Protein AF-0000000083138706 (afdb_homodimer)

Structure (mmCIF, N/CA/C/O backbone):
data_AF-0000000083138706-model_v1
#
loop_
_entity.id
_entity.type
_entity.pdbx_description
1 polymer 'DNA-binding transcriptional regulator CsiR'
#
loop_
_atom_site.group_PDB
_atom_site.id
_atom_site.type_symbol
_atom_site.label_atom_id
_atom_site.label_alt_id
_atom_site.label_comp_id
_atom_site.label_asym_id
_atom_site.label_entity_id
_atom_site.label_seq_id
_atom_site.pdbx_PDB_ins_code
_atom_site.Cartn_x
_atom_site.Cartn_y
_atom_site.Cartn_z
_atom_site.occupancy
_atom_site.B_iso_or_equiv
_atom_site.auth_seq_id
_atom_site.auth_comp_id
_atom_site.auth_asym_id
_atom_site.auth_atom_id
_atom_site.pdbx_PDB_model_num
ATOM 1 N N . MET A 1 1 ? -1.078 18.156 -22 1 42.34 1 MET A N 1
ATOM 2 C CA . MET A 1 1 ? -0.447 18.609 -20.766 1 42.34 1 MET A CA 1
ATOM 3 C C . MET A 1 1 ? -1.458 19.312 -19.875 1 42.34 1 MET A C 1
ATOM 5 O O . MET A 1 1 ? -1.525 19.031 -18.672 1 42.34 1 MET A O 1
ATOM 9 N N . ALA A 1 2 ? -2.238 20.219 -20.516 1 51.81 2 ALA A N 1
ATOM 10 C CA . ALA A 1 2 ? -3.205 21.062 -19.812 1 51.81 2 ALA A CA 1
ATOM 11 C C . ALA A 1 2 ? -4.332 20.219 -19.219 1 51.81 2 ALA A C 1
ATOM 13 O O . ALA A 1 2 ? -4.777 20.469 -18.094 1 51.81 2 ALA A O 1
ATOM 14 N N . SER A 1 3 ? -4.594 19.109 -20.047 1 60.94 3 SER A N 1
ATOM 15 C CA . SER A 1 3 ? -5.703 18.25 -19.656 1 60.94 3 SER A CA 1
ATOM 16 C C . SER A 1 3 ? -5.34 17.391 -18.438 1 60.94 3 SER A C 1
ATOM 18 O O . SER A 1 3 ? -6.156 17.219 -17.531 1 60.94 3 SER A O 1
ATOM 20 N N . VAL A 1 4 ? -3.994 17.047 -18.453 1 62.62 4 VAL A N 1
ATOM 21 C CA . VAL A 1 4 ? -3.541 16.219 -17.344 1 62.62 4 VAL A CA 1
ATOM 22 C C . VAL A 1 4 ? -3.494 17.047 -16.062 1 62.62 4 VAL A C 1
ATOM 24 O O . VAL A 1 4 ? -3.922 16.578 -15.008 1 62.62 4 VAL A O 1
ATOM 27 N N . GLN A 1 5 ? -3.158 18.172 -16.297 1 75.81 5 GLN A N 1
ATOM 28 C CA . GLN A 1 5 ? -3.062 19.078 -15.141 1 75.81 5 GLN A CA 1
ATOM 29 C C . GLN A 1 5 ? -4.441 19.391 -14.578 1 75.81 5 GLN A C 1
ATOM 31 O O . GLN A 1 5 ? -4.617 19.453 -13.359 1 75.81 5 GLN A O 1
ATOM 36 N N . THR A 1 6 ? -5.371 19.5 -15.523 1 86.69 6 THR A N 1
ATOM 37 C CA . THR A 1 6 ? -6.73 19.812 -15.094 1 86.69 6 THR A CA 1
ATOM 38 C C . THR A 1 6 ? -7.352 18.641 -14.359 1 86.69 6 THR A C 1
ATOM 40 O O . THR A 1 6 ? -7.965 18.812 -13.305 1 86.69 6 THR A O 1
ATOM 43 N N . LYS A 1 7 ? -7.109 17.422 -14.844 1 90.69 7 LYS A N 1
ATOM 44 C CA . LYS A 1 7 ? -7.621 16.219 -14.211 1 90.69 7 LYS A CA 1
ATOM 45 C C . LYS A 1 7 ? -7.059 16.062 -12.797 1 90.69 7 LYS A C 1
ATOM 47 O O . LYS A 1 7 ? -7.809 15.789 -11.859 1 90.69 7 LYS A O 1
ATOM 52 N N . ASP A 1 8 ? -5.812 16.312 -12.703 1 90.06 8 ASP A N 1
ATOM 53 C CA . ASP A 1 8 ? -5.152 16.141 -11.406 1 90.06 8 ASP A CA 1
ATOM 54 C C . ASP A 1 8 ? -5.688 17.156 -10.391 1 90.06 8 ASP A C 1
ATOM 56 O O . ASP A 1 8 ? -5.863 16.828 -9.219 1 90.06 8 ASP A O 1
ATOM 60 N N . TYR A 1 9 ? -5.918 18.281 -10.914 1 92 9 TYR A N 1
ATOM 61 C CA . TYR A 1 9 ? -6.492 19.312 -10.062 1 92 9 TYR A CA 1
ATOM 62 C C . TYR A 1 9 ? -7.883 18.906 -9.578 1 92 9 TYR A C 1
ATOM 64 O O . TYR A 1 9 ? -8.195 19.047 -8.398 1 92 9 TYR A O 1
ATOM 72 N N . ILE A 1 10 ? -8.641 18.438 -10.461 1 94.38 10 ILE A N 1
ATOM 73 C CA . ILE A 1 10 ? -10.008 18.047 -10.133 1 94.38 10 ILE A CA 1
ATOM 74 C C . ILE A 1 10 ? -9.992 16.906 -9.117 1 94.38 10 ILE A C 1
ATOM 76 O O . ILE A 1 10 ? -10.75 16.906 -8.148 1 94.38 10 ILE A O 1
ATOM 80 N N . VAL A 1 11 ? -9.102 15.953 -9.336 1 94.38 11 VAL A N 1
ATOM 81 C CA . VAL A 1 11 ? -8.977 14.82 -8.422 1 94.38 11 VAL A CA 1
ATOM 82 C C . VAL A 1 11 ? -8.648 15.328 -7.016 1 94.38 11 VAL A C 1
ATOM 84 O O . VAL A 1 11 ? -9.312 14.953 -6.047 1 94.38 11 VAL A O 1
ATOM 87 N N . GLN A 1 12 ? -7.715 16.203 -6.98 1 92.38 12 GLN A N 1
ATOM 88 C CA . GLN A 1 12 ? -7.277 16.703 -5.684 1 92.38 12 GLN A CA 1
ATOM 89 C C . GLN A 1 12 ? -8.375 17.531 -5.016 1 92.38 12 GLN A C 1
ATOM 91 O O . GLN A 1 12 ? -8.586 17.422 -3.805 1 92.38 12 GLN A O 1
ATOM 96 N N . LEU A 1 13 ? -9.055 18.281 -5.758 1 92.69 13 LEU A N 1
ATOM 97 C CA . LEU A 1 13 ? -10.141 19.109 -5.227 1 92.69 13 LEU A CA 1
ATOM 98 C C . LEU A 1 13 ? -11.25 18.234 -4.641 1 92.69 13 LEU A C 1
ATOM 100 O O . LEU A 1 13 ? -11.711 18.484 -3.523 1 92.69 13 LEU A O 1
ATOM 104 N N . ILE A 1 14 ? -11.664 17.25 -5.355 1 93.5 14 ILE A N 1
ATOM 105 C CA . ILE A 1 14 ? -12.758 16.406 -4.91 1 93.5 14 ILE A CA 1
ATOM 106 C C . ILE A 1 14 ? -12.32 15.586 -3.699 1 93.5 14 ILE A C 1
ATOM 108 O O . ILE A 1 14 ? -13.094 15.406 -2.752 1 93.5 14 ILE A O 1
ATOM 112 N N . LYS A 1 15 ? -11.086 15.148 -3.689 1 92.88 15 LYS A N 1
ATOM 113 C CA . LYS A 1 15 ? -10.547 14.445 -2.529 1 92.88 15 LYS A CA 1
ATOM 114 C C . LYS A 1 15 ? -10.625 15.312 -1.276 1 92.88 15 LYS A C 1
ATOM 116 O O . LYS A 1 15 ? -11.07 14.852 -0.222 1 92.88 15 LYS A O 1
ATOM 121 N N . GLU A 1 16 ? -10.242 16.516 -1.463 1 90.44 16 GLU A N 1
ATOM 122 C CA . GLU A 1 16 ? -10.258 17.453 -0.337 1 90.44 16 GLU A CA 1
ATOM 123 C C . GLU A 1 16 ? -11.688 17.672 0.166 1 90.44 16 GLU A C 1
ATOM 125 O O . GLU A 1 16 ? -11.914 17.766 1.374 1 90.44 16 GLU A O 1
ATOM 130 N N . GLU A 1 17 ? -12.578 17.75 -0.711 1 90.12 17 GLU A N 1
ATOM 131 C CA . GLU A 1 17 ? -13.969 17.969 -0.329 1 90.12 17 GLU A CA 1
ATOM 132 C C . GLU A 1 17 ? -14.547 16.75 0.389 1 90.12 17 GLU A C 1
ATOM 134 O O . GLU A 1 17 ? -15.344 16.891 1.316 1 90.12 17 GLU A O 1
ATOM 139 N N . ILE A 1 18 ? -14.094 15.617 -0.008 1 89.5 18 ILE A N 1
ATOM 140 C CA . ILE A 1 18 ? -14.531 14.383 0.645 1 89.5 18 ILE A CA 1
ATOM 141 C C . ILE A 1 18 ? -13.922 14.297 2.041 1 89.5 18 ILE A C 1
ATOM 143 O O . ILE A 1 18 ? -14.633 14.078 3.023 1 89.5 18 ILE A O 1
ATOM 147 N N . LEU A 1 19 ? -12.695 14.633 2.174 1 88.94 19 LEU A N 1
ATOM 148 C CA . LEU A 1 19 ? -11.938 14.461 3.412 1 88.94 19 LEU A CA 1
ATOM 149 C C . LEU A 1 19 ? -12.305 15.539 4.422 1 88.94 19 LEU A C 1
ATOM 151 O O . LEU A 1 19 ? -12.281 15.297 5.633 1 88.94 19 LEU A O 1
ATOM 155 N N . SER A 1 20 ? -12.664 16.688 3.893 1 85.62 20 SER A N 1
ATOM 156 C CA . SER A 1 20 ? -13.008 17.797 4.77 1 85.62 20 SER A CA 1
ATOM 157 C C . SER A 1 20 ? -14.445 17.703 5.262 1 85.62 20 SER A C 1
ATOM 159 O O . SER A 1 20 ? -14.836 18.391 6.199 1 85.62 20 SER A O 1
ATOM 161 N N . GLY A 1 21 ? -15.211 16.906 4.543 1 82.5 21 GLY A N 1
ATOM 162 C CA . GLY A 1 21 ? -16.609 16.781 4.887 1 82.5 21 GLY A CA 1
ATOM 163 C C . GLY A 1 21 ? -17.5 17.75 4.137 1 82.5 21 GLY A C 1
ATOM 164 O O . GLY A 1 21 ? -18.719 17.75 4.312 1 82.5 21 GLY A O 1
ATOM 165 N N . VAL A 1 22 ? -16.938 18.594 3.346 1 82.31 22 VAL A N 1
ATOM 166 C CA . VAL A 1 22 ? -17.734 19.469 2.486 1 82.31 22 VAL A CA 1
ATOM 167 C C . VAL A 1 22 ? -18.672 18.625 1.631 1 82.31 22 VAL A C 1
ATOM 169 O O . VAL A 1 22 ? -19.844 18.969 1.467 1 82.31 22 VAL A O 1
ATOM 172 N N . MET A 1 23 ? -18.125 17.547 1.125 1 85.38 23 MET A N 1
ATOM 173 C CA . MET A 1 23 ? -18.953 16.547 0.468 1 85.38 23 MET A CA 1
ATOM 174 C C . MET A 1 23 ? -19.422 15.492 1.466 1 85.38 23 MET A C 1
ATOM 176 O O . MET A 1 23 ? -18.609 14.93 2.207 1 85.38 23 MET A O 1
ATOM 180 N N . LYS A 1 24 ? -20.703 15.289 1.506 1 82.75 24 LYS A N 1
ATOM 181 C CA . LYS A 1 24 ? -21.281 14.336 2.455 1 82.75 24 LYS A CA 1
ATOM 182 C C . LYS A 1 24 ? -20.938 12.898 2.062 1 82.75 24 LYS A C 1
ATOM 184 O O . LYS A 1 24 ? -20.859 12.578 0.875 1 82.75 24 LYS A O 1
ATOM 189 N N . PRO A 1 25 ? -20.797 12.141 3.09 1 84.12 25 PRO A N 1
ATOM 190 C CA . PRO A 1 25 ? -20.625 10.719 2.771 1 84.12 25 PRO A CA 1
ATOM 191 C C . PRO A 1 25 ? -21.766 10.172 1.914 1 84.12 25 PRO A C 1
ATOM 193 O O . PRO A 1 25 ? -22.938 10.414 2.207 1 84.12 25 PRO A O 1
ATOM 196 N N . GLY A 1 26 ? -21.312 9.516 0.822 1 88.94 26 GLY A N 1
ATOM 197 C CA . GLY A 1 26 ? -22.312 8.906 -0.038 1 88.94 26 GLY A CA 1
ATOM 198 C C . GLY A 1 26 ? -22.906 9.875 -1.051 1 88.94 26 GLY A C 1
ATOM 199 O O . GLY A 1 26 ? -23.734 9.492 -1.876 1 88.94 26 GLY A O 1
ATOM 200 N N . GLU A 1 27 ? -22.438 11.086 -1.021 1 91.06 27 GLU A N 1
ATOM 201 C CA . GLU A 1 27 ? -22.938 12.078 -1.968 1 91.06 27 GLU A CA 1
ATOM 202 C C . GLU A 1 27 ? -22.625 11.68 -3.406 1 91.06 27 GLU A C 1
ATOM 204 O O . GLU A 1 27 ? -21.531 11.18 -3.691 1 91.06 27 GLU A O 1
ATOM 209 N N . GLU A 1 28 ? -23.594 11.875 -4.234 1 93.56 28 GLU A N 1
ATOM 210 C CA . GLU A 1 28 ? -23.406 11.547 -5.648 1 93.56 28 GLU A CA 1
ATOM 211 C C . GLU A 1 28 ? -22.438 12.523 -6.316 1 93.56 28 GLU A C 1
ATOM 213 O O . GLU A 1 28 ? -22.531 13.734 -6.109 1 93.56 28 GLU A O 1
ATOM 218 N N . LEU A 1 29 ? -21.516 11.93 -7.039 1 95.5 29 LEU A N 1
ATOM 219 C CA . LEU A 1 29 ? -20.609 12.719 -7.859 1 95.5 29 LEU A CA 1
ATOM 220 C C . LEU A 1 29 ? -21.047 12.734 -9.312 1 95.5 29 LEU A C 1
ATOM 222 O O . LEU A 1 29 ? -20.453 12.047 -10.156 1 95.5 29 LEU A O 1
ATOM 226 N N . ALA A 1 30 ? -21.969 13.609 -9.539 1 93.75 30 ALA A N 1
ATOM 227 C CA . ALA A 1 30 ? -22.562 13.68 -10.875 1 93.75 30 ALA A CA 1
ATOM 228 C C . ALA A 1 30 ? -21.641 14.422 -11.844 1 93.75 30 ALA A C 1
ATOM 230 O O . ALA A 1 30 ? -21.312 15.586 -11.633 1 93.75 30 ALA A O 1
ATOM 231 N N . GLN A 1 31 ? -21.328 13.766 -12.852 1 93.75 31 GLN A N 1
ATOM 232 C CA . GLN A 1 31 ? -20.375 14.289 -13.82 1 93.75 31 GLN A CA 1
ATOM 233 C C . GLN A 1 31 ? -20.812 15.648 -14.352 1 93.75 31 GLN A C 1
ATOM 235 O O . GLN A 1 31 ? -20.031 16.594 -14.391 1 93.75 31 GLN A O 1
ATOM 240 N N . GLU A 1 32 ? -22.109 15.773 -14.68 1 94.12 32 GLU A N 1
ATOM 241 C CA . GLU A 1 32 ? -22.625 17 -15.273 1 94.12 32 GLU A CA 1
ATOM 242 C C . GLU A 1 32 ? -22.594 18.156 -14.281 1 94.12 32 GLU A C 1
ATOM 244 O O . GLU A 1 32 ? -22.156 19.266 -14.617 1 94.12 32 GLU A O 1
ATOM 249 N N . ALA A 1 33 ? -23.031 17.938 -13.102 1 94.81 33 ALA A N 1
ATOM 250 C CA . ALA A 1 33 ? -23.062 18.969 -12.07 1 94.81 33 ALA A CA 1
ATOM 251 C C . ALA A 1 33 ? -21.641 19.453 -11.727 1 94.81 33 ALA A C 1
ATOM 253 O O . ALA A 1 33 ? -21.422 20.656 -11.539 1 94.81 33 ALA A O 1
ATOM 254 N N . LEU A 1 34 ? -20.688 18.562 -11.648 1 95.38 34 LEU A N 1
ATOM 255 C CA . LEU A 1 34 ? -19.312 18.906 -11.328 1 95.38 34 LEU A CA 1
ATOM 256 C C . LEU A 1 34 ? -18.672 19.703 -12.453 1 95.38 34 LEU A C 1
ATOM 258 O O . LEU A 1 34 ? -17.922 20.656 -12.203 1 95.38 34 LEU A O 1
ATOM 262 N N . ALA A 1 35 ? -18.953 19.297 -13.656 1 95.81 35 ALA A N 1
ATOM 263 C CA . ALA A 1 35 ? -18.453 20.016 -14.812 1 95.81 35 ALA A CA 1
ATOM 264 C C . ALA A 1 35 ? -18.938 21.469 -14.812 1 95.81 35 ALA A C 1
ATOM 266 O O . ALA A 1 35 ? -18.156 22.391 -15.062 1 95.81 35 ALA A O 1
ATOM 267 N N . GLU A 1 36 ? -20.203 21.641 -14.5 1 96.06 36 GLU A N 1
ATOM 268 C CA . GLU A 1 36 ? -20.797 22.984 -14.438 1 96.06 36 GLU A CA 1
ATOM 269 C C . GLU A 1 36 ? -20.172 23.797 -13.312 1 96.06 36 GLU A C 1
ATOM 271 O O . GLU A 1 36 ? -19.781 24.953 -13.516 1 96.06 36 GLU A O 1
ATOM 276 N N . ARG A 1 37 ? -20.016 23.188 -12.188 1 94.62 37 ARG A N 1
ATOM 277 C CA . ARG A 1 37 ? -19.484 23.859 -11.008 1 94.62 37 ARG A CA 1
ATOM 278 C C . ARG A 1 37 ? -18.047 24.312 -11.234 1 94.62 37 ARG A C 1
ATOM 280 O O . ARG A 1 37 ? -17.656 25.391 -10.805 1 94.62 37 ARG A O 1
ATOM 287 N N . LEU A 1 38 ? -17.297 23.5 -11.977 1 94.75 38 LEU A N 1
ATOM 288 C CA . LEU A 1 38 ? -15.867 23.75 -12.086 1 94.75 38 LEU A CA 1
ATOM 289 C C . LEU A 1 38 ? -15.531 24.438 -13.406 1 94.75 38 LEU A C 1
ATOM 291 O O . LEU A 1 38 ? -14.383 24.812 -13.641 1 94.75 38 LEU A O 1
ATOM 295 N N . GLY A 1 39 ? -16.484 24.531 -14.289 1 94.5 39 GLY A N 1
ATOM 296 C CA . GLY A 1 39 ? -16.281 25.234 -15.547 1 94.5 39 GLY A CA 1
ATOM 297 C C . GLY A 1 39 ? -15.383 24.484 -16.516 1 94.5 39 GLY A C 1
ATOM 298 O O . GLY A 1 39 ? -14.508 25.078 -17.141 1 94.5 39 GLY A O 1
ATOM 299 N N . VAL A 1 40 ? -15.469 23.188 -16.5 1 94.56 40 VAL A N 1
ATOM 300 C CA . VAL A 1 40 ? -14.656 22.359 -17.406 1 94.56 40 VAL A CA 1
ATOM 301 C C . VAL A 1 40 ? -15.562 21.406 -18.172 1 94.56 40 VAL A C 1
ATOM 303 O O . VAL A 1 40 ? -16.75 21.281 -17.891 1 94.56 40 VAL A O 1
ATOM 306 N N . SER A 1 41 ? -14.984 20.828 -19.188 1 92.81 41 SER A N 1
ATOM 307 C CA . SER A 1 41 ? -15.734 19.844 -19.969 1 92.81 41 SER A CA 1
ATOM 308 C C . SER A 1 41 ? -15.922 18.547 -19.188 1 92.81 41 SER A C 1
ATOM 310 O O . SER A 1 41 ? -15.312 18.359 -18.141 1 92.81 41 SER A O 1
ATOM 312 N N . ARG A 1 42 ? -16.719 17.625 -19.734 1 92.31 42 ARG A N 1
ATOM 313 C CA . ARG A 1 42 ? -17.047 16.375 -19.062 1 92.31 42 ARG A CA 1
ATOM 314 C C . ARG A 1 42 ? -15.883 15.398 -19.109 1 92.31 42 ARG A C 1
ATOM 316 O O . ARG A 1 42 ? -15.75 14.547 -18.234 1 92.31 42 ARG A O 1
ATOM 323 N N . MET A 1 43 ? -15.094 15.531 -19.984 1 92.19 43 MET A N 1
ATOM 324 C CA . MET A 1 43 ? -14.023 14.555 -20.188 1 92.19 43 MET A CA 1
ATOM 325 C C . MET A 1 43 ? -13.062 14.547 -19.016 1 92.19 43 MET A C 1
ATOM 327 O O . MET A 1 43 ? -12.844 13.5 -18.391 1 92.19 43 MET A O 1
ATOM 331 N N . PRO A 1 44 ? -12.492 15.68 -18.672 1 94.38 44 PRO A N 1
ATOM 332 C CA . PRO A 1 44 ? -11.586 15.648 -17.516 1 94.38 44 PRO A CA 1
ATOM 333 C C . PRO A 1 44 ? -12.289 15.219 -16.234 1 94.38 44 PRO A C 1
ATOM 335 O O . PRO A 1 44 ? -11.664 14.625 -15.352 1 94.38 44 PRO A O 1
ATOM 338 N N . ILE A 1 45 ? -13.586 15.492 -16.141 1 95 45 ILE A N 1
ATOM 339 C CA . ILE A 1 45 ? -14.352 15.078 -14.961 1 95 45 ILE A CA 1
ATOM 340 C C . ILE A 1 45 ? -14.461 13.555 -14.938 1 95 45 ILE A C 1
ATOM 342 O O . ILE A 1 45 ? -14.25 12.93 -13.891 1 95 45 ILE A O 1
ATOM 346 N N . ARG A 1 46 ? -14.781 12.992 -16.047 1 92.75 46 ARG A N 1
ATOM 347 C CA . ARG A 1 46 ? -14.891 11.547 -16.141 1 92.75 46 ARG A CA 1
ATOM 348 C C . ARG A 1 46 ? -13.586 10.867 -15.742 1 92.75 46 ARG A C 1
ATOM 350 O O . ARG A 1 46 ? -13.602 9.891 -14.984 1 92.75 46 ARG A O 1
ATOM 357 N N . GLU A 1 47 ? -12.539 11.375 -16.172 1 92.69 47 GLU A N 1
ATOM 358 C CA . GLU A 1 47 ? -11.227 10.828 -15.844 1 92.69 47 GLU A CA 1
ATOM 359 C C . GLU A 1 47 ? -10.922 10.984 -14.359 1 92.69 47 GLU A C 1
ATOM 361 O O . GLU A 1 47 ? -10.367 10.07 -13.734 1 92.69 47 GLU A O 1
ATOM 366 N N . ALA A 1 48 ? -11.25 12.078 -13.891 1 95.31 48 ALA A N 1
ATOM 367 C CA . ALA A 1 48 ? -11.016 12.336 -12.469 1 95.31 48 ALA A CA 1
ATOM 368 C C . ALA A 1 48 ? -11.828 11.383 -11.602 1 95.31 48 ALA A C 1
ATOM 370 O O . ALA A 1 48 ? -11.32 10.867 -10.602 1 95.31 48 ALA A O 1
ATOM 371 N N . LEU A 1 49 ? -13.055 11.211 -12.031 1 95.31 49 LEU A N 1
ATOM 372 C CA . LEU A 1 49 ? -13.922 10.32 -11.266 1 95.31 49 LEU A CA 1
ATOM 373 C C . LEU A 1 49 ? -13.406 8.883 -11.312 1 95.31 49 LEU A C 1
ATOM 375 O O . LEU A 1 49 ? -13.469 8.164 -10.32 1 95.31 49 LEU A O 1
ATOM 379 N N . GLN A 1 50 ? -12.883 8.531 -12.391 1 92.44 50 GLN A N 1
ATOM 380 C CA . GLN A 1 50 ? -12.281 7.207 -12.5 1 92.44 50 GLN A CA 1
ATOM 381 C C . GLN A 1 50 ? -11.07 7.07 -11.578 1 92.44 50 GLN A C 1
ATOM 383 O O . GLN A 1 50 ? -10.891 6.031 -10.938 1 92.44 50 GLN A O 1
ATOM 388 N N . ASN A 1 51 ? -10.297 8.078 -11.523 1 92.81 51 ASN A N 1
ATOM 389 C CA . ASN A 1 51 ? -9.148 8.086 -10.625 1 92.81 51 ASN A CA 1
ATOM 390 C C . ASN A 1 51 ? -9.57 7.973 -9.164 1 92.81 51 ASN A C 1
ATOM 392 O O . ASN A 1 51 ? -8.961 7.227 -8.398 1 92.81 51 ASN A O 1
ATOM 396 N N . LEU A 1 52 ? -10.609 8.672 -8.852 1 94.38 52 LEU A N 1
ATOM 397 C CA . LEU A 1 52 ? -11.109 8.656 -7.48 1 94.38 52 LEU A CA 1
ATOM 398 C C . LEU A 1 52 ? -11.602 7.266 -7.094 1 94.38 52 LEU A C 1
ATOM 400 O O . LEU A 1 52 ? -11.422 6.836 -5.953 1 94.38 52 LEU A O 1
ATOM 404 N N . VAL A 1 53 ? -12.172 6.602 -8.062 1 93.12 53 VAL A N 1
ATOM 405 C CA . VAL A 1 53 ? -12.625 5.234 -7.832 1 93.12 53 VAL A CA 1
ATOM 406 C C . VAL A 1 53 ? -11.414 4.312 -7.656 1 93.12 53 VAL A C 1
ATOM 408 O O . VAL A 1 53 ? -11.367 3.518 -6.715 1 93.12 53 VAL A O 1
ATOM 411 N N . GLN A 1 54 ? -10.422 4.512 -8.422 1 88.56 54 GLN A N 1
ATOM 412 C CA . GLN A 1 54 ? -9.234 3.674 -8.398 1 88.56 54 GLN A CA 1
ATOM 413 C C . GLN A 1 54 ? -8.438 3.891 -7.109 1 88.56 54 GLN A C 1
ATOM 415 O O . GLN A 1 54 ? -7.746 2.984 -6.641 1 88.56 54 GLN A O 1
ATOM 420 N N . GLU A 1 55 ? -8.625 5.066 -6.59 1 90.38 55 GLU A N 1
ATOM 421 C CA . GLU A 1 55 ? -7.867 5.387 -5.387 1 90.38 55 GLU A CA 1
ATOM 422 C C . GLU A 1 55 ? -8.68 5.086 -4.125 1 90.38 55 GLU A C 1
ATOM 424 O O . GLU A 1 55 ? -8.156 5.184 -3.012 1 90.38 55 GLU A O 1
ATOM 429 N N . GLY A 1 56 ? -9.945 4.77 -4.312 1 91.44 56 GLY A N 1
ATOM 430 C CA . GLY A 1 56 ? -10.766 4.312 -3.197 1 91.44 56 GLY A CA 1
ATOM 431 C C . GLY A 1 56 ? -11.492 5.438 -2.488 1 91.44 56 GLY A C 1
ATOM 432 O O . GLY A 1 56 ? -11.969 5.266 -1.364 1 91.44 56 GLY A O 1
ATOM 433 N N . PHE A 1 57 ? -11.578 6.594 -3.135 1 93.56 57 PHE A N 1
ATOM 434 C CA . PHE A 1 57 ? -12.281 7.727 -2.547 1 93.56 57 PHE A CA 1
ATOM 435 C C . PHE A 1 57 ? -13.719 7.793 -3.051 1 93.56 57 PHE A C 1
ATOM 437 O O . PHE A 1 57 ? -14.539 8.523 -2.5 1 93.56 57 PHE A O 1
ATOM 444 N N . ALA A 1 58 ? -13.992 7.09 -4.121 1 94.31 58 ALA A N 1
ATOM 445 C CA . ALA A 1 58 ? -15.336 6.973 -4.691 1 94.31 58 ALA A CA 1
ATOM 446 C C . ALA A 1 58 ? -15.648 5.523 -5.066 1 94.31 58 ALA A C 1
ATOM 448 O O . ALA A 1 58 ? -14.742 4.688 -5.141 1 94.31 58 ALA A O 1
ATOM 449 N N . VAL A 1 59 ? -16.922 5.23 -5.227 1 92.25 59 VAL A N 1
ATOM 450 C CA . VAL A 1 59 ? -17.359 3.896 -5.629 1 92.25 59 VAL A CA 1
ATOM 451 C C . VAL A 1 59 ? -18.328 4 -6.801 1 92.25 59 VAL A C 1
ATOM 453 O O . VAL A 1 59 ? -19.141 4.922 -6.855 1 92.25 59 VAL A O 1
ATOM 456 N N . ARG A 1 60 ? -18.141 3.08 -7.648 1 91.31 60 ARG A N 1
ATOM 457 C CA . ARG A 1 60 ? -19.062 2.986 -8.773 1 91.31 60 ARG A CA 1
ATOM 458 C C . ARG A 1 60 ? -20.25 2.078 -8.445 1 91.31 60 ARG A C 1
ATOM 460 O O . ARG A 1 60 ? -20.062 0.932 -8.039 1 91.31 60 ARG A O 1
ATOM 467 N N . LEU A 1 61 ? -21.453 2.562 -8.656 1 87.62 61 LEU A N 1
ATOM 468 C CA . LEU A 1 61 ? -22.672 1.804 -8.422 1 87.62 61 LEU A CA 1
ATOM 469 C C . LEU A 1 61 ? -23.203 1.203 -9.727 1 87.62 61 LEU A C 1
ATOM 471 O O . LEU A 1 61 ? -22.766 1.595 -10.812 1 87.62 61 LEU A O 1
ATOM 475 N N . PRO A 1 62 ? -24.016 0.113 -9.719 1 82.69 62 PRO A N 1
ATOM 476 C CA . PRO A 1 62 ? -24.516 -0.578 -10.906 1 82.69 62 PRO A CA 1
ATOM 477 C C . PRO A 1 62 ? -25.125 0.375 -11.93 1 82.69 62 PRO A C 1
ATOM 479 O O . PRO A 1 62 ? -25 0.162 -13.141 1 82.69 62 PRO A O 1
ATOM 482 N N . ASN A 1 63 ? -25.766 1.479 -11.555 1 78.12 63 ASN A N 1
ATOM 483 C CA . ASN A 1 63 ? -26.375 2.396 -12.508 1 78.12 63 ASN A CA 1
ATOM 484 C C . ASN A 1 63 ? -25.422 3.518 -12.898 1 78.12 63 ASN A C 1
ATOM 486 O O . ASN A 1 63 ? -25.844 4.641 -13.172 1 78.12 63 ASN A O 1
ATOM 490 N N . ARG A 1 64 ? -24.172 3.139 -12.828 1 72.44 64 ARG A N 1
ATOM 491 C CA . ARG A 1 64 ? -23.078 3.971 -13.297 1 72.44 64 ARG A CA 1
ATOM 492 C C . ARG A 1 64 ? -22.938 5.23 -12.445 1 72.44 64 ARG A C 1
ATOM 494 O O . ARG A 1 64 ? -22.219 6.164 -12.812 1 72.44 64 ARG A O 1
ATOM 501 N N . HIS A 1 65 ? -23.656 5.277 -11.469 1 87.31 65 HIS A N 1
ATOM 502 C CA . HIS A 1 65 ? -23.484 6.41 -10.562 1 87.31 65 HIS A CA 1
ATOM 503 C C . HIS A 1 65 ? -22.25 6.238 -9.695 1 87.31 65 HIS A C 1
ATOM 505 O O . HIS A 1 65 ? -21.891 5.121 -9.32 1 87.31 65 HIS A O 1
ATOM 511 N N . ILE A 1 66 ? -21.516 7.375 -9.672 1 94.31 66 ILE A N 1
ATOM 512 C CA . ILE A 1 66 ? -20.359 7.398 -8.781 1 94.31 66 ILE A CA 1
ATOM 513 C C . ILE A 1 66 ? -20.688 8.211 -7.531 1 94.31 66 ILE A C 1
ATOM 515 O O . ILE A 1 66 ? -21.312 9.266 -7.613 1 94.31 66 ILE A O 1
ATOM 519 N N . GLN A 1 67 ? -20.391 7.652 -6.355 1 94.94 67 GLN A N 1
ATOM 520 C CA . GLN A 1 67 ? -20.625 8.336 -5.09 1 94.94 67 GLN A CA 1
ATOM 521 C C . GLN A 1 67 ? -19.359 8.391 -4.242 1 94.94 67 GLN A C 1
ATOM 523 O O . GLN A 1 67 ? -18.469 7.555 -4.395 1 94.94 67 GLN A O 1
ATOM 528 N N . ALA A 1 68 ? -19.297 9.461 -3.441 1 93.94 68 ALA A N 1
ATOM 529 C CA . ALA A 1 68 ? -18.219 9.547 -2.469 1 93.94 68 ALA A CA 1
ATOM 530 C C . ALA A 1 68 ? -18.297 8.406 -1.457 1 93.94 68 ALA A C 1
ATOM 532 O O . ALA A 1 68 ? -19.391 8.023 -1.025 1 93.94 68 ALA A O 1
ATOM 533 N N . VAL A 1 69 ? -17.156 7.914 -1.071 1 89.81 69 VAL A N 1
ATOM 534 C CA . VAL A 1 69 ? -17.109 6.801 -0.129 1 89.81 69 VAL A CA 1
ATOM 535 C C . VAL A 1 69 ? -17.625 7.258 1.235 1 89.81 69 VAL A C 1
ATOM 537 O O . VAL A 1 69 ? -17.391 8.398 1.643 1 89.81 69 VAL A O 1
ATOM 540 N N . VAL A 1 70 ? -18.375 6.395 1.875 1 83.19 70 VAL A N 1
ATOM 541 C CA . VAL A 1 70 ? -18.812 6.582 3.256 1 83.19 70 VAL A CA 1
ATOM 542 C C . VAL A 1 70 ? -17.891 5.812 4.195 1 83.19 70 VAL A C 1
ATOM 544 O O . VAL A 1 70 ? -17.734 4.594 4.062 1 83.19 70 VAL A O 1
ATOM 547 N N . LEU A 1 71 ? -17.266 6.582 5.09 1 84.44 71 LEU A N 1
ATOM 548 C CA . LEU A 1 71 ? -16.438 5.902 6.078 1 84.44 71 LEU A CA 1
ATOM 549 C C . LEU A 1 71 ? -16.953 6.156 7.488 1 84.44 71 LEU A C 1
ATOM 551 O O . LEU A 1 71 ? -17.281 7.293 7.84 1 84.44 71 LEU A O 1
ATOM 555 N N . SER A 1 72 ? -17.109 5.062 8.195 1 85.88 72 SER A N 1
ATOM 556 C CA . SER A 1 72 ? -17.391 5.184 9.617 1 85.88 72 SER A CA 1
ATOM 557 C C . SER A 1 72 ? -16.141 5.562 10.406 1 85.88 72 SER A C 1
ATOM 559 O O . SER A 1 72 ? -15.031 5.551 9.867 1 85.88 72 SER A O 1
ATOM 561 N N . ALA A 1 73 ? -16.375 5.973 11.641 1 89.44 73 ALA A N 1
ATOM 562 C CA . ALA A 1 73 ? -15.266 6.258 12.547 1 89.44 73 ALA A CA 1
ATOM 563 C C . ALA A 1 73 ? -14.32 5.066 12.641 1 89.44 73 ALA A C 1
ATOM 565 O O . ALA A 1 73 ? -13.094 5.23 12.602 1 89.44 73 ALA A O 1
ATOM 566 N N . GLN A 1 74 ? -14.898 3.941 12.664 1 90.5 74 GLN A N 1
ATOM 567 C CA . GLN A 1 74 ? -14.094 2.729 12.766 1 90.5 74 GLN A CA 1
ATOM 568 C C . GLN A 1 74 ? -13.305 2.484 11.477 1 90.5 74 GLN A C 1
ATOM 570 O O . GLN A 1 74 ? -12.141 2.082 11.523 1 90.5 74 GLN A O 1
ATOM 575 N N . GLN A 1 75 ? -13.898 2.729 10.43 1 89.25 75 GLN A N 1
ATOM 576 C CA . GLN A 1 75 ? -13.258 2.477 9.141 1 89.25 75 GLN A CA 1
ATOM 577 C C . GLN A 1 75 ? -12.07 3.41 8.93 1 89.25 75 GLN A C 1
ATOM 579 O O . GLN A 1 75 ? -11.055 3.01 8.352 1 89.25 75 GLN A O 1
ATOM 584 N N . ILE A 1 76 ? -12.195 4.656 9.344 1 92.12 76 ILE A N 1
ATOM 585 C CA . ILE A 1 76 ? -11.07 5.578 9.234 1 92.12 76 ILE A CA 1
ATOM 586 C C . ILE A 1 76 ? -9.938 5.113 10.148 1 92.12 76 ILE A C 1
ATOM 588 O O . ILE A 1 76 ? -8.758 5.211 9.789 1 92.12 76 ILE A O 1
ATOM 592 N N . HIS A 1 77 ? -10.281 4.66 11.336 1 94.69 77 HIS A N 1
ATOM 593 C CA . HIS A 1 77 ? -9.273 4.098 12.227 1 94.69 77 HIS A CA 1
ATOM 594 C C . HIS A 1 77 ? -8.586 2.898 11.586 1 94.69 77 HIS A C 1
ATOM 596 O O . HIS A 1 77 ? -7.363 2.756 11.688 1 94.69 77 HIS A O 1
ATOM 602 N N . ASP A 1 78 ? -9.375 2.082 10.938 1 94.06 78 ASP A N 1
ATOM 603 C CA . ASP A 1 78 ? -8.82 0.908 10.273 1 94.06 78 ASP A CA 1
ATOM 604 C C . ASP A 1 78 ? -7.844 1.314 9.172 1 94.06 78 ASP A C 1
ATOM 606 O O . ASP A 1 78 ? -6.797 0.683 9 1 94.06 78 ASP A O 1
ATOM 610 N N . VAL A 1 79 ? -8.188 2.344 8.453 1 94.56 79 VAL A N 1
ATOM 611 C CA . VAL A 1 79 ? -7.324 2.842 7.383 1 94.56 79 VAL A CA 1
ATOM 612 C C . VAL A 1 79 ? -5.961 3.221 7.957 1 94.56 79 VAL A C 1
ATOM 614 O O . VAL A 1 79 ? -4.93 2.717 7.504 1 94.56 79 VAL A O 1
ATOM 617 N N . PHE A 1 80 ? -5.957 4.016 8.984 1 96.56 80 PHE A N 1
ATOM 618 C CA . PHE A 1 80 ? -4.699 4.52 9.523 1 96.56 80 PHE A CA 1
ATOM 619 C C . PHE A 1 80 ? -3.945 3.414 10.258 1 96.56 80 PHE A C 1
ATOM 621 O O . PHE A 1 80 ? -2.713 3.416 10.297 1 96.56 80 PHE A O 1
ATOM 628 N N . HIS A 1 81 ? -4.719 2.469 10.773 1 96.56 81 HIS A N 1
ATOM 629 C CA . HIS A 1 81 ? -4.094 1.312 11.406 1 96.56 81 HIS A CA 1
ATOM 630 C C . HIS A 1 81 ? -3.285 0.503 10.398 1 96.56 81 HIS A C 1
ATOM 632 O O . HIS A 1 81 ? -2.148 0.113 10.68 1 96.56 81 HIS A O 1
ATOM 638 N N . VAL A 1 82 ? -3.834 0.238 9.273 1 96.62 82 VAL A N 1
ATOM 639 C CA . VAL A 1 82 ? -3.156 -0.547 8.25 1 96.62 82 VAL A CA 1
ATOM 640 C C . VAL A 1 82 ? -1.973 0.241 7.691 1 96.62 82 VAL A C 1
ATOM 642 O O . VAL A 1 82 ? -0.892 -0.315 7.484 1 96.62 82 VAL A O 1
ATOM 645 N N . ILE A 1 83 ? -2.127 1.525 7.469 1 96.75 83 ILE A N 1
ATOM 646 C CA . ILE A 1 83 ? -1.042 2.381 7 1 96.75 83 ILE A CA 1
ATOM 647 C C . ILE A 1 83 ? 0.121 2.33 7.988 1 96.75 83 ILE A C 1
ATOM 649 O O . ILE A 1 83 ? 1.277 2.182 7.586 1 96.75 83 ILE A O 1
ATOM 653 N N . ALA A 1 84 ? -0.202 2.418 9.273 1 97.94 84 ALA A N 1
ATOM 654 C CA . ALA A 1 84 ? 0.813 2.393 10.328 1 97.94 84 ALA A CA 1
ATOM 655 C C . ALA A 1 84 ? 1.594 1.081 10.305 1 97.94 84 ALA A C 1
ATOM 657 O O . ALA A 1 84 ? 2.816 1.078 10.461 1 97.94 84 ALA A O 1
ATOM 658 N N . ALA A 1 85 ? 0.885 0.036 10.109 1 97 85 ALA A N 1
ATOM 659 C CA . ALA A 1 85 ? 1.526 -1.276 10.102 1 97 85 ALA A CA 1
ATOM 660 C C . ALA A 1 85 ? 2.502 -1.407 8.938 1 97 85 ALA A C 1
ATOM 662 O O . ALA A 1 85 ? 3.619 -1.901 9.102 1 97 85 ALA A O 1
ATOM 663 N N . MET A 1 86 ? 2.072 -1.018 7.77 1 96.75 86 MET A N 1
ATOM 664 C CA . MET A 1 86 ? 2.943 -1.05 6.598 1 96.75 86 MET A CA 1
ATOM 665 C C . MET A 1 86 ? 4.156 -0.15 6.797 1 96.75 86 MET A C 1
ATOM 667 O O . MET A 1 86 ? 5.289 -0.559 6.531 1 96.75 86 MET A O 1
ATOM 671 N N . ALA A 1 87 ? 3.906 1.065 7.273 1 97.56 87 ALA A N 1
ATOM 672 C CA . ALA A 1 87 ? 4.98 2.023 7.512 1 97.56 87 ALA A CA 1
ATOM 673 C C . ALA A 1 87 ? 5.984 1.48 8.523 1 97.56 87 ALA A C 1
ATOM 675 O O . ALA A 1 87 ? 7.191 1.691 8.391 1 97.56 87 ALA A O 1
ATOM 676 N N . ALA A 1 88 ? 5.473 0.814 9.5 1 98.25 88 ALA A N 1
ATOM 677 C CA . ALA A 1 88 ? 6.34 0.276 10.547 1 98.25 88 ALA A CA 1
ATOM 678 C C . ALA A 1 88 ? 7.32 -0.743 9.969 1 98.25 88 ALA A C 1
ATOM 680 O O . ALA A 1 88 ? 8.523 -0.67 10.227 1 98.25 88 ALA A O 1
ATOM 681 N N . GLU A 1 89 ? 6.832 -1.651 9.164 1 97.5 89 GLU A N 1
ATOM 682 C CA . GLU A 1 89 ? 7.707 -2.67 8.586 1 97.5 89 GLU A CA 1
ATOM 683 C C . GLU A 1 89 ? 8.773 -2.043 7.691 1 97.5 89 GLU A C 1
ATOM 685 O O . GLU A 1 89 ? 9.938 -2.441 7.727 1 97.5 89 GLU A O 1
ATOM 690 N N . ASN A 1 90 ? 8.359 -1.078 6.898 1 97.69 90 ASN A N 1
ATOM 691 C CA . ASN A 1 90 ? 9.305 -0.38 6.035 1 97.69 90 ASN A CA 1
ATOM 692 C C . ASN A 1 90 ? 10.352 0.379 6.848 1 97.69 90 ASN A C 1
ATOM 694 O O . ASN A 1 90 ? 11.539 0.37 6.504 1 97.69 90 ASN A O 1
ATOM 698 N N . THR A 1 91 ? 9.914 1.022 7.891 1 98.5 91 THR A N 1
ATOM 699 C CA . THR A 1 91 ? 10.805 1.841 8.711 1 98.5 91 THR A CA 1
ATOM 700 C C . THR A 1 91 ? 11.789 0.967 9.477 1 98.5 91 THR A C 1
ATOM 702 O O . THR A 1 91 ? 12.945 1.349 9.672 1 98.5 91 THR A O 1
ATOM 705 N N . ILE A 1 92 ? 11.383 -0.187 9.898 1 98.06 92 ILE A N 1
ATOM 706 C CA . ILE A 1 92 ? 12.258 -1.144 10.562 1 98.06 92 ILE A CA 1
ATOM 707 C C . ILE A 1 92 ? 13.398 -1.541 9.625 1 98.06 92 ILE A C 1
ATOM 709 O O . ILE A 1 92 ? 14.539 -1.688 10.055 1 98.06 92 ILE A O 1
ATOM 713 N N . LEU A 1 93 ? 13.07 -1.686 8.336 1 96.75 93 LEU A N 1
ATOM 714 C CA . LEU A 1 93 ? 14.102 -1.983 7.348 1 96.75 93 LEU A CA 1
ATOM 715 C C . LEU A 1 93 ? 15.102 -0.836 7.242 1 96.75 93 LEU A C 1
ATOM 717 O O . LEU A 1 93 ? 16.297 -1.064 7.043 1 96.75 93 LEU A O 1
ATOM 721 N N . VAL A 1 94 ? 14.633 0.406 7.359 1 97.56 94 VAL A N 1
ATOM 722 C CA . VAL A 1 94 ? 15.508 1.574 7.348 1 97.56 94 VAL A CA 1
ATOM 723 C C . VAL A 1 94 ? 16.453 1.526 8.547 1 97.56 94 VAL A C 1
ATOM 725 O O . VAL A 1 94 ? 17.641 1.822 8.422 1 97.56 94 VAL A O 1
ATOM 728 N N . ALA A 1 95 ? 15.938 1.156 9.719 1 97.88 95 ALA A N 1
ATOM 729 C CA . ALA A 1 95 ? 16.734 1.053 10.938 1 97.88 95 ALA A CA 1
ATOM 730 C C . ALA A 1 95 ? 17.844 0.009 10.781 1 97.88 95 ALA A C 1
ATOM 732 O O . ALA A 1 95 ? 18.984 0.23 11.203 1 97.88 95 ALA A O 1
ATOM 733 N N . LYS A 1 96 ? 17.516 -1.104 10.172 1 95.38 96 LYS A N 1
ATOM 734 C CA . LYS A 1 96 ? 18.5 -2.162 9.953 1 95.38 96 LYS A CA 1
ATOM 735 C C . LYS A 1 96 ? 19.609 -1.689 9.016 1 95.38 96 LYS A C 1
ATOM 737 O O . LYS A 1 96 ? 20.781 -1.99 9.242 1 95.38 96 LYS A O 1
ATOM 742 N N . LYS A 1 97 ? 19.234 -1.002 8.047 1 92.94 97 LYS A N 1
ATOM 743 C CA . LYS A 1 97 ? 20.219 -0.458 7.109 1 92.94 97 LYS A CA 1
ATOM 744 C C . LYS A 1 97 ? 21.141 0.535 7.805 1 92.94 97 LYS A C 1
ATOM 746 O O . LYS A 1 97 ? 22.344 0.59 7.508 1 92.94 97 LYS A O 1
ATOM 751 N N . GLU A 1 98 ? 20.531 1.383 8.602 1 95.38 98 GLU A N 1
ATOM 752 C CA . GLU A 1 98 ? 21.344 2.342 9.336 1 95.38 98 GLU A CA 1
ATOM 753 C C . GLU A 1 98 ? 22.391 1.634 10.203 1 95.38 98 GLU A C 1
ATOM 755 O O . GLU A 1 98 ? 23.531 2.088 10.312 1 95.38 98 GLU A O 1
ATOM 760 N N . GLN A 1 99 ? 22 0.544 10.781 1 94 99 GLN A N 1
ATOM 761 C CA . GLN A 1 99 ? 22.938 -0.213 11.602 1 94 99 GLN A CA 1
ATOM 762 C C . GLN A 1 99 ? 24.109 -0.734 10.758 1 94 99 GLN A C 1
ATOM 764 O O . GLN A 1 99 ? 25.25 -0.723 11.211 1 94 99 GLN A O 1
ATOM 769 N N . MET A 1 100 ? 23.828 -1.141 9.594 1 89.56 100 MET A N 1
ATOM 770 C CA . MET A 1 100 ? 24.875 -1.619 8.688 1 89.56 100 MET A CA 1
ATOM 771 C C . MET A 1 100 ? 25.797 -0.48 8.273 1 89.56 100 MET A C 1
ATOM 773 O O . MET A 1 100 ? 27.016 -0.657 8.203 1 89.56 100 MET A O 1
ATOM 777 N N . LEU A 1 101 ? 25.219 0.609 7.988 1 90.75 101 LEU A N 1
ATOM 778 C CA . LEU A 1 101 ? 25.984 1.79 7.605 1 90.75 101 LEU A CA 1
ATOM 779 C C . LEU A 1 101 ? 26.906 2.234 8.742 1 90.75 101 LEU A C 1
ATOM 781 O O . LEU A 1 101 ? 28.047 2.613 8.5 1 90.75 101 LEU A O 1
ATOM 785 N N . ARG A 1 102 ? 26.422 2.223 9.945 1 90.62 102 ARG A N 1
ATOM 786 C CA . ARG A 1 102 ? 27.219 2.617 11.109 1 90.62 102 ARG A CA 1
ATOM 787 C C . ARG A 1 102 ? 28.391 1.677 11.312 1 90.62 102 ARG A C 1
ATOM 789 O O . ARG A 1 102 ? 29.484 2.115 11.672 1 90.62 102 ARG A O 1
ATOM 796 N N . ARG A 1 103 ? 28.172 0.449 11.055 1 88.5 103 ARG A N 1
ATOM 797 C CA . ARG A 1 103 ? 29.234 -0.53 11.164 1 88.5 103 ARG A CA 1
ATOM 798 C C . ARG A 1 103 ? 30.312 -0.289 10.102 1 88.5 103 ARG A C 1
ATOM 800 O O . ARG A 1 103 ? 31.5 -0.372 10.383 1 88.5 103 ARG A O 1
ATOM 807 N N . LYS A 1 104 ? 29.875 -0.034 8.961 1 85.44 104 LYS A N 1
ATOM 808 C CA . LYS A 1 104 ? 30.797 0.246 7.859 1 85.44 104 LYS A CA 1
ATOM 809 C C . LYS A 1 104 ? 31.609 1.507 8.133 1 85.44 104 LYS A C 1
ATOM 811 O O . LYS A 1 104 ? 32.812 1.554 7.844 1 85.44 104 LYS A O 1
ATOM 816 N N . ASN A 1 105 ? 30.922 2.496 8.641 1 83.19 105 ASN A N 1
ATOM 817 C CA . ASN A 1 105 ? 31.578 3.762 8.953 1 83.19 105 ASN A CA 1
ATOM 818 C C . ASN A 1 105 ? 32.656 3.59 10.023 1 83.19 105 ASN A C 1
ATOM 820 O O . ASN A 1 105 ? 33.719 4.215 9.953 1 83.19 105 ASN A O 1
ATOM 824 N N . VAL A 1 106 ? 32.438 2.775 11.031 1 81.31 106 VAL A N 1
ATOM 825 C CA . VAL A 1 106 ? 33.406 2.516 12.102 1 81.31 106 VAL A CA 1
ATOM 826 C C . VAL A 1 106 ? 34.625 1.78 11.539 1 81.31 106 VAL A C 1
ATOM 828 O O . VAL A 1 106 ? 35.75 2.104 11.875 1 81.31 106 VAL A O 1
ATOM 831 N N . GLU A 1 107 ? 34.344 0.854 10.641 1 79.81 107 GLU A N 1
ATOM 832 C CA . GLU A 1 107 ? 35.406 0.088 10.031 1 79.81 107 GLU A CA 1
ATOM 833 C C . GLU A 1 107 ? 36.312 0.98 9.172 1 79.81 107 GLU A C 1
ATOM 835 O O . GLU A 1 107 ? 37.531 0.831 9.172 1 79.81 107 GLU A O 1
ATOM 840 N N . GLN A 1 108 ? 35.688 1.839 8.461 1 76.25 108 GLN A N 1
ATOM 841 C CA . GLN A 1 108 ? 36.406 2.742 7.586 1 76.25 108 GLN A CA 1
ATOM 842 C C . GLN A 1 108 ? 37.25 3.732 8.398 1 76.25 108 GLN A C 1
ATOM 844 O O . GLN A 1 108 ? 38.375 4.059 8.016 1 76.25 108 GLN A O 1
ATOM 849 N N . THR A 1 109 ? 36.688 4.23 9.484 1 71.44 109 THR A N 1
ATOM 850 C CA . THR A 1 109 ? 37.406 5.172 10.336 1 71.44 109 THR A CA 1
ATOM 851 C C . THR A 1 109 ? 38.562 4.496 11.023 1 71.44 109 THR A C 1
ATOM 853 O O . THR A 1 109 ? 39.656 5.09 11.156 1 71.44 109 THR A O 1
ATOM 856 N N . SER A 1 110 ? 38.375 3.27 11.375 1 69.94 110 SER A N 1
ATOM 857 C CA . SER A 1 110 ? 39.438 2.518 12.016 1 69.94 110 SER A CA 1
ATOM 858 C C . SER A 1 110 ? 40.594 2.266 11.047 1 69.94 110 SER A C 1
ATOM 860 O O . SER A 1 110 ? 41.75 2.328 11.438 1 69.94 110 SER A O 1
ATOM 862 N N . GLN A 1 111 ? 40.25 2.033 9.859 1 67.31 111 GLN A N 1
ATOM 863 C CA . GLN A 1 111 ? 41.281 1.778 8.852 1 67.31 111 GLN A CA 1
ATOM 864 C C . GLN A 1 111 ? 42.062 3.045 8.539 1 67.31 111 GLN A C 1
ATOM 866 O O . GLN A 1 111 ? 43.281 2.99 8.352 1 67.31 111 GLN A O 1
ATOM 871 N N . THR A 1 112 ? 41.281 4.125 8.562 1 61.72 112 THR A N 1
ATOM 872 C CA . THR A 1 112 ? 41.938 5.395 8.266 1 61.72 112 THR A CA 1
ATOM 873 C C . THR A 1 112 ? 42.875 5.801 9.406 1 61.72 112 THR A C 1
ATOM 875 O O . THR A 1 112 ? 43.938 6.355 9.172 1 61.72 112 THR A O 1
ATOM 878 N N . GLU A 1 113 ? 42.469 5.617 10.656 1 60.31 113 GLU A N 1
ATOM 879 C CA . GLU A 1 113 ? 43.281 5.957 11.812 1 60.31 113 GLU A CA 1
ATOM 880 C C . GLU A 1 113 ? 44.562 5.125 11.852 1 60.31 113 GLU A C 1
ATOM 882 O O . GLU A 1 113 ? 45.625 5.633 12.188 1 60.31 113 GLU A O 1
ATOM 887 N N . PHE A 1 114 ? 44.438 3.941 11.469 1 56.69 114 PHE A N 1
ATOM 888 C CA . PHE A 1 114 ? 45.625 3.078 11.453 1 56.69 114 PHE A CA 1
ATOM 889 C C . PHE A 1 114 ? 46.594 3.527 10.383 1 56.69 114 PHE A C 1
ATOM 891 O O . PHE A 1 114 ? 47.812 3.521 10.602 1 56.69 114 PHE A O 1
ATOM 898 N N . GLU A 1 115 ? 45.969 3.92 9.289 1 53.72 115 GLU A N 1
ATOM 899 C CA . GLU A 1 115 ? 46.875 4.359 8.227 1 53.72 115 GLU A CA 1
ATOM 900 C C . GLU A 1 115 ? 47.562 5.668 8.594 1 53.72 115 GLU A C 1
ATOM 902 O O . GLU A 1 115 ? 48.688 5.918 8.172 1 53.72 115 GLU A O 1
ATOM 907 N N . GLU A 1 116 ? 46.875 6.504 9.367 1 54.59 116 GLU A N 1
ATOM 908 C CA . GLU A 1 116 ? 47.438 7.785 9.758 1 54.59 116 GLU A CA 1
ATOM 909 C C . GLU A 1 116 ? 48.625 7.594 10.711 1 54.59 116 GLU A C 1
ATOM 911 O O . GLU A 1 116 ? 49.594 8.367 10.68 1 54.59 116 GLU A O 1
ATOM 916 N N . ASP A 1 117 ? 48.625 6.695 11.734 1 54.84 117 ASP A N 1
ATOM 917 C CA . ASP A 1 117 ? 49.75 6.555 12.617 1 54.84 117 ASP A CA 1
ATOM 918 C C . ASP A 1 117 ? 51.031 6.227 11.828 1 54.84 117 ASP A C 1
ATOM 920 O O . ASP A 1 117 ? 52.156 6.453 12.312 1 54.84 117 ASP A O 1
ATOM 924 N N . GLY A 1 118 ? 51 5.566 10.594 1 50.47 118 GLY A N 1
ATOM 925 C CA . GLY A 1 118 ? 52.219 5.469 9.797 1 50.47 118 GLY A CA 1
ATOM 926 C C . GLY A 1 118 ? 52.469 6.703 8.945 1 50.47 118 GLY A C 1
ATOM 927 O O . GLY A 1 118 ? 53.562 7.25 8.961 1 50.47 118 GLY A O 1
ATOM 928 N N . GLN A 1 119 ? 52.375 6.836 7.492 1 46.84 119 GLN A N 1
ATOM 929 C CA . GLN A 1 119 ? 52.719 7.945 6.613 1 46.84 119 GLN A CA 1
ATOM 930 C C . GLN A 1 119 ? 51.719 9.078 6.703 1 46.84 119 GLN A C 1
ATOM 932 O O . GLN A 1 119 ? 50.562 8.859 7.102 1 46.84 119 GLN A O 1
ATOM 937 N N . SER A 1 120 ? 52.25 10.477 6.531 1 45.88 120 SER A N 1
ATOM 938 C CA . SER A 1 120 ? 51.562 11.773 6.43 1 45.88 120 SER A CA 1
ATOM 939 C C . SER A 1 120 ? 50.281 11.656 5.625 1 45.88 120 SER A C 1
ATOM 941 O O . SER A 1 120 ? 50.25 11.977 4.438 1 45.88 120 SER A O 1
ATOM 943 N N . LYS A 1 121 ? 49.781 10.555 5.406 1 41.69 121 LYS A N 1
ATOM 944 C CA . LYS A 1 121 ? 48.781 10.562 4.344 1 41.69 121 LYS A CA 1
ATOM 945 C C . LYS A 1 121 ? 47.688 11.562 4.637 1 41.69 121 LYS A C 1
ATOM 947 O O . LYS A 1 121 ? 47.344 11.797 5.801 1 41.69 121 LYS A O 1
ATOM 952 N N . LEU A 1 122 ? 47.219 12.305 3.676 1 42.06 122 LEU A N 1
ATOM 953 C CA . LEU A 1 122 ? 46.062 13.109 3.307 1 42.06 122 LEU A CA 1
ATOM 954 C C . LEU A 1 122 ? 44.781 12.562 3.947 1 42.06 122 LEU A C 1
ATOM 956 O O . LEU A 1 122 ? 44.438 11.391 3.75 1 42.06 122 LEU A O 1
ATOM 960 N N . PHE A 1 123 ? 44.406 12.961 5.113 1 43.56 123 PHE A N 1
ATOM 961 C CA . PHE A 1 123 ? 43.094 12.812 5.734 1 43.56 123 PHE A CA 1
ATOM 962 C C . PHE A 1 123 ? 42 12.836 4.684 1 43.56 123 PHE A C 1
ATOM 964 O O . PHE A 1 123 ? 41.656 13.898 4.156 1 43.56 123 PHE A O 1
ATOM 971 N N . LEU A 1 124 ? 42 12.086 3.73 1 44.78 124 LEU A N 1
ATOM 972 C CA . LEU A 1 124 ? 40.781 12.016 2.955 1 44.78 124 LEU A CA 1
ATOM 973 C C . LEU A 1 124 ? 39.562 11.984 3.873 1 44.78 124 LEU A C 1
ATOM 975 O O . LEU A 1 124 ? 39.344 11.008 4.594 1 44.78 124 LEU A O 1
ATOM 979 N N . GLU A 1 125 ? 39.156 13.023 4.547 1 48.75 125 GLU A N 1
ATOM 980 C CA . GLU A 1 125 ? 37.844 13.242 5.156 1 48.75 125 GLU A CA 1
ATOM 981 C C . GLU A 1 125 ? 36.75 12.508 4.395 1 48.75 125 GLU A C 1
ATOM 983 O O . GLU A 1 125 ? 36.25 13 3.377 1 48.75 125 GLU A O 1
ATOM 988 N N . GLN A 1 126 ? 36.938 11.32 4.156 1 54.41 126 GLN A N 1
ATOM 989 C CA . GLN A 1 126 ? 35.844 10.602 3.512 1 54.41 126 GLN A CA 1
ATOM 990 C C . GLN A 1 126 ? 34.469 11 4.117 1 54.41 126 GLN A C 1
ATOM 992 O O . GLN A 1 126 ? 34.312 10.984 5.336 1 54.41 126 GLN A O 1
ATOM 997 N N . GLU A 1 127 ? 33.781 11.977 3.584 1 62.22 127 GLU A N 1
ATOM 998 C CA . GLU A 1 127 ? 32.469 12.461 3.922 1 62.22 127 GLU A CA 1
ATOM 999 C C . GLU A 1 127 ? 31.562 11.32 4.383 1 62.22 127 GLU A C 1
ATOM 1001 O O . GLU A 1 127 ? 31.281 10.398 3.617 1 62.22 127 GLU A O 1
ATOM 1006 N N . ILE A 1 128 ? 31.656 11.016 5.727 1 72.75 128 ILE A N 1
ATOM 1007 C CA . ILE A 1 128 ? 30.797 10.016 6.348 1 72.75 128 ILE A CA 1
ATOM 1008 C C . ILE A 1 128 ? 29.344 10.297 5.973 1 72.75 128 ILE A C 1
ATOM 1010 O O . ILE A 1 128 ? 28.844 11.406 6.172 1 72.75 128 ILE A O 1
ATOM 1014 N N . GLU A 1 129 ? 28.781 9.492 5.223 1 83.25 129 GLU A N 1
ATOM 1015 C CA . GLU A 1 129 ? 27.375 9.586 4.824 1 83.25 129 GLU A CA 1
ATOM 1016 C C . GLU A 1 129 ? 26.453 9.648 6.043 1 83.25 129 GLU A C 1
ATOM 1018 O O . GLU A 1 129 ? 26.609 8.859 6.977 1 83.25 129 GLU A O 1
ATOM 1023 N N . LYS A 1 130 ? 25.688 10.75 6.141 1 91.62 130 LYS A N 1
ATOM 1024 C CA . LYS A 1 130 ? 24.734 10.852 7.234 1 91.62 130 LYS A CA 1
ATOM 1025 C C . LYS A 1 130 ? 23.812 9.641 7.262 1 91.62 130 LYS A C 1
ATOM 1027 O O . LYS A 1 130 ? 23.359 9.172 6.215 1 91.62 130 LYS A O 1
ATOM 1032 N N . THR A 1 131 ? 23.641 9.133 8.484 1 95.44 131 THR A N 1
ATOM 1033 C CA . THR A 1 131 ? 22.719 8.016 8.656 1 95.44 131 THR A CA 1
ATOM 1034 C C . THR A 1 131 ? 21.266 8.469 8.445 1 95.44 131 THR A C 1
ATOM 1036 O O . THR A 1 131 ? 20.984 9.672 8.469 1 95.44 131 THR A O 1
ATOM 1039 N N . PRO A 1 132 ? 20.438 7.551 8.203 1 97.25 132 PRO A N 1
ATOM 1040 C CA . PRO A 1 132 ? 19.016 7.883 8.07 1 97.25 132 PRO A CA 1
ATOM 1041 C C . PRO A 1 132 ? 18.484 8.688 9.25 1 97.25 132 PRO A C 1
ATOM 1043 O O . PRO A 1 132 ? 17.812 9.711 9.062 1 97.25 132 PRO A O 1
ATOM 1046 N N . SER A 1 133 ? 18.766 8.25 10.484 1 98.31 133 SER A N 1
ATOM 1047 C CA . SER A 1 133 ? 18.25 8.953 11.656 1 98.31 133 SER A CA 1
ATOM 1048 C C . SER A 1 133 ? 18.812 10.367 11.742 1 98.31 133 SER A C 1
ATOM 1050 O O . SER A 1 133 ? 18.109 11.297 12.141 1 98.31 133 SER A O 1
ATOM 1052 N N . GLU A 1 134 ? 20.062 10.523 11.367 1 97.31 134 GLU A N 1
ATOM 1053 C CA . GLU A 1 134 ? 20.672 11.844 11.375 1 97.31 134 GLU A CA 1
ATOM 1054 C C . GLU A 1 134 ? 19.984 12.781 10.383 1 97.31 134 GLU A C 1
ATOM 1056 O O . GLU A 1 134 ? 19.75 13.953 10.688 1 97.31 134 GLU A O 1
ATOM 1061 N N . GLN A 1 135 ? 19.734 12.297 9.242 1 97.75 135 GLN A N 1
ATOM 1062 C CA . GLN A 1 135 ? 19.016 13.07 8.234 1 97.75 135 GLN A CA 1
ATOM 1063 C C . GLN A 1 135 ? 17.625 13.484 8.742 1 97.75 135 GLN A C 1
ATOM 1065 O O . GLN A 1 135 ? 17.219 14.633 8.578 1 97.75 135 GLN A O 1
ATOM 1070 N N . LEU A 1 136 ? 16.938 12.57 9.375 1 98.75 136 LEU A N 1
ATOM 1071 C CA . LEU A 1 136 ? 15.578 12.828 9.852 1 98.75 136 LEU A CA 1
ATOM 1072 C C . LEU A 1 136 ? 15.586 13.789 11.031 1 98.75 136 LEU A C 1
ATOM 1074 O O . LEU A 1 136 ? 14.727 14.664 11.133 1 98.75 136 LEU A O 1
ATOM 1078 N N . PHE A 1 137 ? 16.594 13.656 11.906 1 98.69 137 PHE A N 1
ATOM 1079 C CA . PHE A 1 137 ? 16.703 14.586 13.023 1 98.69 137 PHE A CA 1
ATOM 1080 C C . PHE A 1 137 ? 16.953 16 12.531 1 98.69 137 PHE A C 1
ATOM 1082 O O . PHE A 1 137 ? 16.484 16.969 13.133 1 98.69 137 PHE A O 1
ATOM 1089 N N . GLN A 1 138 ? 17.703 16.078 11.484 1 98.44 138 GLN A N 1
ATOM 1090 C CA . GLN A 1 138 ? 17.938 17.406 10.914 1 98.44 138 GLN A CA 1
ATOM 1091 C C . GLN A 1 138 ? 16.641 18.031 10.445 1 98.44 138 GLN A C 1
ATOM 1093 O O . GLN A 1 138 ? 16.422 19.234 10.648 1 98.44 138 GLN A O 1
ATOM 1098 N N . ILE A 1 139 ? 15.805 17.312 9.836 1 98.69 139 ILE A N 1
ATOM 1099 C CA . ILE A 1 139 ? 14.508 17.812 9.391 1 98.69 139 ILE A CA 1
ATOM 1100 C C . ILE A 1 139 ? 13.664 18.203 10.594 1 98.69 139 ILE A C 1
ATOM 1102 O O . ILE A 1 139 ? 13.023 19.266 10.594 1 98.69 139 ILE A O 1
ATOM 1106 N N . LEU A 1 140 ? 13.703 17.391 11.656 1 98.69 140 LEU A N 1
ATOM 1107 C CA . LEU A 1 140 ? 12.922 17.672 12.859 1 98.69 140 LEU A CA 1
ATOM 1108 C C . LEU A 1 140 ? 13.383 18.969 13.523 1 98.69 140 LEU A C 1
ATOM 1110 O O . LEU A 1 140 ? 12.57 19.688 14.109 1 98.69 140 LEU A O 1
ATOM 1114 N N . SER A 1 141 ? 14.672 19.25 13.414 1 98.56 141 SER A N 1
ATOM 1115 C CA . SER A 1 141 ? 15.164 20.531 13.938 1 98.56 141 SER A CA 1
ATOM 1116 C C . SER A 1 141 ? 14.523 21.703 13.211 1 98.56 141 SER A C 1
ATOM 1118 O O . SER A 1 141 ? 14.18 22.703 13.836 1 98.56 141 SER A O 1
ATOM 1120 N N . GLY A 1 142 ? 14.391 21.547 11.914 1 98.25 142 GLY A N 1
ATOM 1121 C CA . GLY A 1 142 ? 13.664 22.547 11.156 1 98.25 142 GLY A CA 1
ATOM 1122 C C . GLY A 1 142 ? 12.219 22.703 11.586 1 98.25 142 GLY A C 1
ATOM 1123 O O . GLY A 1 142 ? 11.727 23.812 11.742 1 98.25 142 GLY A O 1
ATOM 1124 N N . MET A 1 143 ? 11.562 21.594 11.867 1 98.12 143 MET A N 1
ATOM 1125 C CA . MET A 1 143 ? 10.18 21.609 12.32 1 98.12 143 MET A CA 1
ATOM 1126 C C . MET A 1 143 ? 10.055 22.266 13.688 1 98.12 143 MET A C 1
ATOM 1128 O O . MET A 1 143 ? 9.141 23.062 13.914 1 98.12 143 MET A O 1
ATOM 1132 N N . GLU A 1 144 ? 10.969 21.938 14.508 1 98 144 GLU A N 1
ATOM 1133 C CA . GLU A 1 144 ? 10.977 22.469 15.867 1 98 144 GLU A CA 1
ATOM 1134 C C . GLU A 1 144 ? 11.133 23.984 15.867 1 98 144 GLU A C 1
ATOM 1136 O O . GLU A 1 144 ? 10.508 24.688 16.672 1 98 144 GLU A O 1
ATOM 1141 N N . ASN A 1 145 ? 11.891 24.516 14.969 1 97.81 145 ASN A N 1
ATOM 1142 C CA . ASN A 1 145 ? 12.242 25.922 14.938 1 97.81 145 ASN A CA 1
ATOM 1143 C C . ASN A 1 145 ? 11.188 26.75 14.195 1 97.81 145 ASN A C 1
ATOM 1145 O O . ASN A 1 145 ? 11.195 27.969 14.25 1 97.81 145 ASN A O 1
ATOM 1149 N N . ALA A 1 146 ? 10.328 26 13.461 1 97.19 146 ALA A N 1
ATOM 1150 C CA . ALA A 1 146 ? 9.266 26.719 12.766 1 97.19 146 ALA A CA 1
ATOM 1151 C C . ALA A 1 146 ? 8.289 27.344 13.75 1 97.19 146 ALA A C 1
ATOM 1153 O O . ALA A 1 146 ? 7.895 26.719 14.734 1 97.19 146 ALA A O 1
ATOM 1154 N N . LEU A 1 147 ? 7.875 28.547 13.547 1 92.62 147 LEU A N 1
ATOM 1155 C CA . LEU A 1 147 ? 7.066 29.312 14.492 1 92.62 147 LEU A CA 1
ATOM 1156 C C . LEU A 1 147 ? 5.582 29.156 14.18 1 92.62 147 LEU A C 1
ATOM 1158 O O . LEU A 1 147 ? 4.746 29.203 15.086 1 92.62 147 LEU A O 1
ATOM 1162 N N . ARG A 1 148 ? 5.258 29.016 12.938 1 94.62 148 ARG A N 1
ATOM 1163 C CA . ARG A 1 148 ? 3.863 28.953 12.516 1 94.62 148 ARG A CA 1
ATOM 1164 C C . ARG A 1 148 ? 3.434 27.516 12.25 1 94.62 148 ARG A C 1
ATOM 1166 O O . ARG A 1 148 ? 4.219 26.719 11.742 1 94.62 148 ARG A O 1
ATOM 1173 N N . PRO A 1 149 ? 2.25 27.219 12.602 1 93.62 149 PRO A N 1
ATOM 1174 C CA . PRO A 1 149 ? 1.743 25.859 12.375 1 93.62 149 PRO A CA 1
ATOM 1175 C C . PRO A 1 149 ? 1.822 25.438 10.914 1 93.62 149 PRO A C 1
ATOM 1177 O O . PRO A 1 149 ? 2.098 24.266 10.625 1 93.62 149 PRO A O 1
ATOM 1180 N N . GLU A 1 150 ? 1.634 26.359 10.062 1 95.06 150 GLU A N 1
ATOM 1181 C CA . GLU A 1 150 ? 1.678 26.031 8.641 1 95.06 150 GLU A CA 1
ATOM 1182 C C . GLU A 1 150 ? 3.08 25.594 8.219 1 95.06 150 GLU A C 1
ATOM 1184 O O . GLU A 1 150 ? 3.238 24.688 7.402 1 95.06 150 GLU A O 1
ATOM 1189 N N . LYS A 1 151 ? 4.039 26.25 8.75 1 97.06 151 LYS A N 1
ATOM 1190 C CA . LYS A 1 151 ? 5.422 25.891 8.445 1 97.06 151 LYS A CA 1
ATOM 1191 C C . LYS A 1 151 ? 5.809 24.562 9.078 1 97.06 151 LYS A C 1
ATOM 1193 O O . LYS A 1 151 ? 6.574 23.797 8.5 1 97.06 151 LYS A O 1
ATOM 1198 N N . LYS A 1 152 ? 5.309 24.312 10.32 1 97.81 152 LYS A N 1
ATOM 1199 C CA . LYS A 1 152 ? 5.539 23.016 10.945 1 97.81 152 LYS A CA 1
ATOM 1200 C C . LYS A 1 152 ? 4.934 21.891 10.117 1 97.81 152 LYS A C 1
ATOM 1202 O O . LYS A 1 152 ? 5.523 20.812 10 1 97.81 152 LYS A O 1
ATOM 1207 N N . ALA A 1 153 ? 3.791 22.141 9.5 1 97.56 153 ALA A N 1
ATOM 1208 C CA . ALA A 1 153 ? 3.156 21.156 8.625 1 97.56 153 ALA A CA 1
ATOM 1209 C C . ALA A 1 153 ? 4.02 20.875 7.402 1 97.56 153 ALA A C 1
ATOM 1211 O O . ALA A 1 153 ? 4.121 19.719 6.957 1 97.56 153 ALA A O 1
ATOM 1212 N N . GLU A 1 154 ? 4.609 21.922 6.852 1 97.56 154 GLU A N 1
ATOM 1213 C CA . GLU A 1 154 ? 5.504 21.75 5.711 1 97.56 154 GLU A CA 1
ATOM 1214 C C . GLU A 1 154 ? 6.684 20.859 6.062 1 97.56 154 GLU A C 1
ATOM 1216 O O . GLU A 1 154 ? 7.059 19.984 5.277 1 97.56 154 GLU A O 1
ATOM 1221 N N . TRP A 1 155 ? 7.23 21.062 7.238 1 98.31 155 TRP A N 1
ATOM 1222 C CA . TRP A 1 155 ? 8.359 20.25 7.684 1 98.31 155 TRP A CA 1
ATOM 1223 C C . TRP A 1 155 ? 7.926 18.812 7.938 1 98.31 155 TRP A C 1
ATOM 1225 O O . TRP A 1 155 ? 8.688 17.875 7.676 1 98.31 155 TRP A O 1
ATOM 1235 N N . GLU A 1 156 ? 6.738 18.672 8.508 1 98.25 156 GLU A N 1
ATOM 1236 C CA . GLU A 1 156 ? 6.191 17.328 8.703 1 98.25 156 GLU A CA 1
ATOM 1237 C C . GLU A 1 156 ? 6.062 16.594 7.371 1 98.25 156 GLU A C 1
ATOM 1239 O O . GLU A 1 156 ? 6.371 15.398 7.289 1 98.25 156 GLU A O 1
ATOM 1244 N N . MET A 1 157 ? 5.641 17.312 6.344 1 97.38 157 MET A N 1
ATOM 1245 C CA . MET A 1 157 ? 5.555 16.75 5 1 97.38 157 MET A CA 1
ATOM 1246 C C . MET A 1 157 ? 6.934 16.328 4.492 1 97.38 157 MET A C 1
ATOM 1248 O O . MET A 1 157 ? 7.102 15.242 3.949 1 97.38 157 MET A O 1
ATOM 1252 N N . VAL A 1 158 ? 7.914 17.141 4.691 1 98.12 158 VAL A N 1
ATOM 1253 C CA . VAL A 1 158 ? 9.281 16.875 4.27 1 98.12 158 VAL A CA 1
ATOM 1254 C C . VAL A 1 158 ? 9.805 15.633 4.988 1 98.12 158 VAL A C 1
ATOM 1256 O O . VAL A 1 158 ? 10.484 14.797 4.387 1 98.12 158 VAL A O 1
ATOM 1259 N N . TYR A 1 159 ? 9.477 15.547 6.32 1 98.62 159 TYR A N 1
ATOM 1260 C CA . TYR A 1 159 ? 9.891 14.391 7.102 1 98.62 159 TYR A CA 1
ATOM 1261 C C . TYR A 1 159 ? 9.344 13.102 6.504 1 98.62 159 TYR A C 1
ATOM 1263 O O . TYR A 1 159 ? 10.086 12.141 6.293 1 98.62 159 TYR A O 1
ATOM 1271 N N . GLN A 1 160 ? 8.047 13.062 6.207 1 97.88 160 GLN A N 1
ATOM 1272 C CA . GLN A 1 160 ? 7.395 11.883 5.645 1 97.88 160 GLN A CA 1
ATOM 1273 C C . GLN A 1 160 ? 7.992 11.523 4.289 1 97.88 160 GLN A C 1
ATOM 1275 O O . GLN A 1 160 ? 8.281 10.352 4.023 1 97.88 160 GLN A O 1
ATOM 1280 N N . GLU A 1 161 ? 8.195 12.484 3.469 1 96.44 161 GLU A N 1
ATOM 1281 C CA . GLU A 1 161 ? 8.758 12.258 2.139 1 96.44 161 GLU A CA 1
ATOM 1282 C C . GLU A 1 161 ? 10.172 11.695 2.227 1 96.44 161 GLU A C 1
ATOM 1284 O O . GLU A 1 161 ? 10.531 10.789 1.468 1 96.44 161 GLU A O 1
ATOM 1289 N N . ARG A 1 162 ? 10.953 12.219 3.135 1 97.62 162 ARG A N 1
ATOM 1290 C CA . ARG A 1 162 ? 12.312 11.734 3.309 1 97.62 162 ARG A CA 1
ATOM 1291 C C . ARG A 1 162 ? 12.328 10.305 3.838 1 97.62 162 ARG A C 1
ATOM 1293 O O . ARG A 1 162 ? 13.078 9.461 3.342 1 97.62 162 ARG A O 1
ATOM 1300 N N . LEU A 1 163 ? 11.523 10.062 4.867 1 98.06 163 LEU A N 1
ATOM 1301 C CA . LEU A 1 163 ? 11.445 8.711 5.406 1 98.06 163 LEU A CA 1
ATOM 1302 C C . LEU A 1 163 ? 11.094 7.707 4.309 1 98.06 163 LEU A C 1
ATOM 1304 O O . LEU A 1 163 ? 11.734 6.66 4.195 1 98.06 163 LEU A O 1
ATOM 1308 N N . ILE A 1 164 ? 10.141 8.016 3.465 1 96.56 164 ILE A N 1
ATOM 1309 C CA . ILE A 1 164 ? 9.703 7.145 2.379 1 96.56 164 ILE A CA 1
ATOM 1310 C C . ILE A 1 164 ? 10.844 6.957 1.379 1 96.56 164 ILE A C 1
ATOM 1312 O O . ILE A 1 164 ? 11.07 5.848 0.882 1 96.56 164 ILE A O 1
ATOM 1316 N N . SER A 1 165 ? 11.625 8.023 1.141 1 94.56 165 SER A N 1
ATOM 1317 C CA . SER A 1 165 ? 12.727 7.957 0.184 1 94.56 165 SER A CA 1
ATOM 1318 C C . SER A 1 165 ? 13.859 7.082 0.709 1 94.56 165 SER A C 1
ATOM 1320 O O . SER A 1 165 ? 14.727 6.648 -0.058 1 94.56 165 SER A O 1
ATOM 1322 N N . LEU A 1 166 ? 13.836 6.879 2.018 1 95.38 166 LEU A N 1
ATOM 1323 C CA . LEU A 1 166 ? 14.891 6.094 2.639 1 95.38 166 LEU A CA 1
ATOM 1324 C C . LEU A 1 166 ? 14.586 4.602 2.555 1 95.38 166 LEU A C 1
ATOM 1326 O O . LEU A 1 166 ? 15.438 3.768 2.861 1 95.38 166 LEU A O 1
ATOM 1330 N N . PHE A 1 167 ? 13.336 4.332 2.064 1 91.06 167 PHE A N 1
ATOM 1331 C CA . PHE A 1 167 ? 13.023 2.926 1.834 1 91.06 167 PHE A CA 1
ATOM 1332 C C . PHE A 1 167 ? 13.852 2.375 0.675 1 91.06 167 PHE A C 1
ATOM 1334 O O . PHE A 1 167 ? 14 3.035 -0.355 1 91.06 167 PHE A O 1
ATOM 1341 N N . GLU A 1 168 ? 14.688 1.487 0.773 1 78.94 168 GLU A N 1
ATOM 1342 C CA . GLU A 1 168 ? 15.656 1.027 -0.22 1 78.94 168 GLU A CA 1
ATOM 1343 C C . GLU A 1 168 ? 14.953 0.371 -1.407 1 78.94 168 GLU A C 1
ATOM 1345 O O . GLU A 1 168 ? 15.484 0.362 -2.52 1 78.94 168 GLU A O 1
ATOM 1350 N N . ASN A 1 169 ? 13.852 -0.175 -1.194 1 88.12 169 ASN A N 1
ATOM 1351 C CA . ASN A 1 169 ? 13.109 -0.783 -2.295 1 88.12 169 ASN A CA 1
ATOM 1352 C C . ASN A 1 169 ? 12.156 0.212 -2.945 1 88.12 169 ASN A C 1
ATOM 1354 O O . ASN A 1 169 ? 11.203 0.664 -2.314 1 88.12 169 ASN A O 1
ATOM 1358 N N . PRO A 1 170 ? 12.539 0.562 -4.219 1 89.19 170 PRO A N 1
ATOM 1359 C CA . PRO A 1 170 ? 11.695 1.549 -4.895 1 89.19 170 PRO A CA 1
ATOM 1360 C C . PRO A 1 170 ? 10.227 1.13 -4.953 1 89.19 170 PRO A C 1
ATOM 1362 O O . PRO A 1 170 ? 9.336 1.982 -4.902 1 89.19 170 PRO A O 1
ATOM 1365 N N . TYR A 1 171 ? 9.977 -0.125 -5.066 1 91.94 171 TYR A N 1
ATOM 1366 C CA . TYR A 1 171 ? 8.609 -0.618 -5.074 1 91.94 171 TYR A CA 1
ATOM 1367 C C . TYR A 1 171 ? 7.898 -0.285 -3.77 1 91.94 171 TYR A C 1
ATOM 1369 O O . TYR A 1 171 ? 6.773 0.223 -3.775 1 91.94 171 TYR A O 1
ATOM 1377 N N . LEU A 1 172 ? 8.562 -0.521 -2.654 1 93.75 172 LEU A N 1
ATOM 1378 C CA . LEU A 1 172 ? 7.988 -0.251 -1.343 1 93.75 172 LEU A CA 1
ATOM 1379 C C . LEU A 1 172 ? 7.836 1.25 -1.113 1 93.75 172 LEU A C 1
ATOM 1381 O O . LEU A 1 172 ? 6.867 1.693 -0.495 1 93.75 172 LEU A O 1
ATOM 1385 N N . SER A 1 173 ? 8.812 2.02 -1.632 1 94.38 173 SER A N 1
ATOM 1386 C CA . SER A 1 173 ? 8.711 3.473 -1.545 1 94.38 173 SER A CA 1
ATOM 1387 C C . SER A 1 173 ? 7.488 3.99 -2.293 1 94.38 173 SER A C 1
ATOM 1389 O O . SER A 1 173 ? 6.762 4.844 -1.787 1 94.38 173 SER A O 1
ATOM 1391 N N . GLN A 1 174 ? 7.266 3.422 -3.402 1 91.88 174 GLN A N 1
ATOM 1392 C CA . GLN A 1 174 ? 6.133 3.859 -4.207 1 91.88 174 GLN A CA 1
ATOM 1393 C C . GLN A 1 174 ? 4.812 3.41 -3.588 1 91.88 174 GLN A C 1
ATOM 1395 O O . GLN A 1 174 ? 3.836 4.164 -3.576 1 91.88 174 GLN A O 1
ATOM 1400 N N . LEU A 1 175 ? 4.812 2.203 -3.094 1 92.38 175 LEU A N 1
ATOM 1401 C CA . LEU A 1 175 ? 3.605 1.683 -2.457 1 92.38 175 LEU A CA 1
ATOM 1402 C C . LEU A 1 175 ? 3.232 2.514 -1.234 1 92.38 175 LEU A C 1
ATOM 1404 O O . LEU A 1 175 ? 2.092 2.965 -1.109 1 92.38 175 LEU A O 1
ATOM 1408 N N . GLN A 1 176 ? 4.18 2.803 -0.365 1 94.12 176 GLN A N 1
ATOM 1409 C CA . GLN A 1 176 ? 3.939 3.65 0.798 1 94.12 176 GLN A CA 1
ATOM 1410 C C . GLN A 1 176 ? 3.611 5.078 0.378 1 94.12 176 GLN A C 1
ATOM 1412 O O . GLN A 1 176 ? 2.781 5.742 1.005 1 94.12 176 GLN A O 1
ATOM 1417 N N . GLY A 1 177 ? 4.305 5.516 -0.636 1 93.81 177 GLY A N 1
ATOM 1418 C CA . GLY A 1 177 ? 4.094 6.863 -1.138 1 93.81 177 GLY A CA 1
ATOM 1419 C C . GLY A 1 177 ? 2.664 7.117 -1.583 1 93.81 177 GLY A C 1
ATOM 1420 O O . GLY A 1 177 ? 2.18 8.25 -1.516 1 93.81 177 GLY A O 1
ATOM 1421 N N . LYS A 1 178 ? 2.004 6.102 -1.933 1 90.75 178 LYS A N 1
ATOM 1422 C CA . LYS A 1 178 ? 0.619 6.242 -2.377 1 90.75 178 LYS A CA 1
ATOM 1423 C C . LYS A 1 178 ? -0.286 6.672 -1.225 1 90.75 178 LYS A C 1
ATOM 1425 O O . LYS A 1 178 ? -1.318 7.309 -1.444 1 90.75 178 LYS A O 1
ATOM 1430 N N . THR A 1 179 ? 0.096 6.367 -0.013 1 92.06 179 THR A N 1
ATOM 1431 C CA . THR A 1 179 ? -0.72 6.734 1.139 1 92.06 179 THR A CA 1
ATOM 1432 C C . THR A 1 179 ? -0.655 8.234 1.392 1 92.06 179 THR A C 1
ATOM 1434 O O . THR A 1 179 ? -1.51 8.789 2.084 1 92.06 179 THR A O 1
ATOM 1437 N N . MET A 1 180 ? 0.374 8.867 0.791 1 89.88 180 MET A N 1
ATOM 1438 C CA . MET A 1 180 ? 0.54 10.312 0.94 1 89.88 180 MET A CA 1
ATOM 1439 C C . MET A 1 180 ? -0.469 11.07 0.08 1 89.88 180 MET A C 1
ATOM 1441 O O . MET A 1 180 ? -0.726 12.25 0.311 1 89.88 180 MET A O 1
ATOM 1445 N N . ASP A 1 181 ? -0.991 10.352 -0.877 1 80.5 181 ASP A N 1
ATOM 1446 C CA . ASP A 1 181 ? -1.941 10.977 -1.79 1 80.5 181 ASP A CA 1
ATOM 1447 C C . ASP A 1 181 ? -3.367 10.875 -1.253 1 80.5 181 ASP A C 1
ATOM 1449 O O . ASP A 1 181 ? -4.152 10.047 -1.718 1 80.5 181 ASP A O 1
ATOM 1453 N N . GLY A 1 182 ? -3.738 11.57 -0.273 1 85.44 182 GLY A N 1
ATOM 1454 C CA . GLY A 1 182 ? -5.086 11.516 0.268 1 85.44 182 GLY A CA 1
ATOM 1455 C C . GLY A 1 182 ? -5.145 11.805 1.757 1 85.44 182 GLY A C 1
ATOM 1456 O O . GLY A 1 182 ? -4.922 12.938 2.188 1 85.44 182 GLY A O 1
ATOM 1457 N N . TYR A 1 183 ? -5.344 10.742 2.533 1 87.81 183 TYR A N 1
ATOM 1458 C CA . TYR A 1 183 ? -5.656 10.852 3.953 1 87.81 183 TYR A CA 1
ATOM 1459 C C . TYR A 1 183 ? -4.484 11.453 4.723 1 87.81 183 TYR A C 1
ATOM 1461 O O . TYR A 1 183 ? -4.668 12.383 5.512 1 87.81 183 TYR A O 1
ATOM 1469 N N . VAL A 1 184 ? -3.303 11.039 4.332 1 94.25 184 VAL A N 1
ATOM 1470 C CA . VAL A 1 184 ? -2.15 11.383 5.156 1 94.25 184 VAL A CA 1
ATOM 1471 C C . VAL A 1 184 ? -1.738 12.828 4.887 1 94.25 184 VAL A C 1
ATOM 1473 O O . VAL A 1 184 ? -1.592 13.625 5.82 1 94.25 184 VAL A O 1
ATOM 1476 N N . ALA A 1 185 ? -1.587 13.188 3.641 1 93.62 185 ALA A N 1
ATOM 1477 C CA . ALA A 1 185 ? -1.201 14.555 3.303 1 93.62 185 ALA A CA 1
ATOM 1478 C C . ALA A 1 185 ? -2.24 15.555 3.801 1 93.62 185 ALA A C 1
ATOM 1480 O O . ALA A 1 185 ? -1.889 16.609 4.332 1 93.62 185 ALA A O 1
ATOM 1481 N N . TYR A 1 186 ? -3.486 15.219 3.664 1 92.81 186 TYR A N 1
ATOM 1482 C CA . TYR A 1 186 ? -4.555 16.094 4.137 1 92.81 186 TYR A CA 1
ATOM 1483 C C . TYR A 1 186 ? -4.484 16.281 5.648 1 92.81 186 TYR A C 1
ATOM 1485 O O . TYR A 1 186 ? -4.59 17.391 6.152 1 92.81 186 TYR A O 1
ATOM 1493 N N . ALA A 1 187 ? -4.367 15.211 6.32 1 93.94 187 ALA A N 1
ATOM 1494 C CA . ALA A 1 187 ? -4.305 15.258 7.777 1 93.94 187 ALA A CA 1
ATOM 1495 C C . ALA A 1 187 ? -3.121 16.094 8.25 1 93.94 187 ALA A C 1
ATOM 1497 O O . ALA A 1 187 ? -3.258 16.922 9.156 1 93.94 187 ALA A O 1
ATOM 1498 N N . ILE A 1 188 ? -1.984 15.953 7.59 1 94.88 188 ILE A N 1
ATOM 1499 C CA . ILE A 1 188 ? -0.78 16.703 7.945 1 94.88 188 ILE A CA 1
ATOM 1500 C C . ILE A 1 188 ? -1.026 18.203 7.77 1 94.88 188 ILE A C 1
ATOM 1502 O O . ILE A 1 188 ? -0.673 19 8.641 1 94.88 188 ILE A O 1
ATOM 1506 N N . GLU A 1 189 ? -1.663 18.516 6.742 1 93 189 GLU A N 1
ATOM 1507 C CA . GLU A 1 189 ? -1.857 19.922 6.402 1 93 189 GLU A CA 1
ATOM 1508 C C . GLU A 1 189 ? -2.943 20.547 7.27 1 93 189 GLU A C 1
ATOM 1510 O O . GLU A 1 189 ? -2.848 21.719 7.637 1 93 189 GLU A O 1
ATOM 1515 N N . LYS A 1 190 ? -3.938 19.75 7.668 1 91.81 190 LYS A N 1
ATOM 1516 C CA . LYS A 1 190 ? -5.148 20.406 8.164 1 91.81 190 LYS A CA 1
ATOM 1517 C C . LYS A 1 190 ? -5.43 20.016 9.609 1 91.81 190 LYS A C 1
ATOM 1519 O O . LYS A 1 190 ? -6.258 20.625 10.281 1 91.81 190 LYS A O 1
ATOM 1524 N N . MET A 1 191 ? -4.672 19.031 10.031 1 90.75 191 MET A N 1
ATOM 1525 C CA . MET A 1 191 ? -5.094 18.484 11.312 1 90.75 191 MET A CA 1
ATOM 1526 C C . MET A 1 191 ? -3.9 18.281 12.242 1 90.75 191 MET A C 1
ATOM 1528 O O . MET A 1 191 ? -2.75 18.344 11.797 1 90.75 191 MET A O 1
ATOM 1532 N N . GLY A 1 192 ? -4.234 18.094 13.477 1 84.44 192 GLY A N 1
ATOM 1533 C CA . GLY A 1 192 ? -3.271 17.641 14.461 1 84.44 192 GLY A CA 1
ATOM 1534 C C . GLY A 1 192 ? -2.574 18.766 15.188 1 84.44 192 GLY A C 1
ATOM 1535 O O . GLY A 1 192 ? -2.449 19.875 14.656 1 84.44 192 GLY A O 1
ATOM 1536 N N . ASP A 1 193 ? -2.182 18.484 16.391 1 92.88 193 ASP A N 1
ATOM 1537 C CA . ASP A 1 193 ? -1.291 19.312 17.172 1 92.88 193 ASP A CA 1
ATOM 1538 C C . ASP A 1 193 ? 0.164 19.125 16.75 1 92.88 193 ASP A C 1
ATOM 1540 O O . ASP A 1 193 ? 0.771 18.094 17.047 1 92.88 193 ASP A 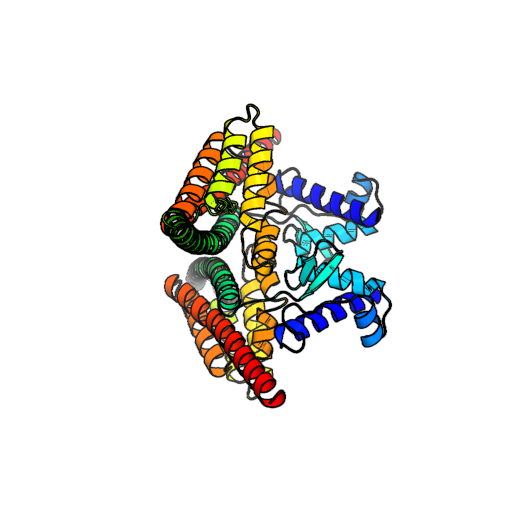O 1
ATOM 1544 N N . LYS A 1 194 ? 0.698 20.172 16.125 1 96.06 194 LYS A N 1
ATOM 1545 C CA . LYS A 1 194 ? 2.006 20.031 15.484 1 96.06 194 LYS A CA 1
ATOM 1546 C C . LYS A 1 194 ? 3.1 19.797 16.516 1 96.06 194 LYS A C 1
ATOM 1548 O O . LYS A 1 194 ? 4.105 19.156 16.234 1 96.06 194 LYS A O 1
ATOM 1553 N N . GLN A 1 195 ? 2.875 20.266 17.719 1 95.12 195 GLN A N 1
ATOM 1554 C CA . GLN A 1 195 ? 3.836 19.969 18.766 1 95.12 195 GLN A CA 1
ATOM 1555 C C . GLN A 1 195 ? 3.793 18.484 19.141 1 95.12 195 GLN A C 1
ATOM 1557 O O . GLN A 1 195 ? 4.836 17.859 19.359 1 95.12 195 GLN A O 1
ATOM 1562 N N . GLN A 1 196 ? 2.598 18 19.266 1 96.75 196 GLN A N 1
ATOM 1563 C CA . GLN A 1 196 ? 2.439 16.562 19.516 1 96.75 196 GLN A CA 1
ATOM 1564 C C . GLN A 1 196 ? 3.037 15.734 18.375 1 96.75 196 GLN A C 1
ATOM 1566 O O . GLN A 1 196 ? 3.682 14.711 18.625 1 96.75 196 GLN A O 1
ATOM 1571 N N . LYS A 1 197 ? 2.832 16.172 17.156 1 98 197 LYS A N 1
ATOM 1572 C CA . LYS A 1 197 ? 3.365 15.461 15.992 1 98 197 LYS A CA 1
ATOM 1573 C C . LYS A 1 197 ? 4.891 15.469 15.992 1 98 197 LYS A C 1
ATOM 1575 O O . LYS A 1 197 ? 5.52 14.461 15.68 1 98 197 LYS A O 1
ATOM 1580 N N . LEU A 1 198 ? 5.445 16.594 16.359 1 98.19 198 LEU A N 1
ATOM 1581 C CA . LEU A 1 198 ? 6.895 16.719 16.469 1 98.19 198 LEU A CA 1
ATOM 1582 C C . LEU A 1 198 ? 7.453 15.68 17.438 1 98.19 198 LEU A C 1
ATOM 1584 O O . LEU A 1 198 ? 8.438 15.008 17.141 1 98.19 198 LEU A O 1
ATOM 1588 N N . GLU A 1 199 ? 6.84 15.57 18.578 1 98.19 199 GLU A N 1
ATOM 1589 C CA . GLU A 1 199 ? 7.293 14.625 19.594 1 98.19 199 GLU A CA 1
ATOM 1590 C C . GLU A 1 199 ? 7.141 13.188 19.109 1 98.19 199 GLU A C 1
ATOM 1592 O O . GLU A 1 199 ? 7.992 12.344 19.375 1 98.19 199 GLU A O 1
ATOM 1597 N N . GLN A 1 200 ? 6.078 12.906 18.469 1 98.38 200 GLN A N 1
ATOM 1598 C CA . GLN A 1 200 ? 5.848 11.578 17.922 1 98.38 200 GLN A CA 1
ATOM 1599 C C . GLN A 1 200 ? 6.895 11.219 16.875 1 98.38 200 GLN A C 1
ATOM 1601 O O . GLN A 1 200 ? 7.438 10.117 16.875 1 98.38 200 GLN A O 1
ATOM 1606 N N . LEU A 1 201 ? 7.223 12.141 15.969 1 98.75 201 LEU A N 1
ATOM 1607 C CA . LEU A 1 201 ? 8.227 11.914 14.938 1 98.75 201 LEU A CA 1
ATOM 1608 C C . LEU A 1 201 ? 9.609 11.734 15.555 1 98.75 201 LEU A C 1
ATOM 1610 O O . LEU A 1 201 ? 10.414 10.938 15.07 1 98.75 201 LEU A O 1
ATOM 1614 N N . ARG A 1 202 ? 9.852 12.461 16.625 1 98.69 202 ARG A N 1
ATOM 1615 C CA . ARG A 1 202 ? 11.109 12.305 17.359 1 98.69 202 ARG A CA 1
ATOM 1616 C C . ARG A 1 202 ? 11.25 10.891 17.891 1 98.69 202 ARG A C 1
ATOM 1618 O O . ARG A 1 202 ? 12.328 10.289 17.812 1 98.69 202 ARG A O 1
ATOM 1625 N N . ARG A 1 203 ? 10.211 10.383 18.453 1 98.62 203 ARG A N 1
ATOM 1626 C CA . ARG A 1 203 ? 10.219 9.039 19.016 1 98.62 203 ARG A CA 1
ATOM 1627 C C . ARG A 1 203 ? 10.477 8 17.922 1 98.62 203 ARG A C 1
ATOM 1629 O O . ARG A 1 203 ? 11.234 7.047 18.141 1 98.62 203 ARG A O 1
ATOM 1636 N N . ILE A 1 204 ? 9.875 8.141 16.812 1 98.88 204 ILE A N 1
ATOM 1637 C CA . ILE A 1 204 ? 10.07 7.234 15.688 1 98.88 204 ILE A CA 1
ATOM 1638 C C . ILE A 1 204 ? 11.531 7.281 15.242 1 98.88 204 ILE A C 1
ATOM 1640 O O . ILE A 1 204 ? 12.156 6.238 15.039 1 98.88 204 ILE A O 1
ATOM 1644 N N . THR A 1 205 ? 12.047 8.492 15.102 1 98.88 205 THR A N 1
ATOM 1645 C CA . THR A 1 205 ? 13.422 8.68 14.648 1 98.88 205 THR A CA 1
ATOM 1646 C C . THR A 1 205 ? 14.406 8.086 15.656 1 98.88 205 THR A C 1
ATOM 1648 O O . THR A 1 205 ? 15.406 7.48 15.266 1 98.88 205 THR A O 1
ATOM 1651 N N . GLU A 1 206 ? 14.109 8.297 16.938 1 98.75 206 GLU A N 1
ATOM 1652 C CA . GLU A 1 206 ? 14.906 7.664 17.984 1 98.75 206 GLU A CA 1
ATOM 1653 C C . GLU A 1 206 ? 14.883 6.145 17.859 1 98.75 206 GLU A C 1
ATOM 1655 O O . GLU A 1 206 ? 15.906 5.48 18.031 1 98.75 206 GLU A O 1
ATOM 1660 N N . GLY A 1 207 ? 13.711 5.629 17.562 1 98.75 207 GLY A N 1
ATOM 1661 C CA . GLY A 1 207 ? 13.594 4.199 17.344 1 98.75 207 GLY A CA 1
ATOM 1662 C C . GLY A 1 207 ? 14.461 3.705 16.188 1 98.75 207 GLY A C 1
ATOM 1663 O O . GLY A 1 207 ? 15.055 2.631 16.281 1 98.75 207 GLY A O 1
ATOM 1664 N N . ILE A 1 208 ? 14.539 4.461 15.133 1 98.69 208 ILE A N 1
ATOM 1665 C CA . ILE A 1 208 ? 15.391 4.129 13.992 1 98.69 208 ILE A CA 1
ATOM 1666 C C . ILE A 1 208 ? 16.844 4.113 14.43 1 98.69 208 ILE A C 1
ATOM 1668 O O . ILE A 1 208 ? 17.562 3.145 14.18 1 98.69 208 ILE A O 1
ATOM 1672 N N . ALA A 1 209 ? 17.281 5.133 15.125 1 98.19 209 ALA A N 1
ATOM 1673 C CA . ALA A 1 209 ? 18.672 5.273 15.562 1 98.19 209 ALA A CA 1
ATOM 1674 C C . ALA A 1 209 ? 19.078 4.129 16.484 1 98.19 209 ALA A C 1
ATOM 1676 O O . ALA A 1 209 ? 20.219 3.662 16.453 1 98.19 209 ALA A O 1
ATOM 1677 N N . GLU A 1 210 ? 18.156 3.686 17.266 1 98 210 GLU A N 1
ATOM 1678 C CA . GLU A 1 210 ? 18.406 2.664 18.281 1 98 210 GLU A CA 1
ATOM 1679 C C . GLU A 1 210 ? 18.188 1.263 17.719 1 98 210 GLU A C 1
ATOM 1681 O O . GLU A 1 210 ? 18.406 0.267 18.406 1 98 210 GLU A O 1
ATOM 1686 N N . ASN A 1 211 ? 17.75 1.194 16.516 1 97.88 211 ASN A N 1
ATOM 1687 C CA . ASN A 1 211 ? 17.328 -0.075 15.938 1 97.88 211 ASN A CA 1
ATOM 1688 C C . ASN A 1 211 ? 16.344 -0.804 16.844 1 97.88 211 ASN A C 1
ATOM 1690 O O . ASN A 1 211 ? 16.516 -1.991 17.125 1 97.88 211 ASN A O 1
ATOM 1694 N N . ASN A 1 212 ? 15.469 -0.067 17.375 1 98.44 212 ASN A N 1
ATOM 1695 C CA . ASN A 1 212 ? 14.445 -0.568 18.281 1 98.44 212 ASN A CA 1
ATOM 1696 C C . ASN A 1 212 ? 13.109 -0.755 17.562 1 98.44 212 ASN A C 1
ATOM 1698 O O . ASN A 1 212 ? 12.328 0.191 17.438 1 98.44 212 ASN A O 1
ATOM 1702 N N . GLU A 1 213 ? 12.82 -2.008 17.172 1 98.25 213 GLU A N 1
ATOM 1703 C CA . GLU A 1 213 ? 11.656 -2.322 16.359 1 98.25 213 GLU A CA 1
ATOM 1704 C C . GLU A 1 213 ? 10.359 -1.965 17.078 1 98.25 213 GLU A C 1
ATOM 1706 O O . GLU A 1 213 ? 9.438 -1.419 16.469 1 98.25 213 GLU A O 1
ATOM 1711 N N . GLN A 1 214 ? 10.289 -2.262 18.344 1 98.38 214 GLN A N 1
ATOM 1712 C CA . GLN A 1 214 ? 9.078 -1.997 19.109 1 98.38 214 GLN A CA 1
ATOM 1713 C C . GLN A 1 214 ? 8.805 -0.499 19.203 1 98.38 214 GLN A C 1
ATOM 1715 O O . GLN A 1 214 ? 7.66 -0.06 19.078 1 98.38 214 GLN A O 1
ATOM 1720 N N . LYS A 1 215 ? 9.836 0.254 19.5 1 98.56 215 LYS A N 1
ATOM 1721 C CA . LYS A 1 215 ? 9.703 1.706 19.562 1 98.56 215 LYS A CA 1
ATOM 1722 C C . LYS A 1 215 ? 9.219 2.277 18.234 1 98.56 215 LYS A C 1
ATOM 1724 O O . LYS A 1 215 ? 8.383 3.186 18.203 1 98.56 215 LYS A O 1
ATOM 1729 N N . ILE A 1 216 ? 9.672 1.74 17.125 1 98.75 216 ILE A N 1
ATOM 1730 C CA . ILE A 1 216 ? 9.281 2.176 15.789 1 98.75 216 ILE A CA 1
ATOM 1731 C C . ILE A 1 216 ? 7.809 1.84 15.547 1 98.75 216 ILE A C 1
ATOM 1733 O O . ILE A 1 216 ? 7.023 2.705 15.156 1 98.75 216 ILE A O 1
ATOM 1737 N N . ARG A 1 217 ? 7.414 0.604 15.836 1 98.31 217 ARG A N 1
ATOM 1738 C CA . ARG A 1 217 ? 6.043 0.153 15.625 1 98.31 217 ARG A CA 1
ATOM 1739 C C . ARG A 1 217 ? 5.062 0.966 16.469 1 98.31 217 ARG A C 1
ATOM 1741 O O . ARG A 1 217 ? 4.047 1.442 15.953 1 98.31 217 ARG A O 1
ATOM 1748 N N . MET A 1 218 ? 5.406 1.131 17.734 1 98.31 218 MET A N 1
ATOM 1749 C CA . MET A 1 218 ? 4.52 1.873 18.641 1 98.31 218 MET A CA 1
ATOM 1750 C C . MET A 1 218 ? 4.465 3.346 18.25 1 98.31 218 MET A C 1
ATOM 1752 O O . MET A 1 218 ? 3.395 3.957 18.266 1 98.31 218 MET A O 1
ATOM 1756 N N . GLY A 1 219 ? 5.598 3.896 17.938 1 98.62 219 GLY A N 1
ATOM 1757 C CA . GLY A 1 219 ? 5.648 5.289 17.516 1 98.62 219 GLY A CA 1
ATOM 1758 C C . GLY A 1 219 ? 4.828 5.574 16.281 1 98.62 219 GLY A C 1
ATOM 1759 O O . GLY A 1 219 ? 4.062 6.543 16.234 1 98.62 219 GLY A O 1
ATOM 1760 N N . LEU A 1 220 ? 4.93 4.754 15.281 1 98.62 220 LEU A N 1
ATOM 1761 C CA . LEU A 1 220 ? 4.191 4.945 14.039 1 98.62 220 LEU A CA 1
ATOM 1762 C C . LEU A 1 220 ? 2.703 4.691 14.242 1 98.62 220 LEU A C 1
ATOM 1764 O O . LEU A 1 220 ? 1.865 5.371 13.648 1 98.62 220 LEU A O 1
ATOM 1768 N N . ARG A 1 221 ? 2.408 3.713 15.047 1 98 221 ARG A N 1
ATOM 1769 C CA . ARG A 1 221 ? 1.005 3.475 15.367 1 98 221 ARG A CA 1
ATOM 1770 C C . ARG A 1 221 ? 0.374 4.703 16.016 1 98 221 ARG A C 1
ATOM 1772 O O . ARG A 1 221 ? -0.689 5.156 15.586 1 98 221 ARG A O 1
ATOM 1779 N N . GLU A 1 222 ? 1.052 5.191 17.016 1 98.19 222 GLU A N 1
ATOM 1780 C CA . GLU A 1 222 ? 0.54 6.367 17.703 1 98.19 222 GLU A CA 1
ATOM 1781 C C . GLU A 1 222 ? 0.42 7.559 16.75 1 98.19 222 GLU A C 1
ATOM 1783 O O . GLU A 1 222 ? -0.578 8.281 16.781 1 98.19 222 GLU A O 1
ATOM 1788 N N . TYR A 1 223 ? 1.416 7.773 15.961 1 98.25 223 TYR A N 1
ATOM 1789 C CA . TYR A 1 223 ? 1.471 8.891 15.023 1 98.25 223 TYR A CA 1
ATOM 1790 C C . TYR A 1 223 ? 0.299 8.844 14.047 1 98.25 223 TYR A C 1
ATOM 1792 O O . TYR A 1 223 ? -0.465 9.812 13.945 1 98.25 223 TYR A O 1
ATOM 1800 N N . TYR A 1 224 ? 0.033 7.734 13.445 1 97.69 224 TYR A N 1
ATOM 1801 C CA . TYR A 1 224 ? -0.993 7.621 12.414 1 97.69 224 TYR A CA 1
ATOM 1802 C C . TYR A 1 224 ? -2.383 7.547 13.031 1 97.69 224 TYR A C 1
ATOM 1804 O O . TYR A 1 224 ? -3.34 8.117 12.5 1 97.69 224 TYR A O 1
ATOM 1812 N N . LEU A 1 225 ? -2.533 6.859 14.188 1 97.19 225 LEU A N 1
ATOM 1813 C CA . LEU A 1 225 ? -3.85 6.746 14.805 1 97.19 225 LEU A CA 1
ATOM 1814 C C . LEU A 1 225 ? -4.305 8.086 15.367 1 97.19 225 LEU A C 1
ATOM 1816 O O . LEU A 1 225 ? -5.504 8.359 15.453 1 97.19 225 LEU A O 1
ATOM 1820 N N . SER A 1 226 ? -3.357 8.922 15.719 1 97.5 226 SER A N 1
ATOM 1821 C CA . SER A 1 226 ? -3.744 10.258 16.156 1 97.5 226 SER A CA 1
ATOM 1822 C C . SER A 1 226 ? -4.418 11.039 15.047 1 97.5 226 SER A C 1
ATOM 1824 O O . SER A 1 226 ? -5.273 11.891 15.305 1 97.5 226 SER A O 1
ATOM 1826 N N . TYR A 1 227 ? -4.047 10.773 13.797 1 95.69 227 TYR A N 1
ATOM 1827 C CA . TYR A 1 227 ? -4.742 11.391 12.672 1 95.69 227 TYR A CA 1
ATOM 1828 C C . TYR A 1 227 ? -6.133 10.797 12.5 1 95.69 227 TYR A C 1
ATOM 1830 O O . TYR A 1 227 ? -7.086 11.508 12.18 1 95.69 227 TYR A O 1
ATOM 1838 N N . ALA A 1 228 ? -6.262 9.477 12.742 1 94.62 228 ALA A N 1
ATOM 1839 C CA . ALA A 1 228 ? -7.586 8.859 12.711 1 94.62 228 ALA A CA 1
ATOM 1840 C C . ALA A 1 228 ? -8.523 9.523 13.719 1 94.62 228 ALA A C 1
ATOM 1842 O O . ALA A 1 228 ? -9.664 9.859 13.383 1 94.62 228 ALA A O 1
ATOM 1843 N N . ASP A 1 229 ? -7.973 9.742 14.875 1 95.38 229 ASP A N 1
ATOM 1844 C CA . ASP A 1 229 ? -8.75 10.391 15.93 1 95.38 229 ASP A CA 1
ATOM 1845 C C . ASP A 1 229 ? -9.172 11.797 15.508 1 95.38 229 ASP A C 1
ATOM 1847 O O . ASP A 1 229 ? -10.305 12.219 15.758 1 95.38 229 ASP A O 1
ATOM 1851 N N . ALA A 1 230 ? -8.266 12.508 14.93 1 93.81 230 ALA A N 1
ATOM 1852 C CA . ALA A 1 230 ? -8.555 13.875 14.508 1 93.81 230 ALA A CA 1
ATOM 1853 C C . ALA A 1 230 ? -9.648 13.898 13.445 1 93.81 230 ALA A C 1
ATOM 1855 O O . ALA A 1 230 ? -10.508 14.789 13.453 1 93.81 230 ALA A O 1
ATOM 1856 N N . PHE A 1 231 ? -9.641 12.953 12.531 1 91.25 231 PHE A N 1
ATOM 1857 C CA . PHE A 1 231 ? -10.688 12.836 11.523 1 91.25 231 PHE A CA 1
ATOM 1858 C C . PHE A 1 231 ? -12.047 12.609 12.172 1 91.25 231 PHE A C 1
ATOM 1860 O O . PHE A 1 231 ? -13.023 13.281 11.836 1 91.25 231 PHE A O 1
ATOM 1867 N N . VAL A 1 232 ? -12.102 11.711 13.086 1 90.44 232 VAL A N 1
ATOM 1868 C CA . VAL A 1 232 ? -13.352 11.336 13.742 1 90.44 232 VAL A CA 1
ATOM 1869 C C . VAL A 1 232 ? -13.914 12.531 14.516 1 90.44 232 VAL A C 1
ATOM 1871 O O . VAL A 1 232 ? -15.109 12.82 14.445 1 90.44 232 VAL A O 1
ATOM 1874 N N . GLU A 1 233 ? -13.047 13.195 15.188 1 91.06 233 GLU A N 1
ATOM 1875 C CA . GLU A 1 233 ? -13.453 14.367 15.961 1 91.06 233 GLU A CA 1
ATOM 1876 C C . GLU A 1 233 ? -14.039 15.445 15.055 1 91.06 233 GLU A C 1
ATOM 1878 O O . GLU A 1 233 ? -15.047 16.078 15.391 1 91.06 233 GLU A O 1
ATOM 1883 N N . ARG A 1 234 ? -13.453 15.633 13.984 1 87.06 234 ARG A N 1
ATOM 1884 C CA . ARG A 1 234 ? -13.898 16.656 13.047 1 87.06 234 ARG A CA 1
ATOM 1885 C C . ARG A 1 234 ? -15.266 16.297 12.461 1 87.06 234 ARG A C 1
ATOM 1887 O O . ARG A 1 234 ? -16.109 17.172 12.289 1 87.06 234 ARG A O 1
ATOM 1894 N N . TRP A 1 235 ? -15.469 15.062 12.172 1 81.44 235 TRP A N 1
ATOM 1895 C CA . TRP A 1 235 ? -16.734 14.602 11.602 1 81.44 235 TRP A CA 1
ATOM 1896 C C . TRP A 1 235 ? -17.859 14.711 12.625 1 81.44 235 TRP A C 1
ATOM 1898 O O . TRP A 1 235 ? -18.984 15.062 12.281 1 81.44 235 TRP A O 1
ATOM 1908 N N . GLU A 1 236 ? -17.547 14.391 13.812 1 82.81 236 GLU A N 1
ATOM 1909 C CA . GLU A 1 236 ? -18.531 14.492 14.883 1 82.81 236 GLU A CA 1
ATOM 1910 C C . GLU A 1 236 ? -18.938 15.945 15.125 1 82.81 236 GLU A C 1
ATOM 1912 O O . GLU A 1 236 ? -20.125 16.234 15.336 1 82.81 236 GLU A O 1
ATOM 1917 N N . LYS A 1 237 ? -18.016 16.781 15.062 1 84.12 237 LYS A N 1
ATOM 1918 C CA . LYS A 1 237 ? -18.297 18.188 15.25 1 84.12 237 LYS A CA 1
ATOM 1919 C C . LYS A 1 237 ? -19.172 18.734 14.117 1 84.12 237 LYS A C 1
ATOM 1921 O O . LYS A 1 237 ? -20.078 19.531 14.352 1 84.12 237 LYS A O 1
ATOM 1926 N N . LYS A 1 238 ? -18.938 18.344 12.969 1 79.56 238 LYS A N 1
ATOM 1927 C CA . LYS A 1 238 ? -19.703 18.797 11.812 1 79.56 238 LYS A CA 1
ATOM 1928 C C . LYS A 1 238 ? -21.125 18.234 11.844 1 79.56 238 LYS A C 1
ATOM 1930 O O . LYS A 1 238 ? -22.062 18.922 11.445 1 79.56 238 LYS A O 1
ATOM 1935 N N . ALA A 1 239 ? -21.25 17 12.219 1 75.88 239 ALA A N 1
ATOM 1936 C CA . ALA A 1 239 ? -22.562 16.375 12.344 1 75.88 239 ALA A CA 1
ATOM 1937 C C . ALA A 1 239 ? -23.422 17.109 13.375 1 75.88 239 ALA A C 1
ATOM 1939 O O . ALA A 1 239 ? -24.625 17.312 13.164 1 75.88 239 ALA A O 1
ATOM 1940 N N . GLU A 1 240 ? -22.766 17.5 14.383 1 78.38 240 GLU A N 1
ATOM 1941 C CA . GLU A 1 240 ? -23.453 18.25 15.43 1 78.38 240 GLU A CA 1
ATOM 1942 C C . GLU A 1 240 ? -23.891 19.625 14.938 1 78.38 240 GLU A C 1
ATOM 1944 O O . GLU A 1 240 ? -24.984 20.094 15.258 1 78.38 240 GLU A O 1
ATOM 1949 N N . GLU A 1 241 ? -23.016 20.203 14.211 1 79.62 241 GLU A N 1
ATOM 1950 C CA . GLU A 1 241 ? -23.312 21.531 13.672 1 79.62 241 GLU A CA 1
ATOM 1951 C C . GLU A 1 241 ? -24.453 21.484 12.664 1 79.62 241 GLU A C 1
ATOM 1953 O O . GLU A 1 241 ? -25.281 22.391 12.617 1 79.62 241 GLU A O 1
ATOM 1958 N N . THR A 1 242 ? -24.531 20.469 11.875 1 73.94 242 THR A N 1
ATOM 1959 C CA . THR A 1 242 ? -25.594 20.297 10.891 1 73.94 242 THR A CA 1
ATOM 1960 C C . THR A 1 242 ? -26.922 20.031 11.578 1 73.94 242 THR A C 1
ATOM 1962 O O . THR A 1 242 ? -27.969 20.516 11.141 1 73.94 242 THR A O 1
ATOM 1965 N N . GLU A 1 243 ? -26.906 19.188 12.602 1 72.56 243 GLU A N 1
ATOM 1966 C CA . GLU A 1 243 ? -28.109 18.906 13.367 1 72.56 243 GLU A CA 1
ATOM 1967 C C . GLU A 1 243 ? -28.641 20.172 14.055 1 72.56 243 GLU A C 1
ATOM 1969 O O . GLU A 1 243 ? -29.844 20.375 14.117 1 72.56 243 GLU A O 1
ATOM 1974 N N . LYS A 1 244 ? -27.812 21.078 14.508 1 76.88 244 LYS A N 1
ATOM 1975 C CA . LYS A 1 244 ? -28.203 22.312 15.172 1 76.88 244 LYS A CA 1
ATOM 1976 C C . LYS A 1 244 ? -28.797 23.312 14.18 1 76.88 244 LYS A C 1
ATOM 1978 O O . LYS A 1 244 ? -29.734 24.047 14.516 1 76.88 244 LYS A O 1
ATOM 1983 N N . THR A 1 245 ? -28.219 23.266 13.023 1 72.19 245 THR A N 1
ATOM 1984 C CA . THR A 1 245 ? -28.719 24.203 12.023 1 72.19 245 THR A CA 1
ATOM 1985 C C . THR A 1 245 ? -30.062 23.734 11.469 1 72.19 245 THR A C 1
ATOM 1987 O O . THR A 1 245 ? -30.859 24.562 11 1 72.19 245 THR A O 1
ATOM 1990 N N . GLU A 1 246 ? -30.297 22.453 11.391 1 64.38 246 GLU A N 1
ATOM 1991 C CA . GLU A 1 246 ? -31.578 21.938 10.891 1 64.38 246 GLU A CA 1
ATOM 1992 C C . GLU A 1 246 ? -32.656 22.031 11.953 1 64.38 246 GLU A C 1
ATOM 1994 O O . GLU A 1 246 ? -33.844 21.922 11.641 1 64.38 246 GLU A O 1
ATOM 1999 N N . LYS A 1 247 ? -32.375 22.391 13.18 1 55.34 247 LYS A N 1
ATOM 2000 C CA . LYS A 1 247 ? -33.406 22.656 14.195 1 55.34 247 LYS A CA 1
ATOM 2001 C C . LYS A 1 247 ? -33.656 24.156 14.344 1 55.34 247 LYS A C 1
ATOM 2003 O O . LYS A 1 247 ? -32.719 24.969 14.18 1 55.34 247 LYS A O 1
ATOM 2008 N N . MET B 1 1 ? -8.242 4.961 -27 1 42.09 1 MET B N 1
ATOM 2009 C CA . MET B 1 1 ? -8.523 3.643 -26.438 1 42.09 1 MET B CA 1
ATOM 2010 C C . MET B 1 1 ? -7.395 2.666 -26.75 1 42.09 1 MET B C 1
ATOM 2012 O O . MET B 1 1 ? -6.922 1.951 -25.859 1 42.09 1 MET B O 1
ATOM 2016 N N . ALA B 1 2 ? -7.016 2.711 -28.062 1 51.78 2 ALA B N 1
ATOM 2017 C CA . ALA B 1 2 ? -6.02 1.785 -28.578 1 51.78 2 ALA B CA 1
ATOM 2018 C C . ALA B 1 2 ? -4.648 2.041 -27.953 1 51.78 2 ALA B C 1
ATOM 2020 O O . ALA B 1 2 ? -3.918 1.099 -27.641 1 51.78 2 ALA B O 1
ATOM 2021 N N . SER B 1 3 ? -4.477 3.383 -27.688 1 61.38 3 SER B N 1
ATOM 2022 C CA . SER B 1 3 ? -3.186 3.805 -27.156 1 61.38 3 SER B CA 1
ATOM 2023 C C . SER B 1 3 ? -3.023 3.375 -25.703 1 61.38 3 SER B C 1
ATOM 2025 O O . SER B 1 3 ? -1.949 2.926 -25.297 1 61.38 3 SER B O 1
ATOM 2027 N N . VAL B 1 4 ? -4.242 3.406 -25.031 1 63.41 4 VAL B N 1
ATOM 2028 C CA . VAL B 1 4 ? -4.199 3.029 -23.609 1 63.41 4 VAL B CA 1
ATOM 2029 C C . VAL B 1 4 ? -3.969 1.524 -23.484 1 63.41 4 VAL B C 1
ATOM 2031 O O . VAL B 1 4 ? -3.17 1.08 -22.656 1 63.41 4 VAL B O 1
ATOM 2034 N N . GLN B 1 5 ? -4.523 0.919 -24.359 1 75.88 5 GLN B N 1
ATOM 2035 C CA . GLN B 1 5 ? -4.391 -0.533 -24.359 1 75.88 5 GLN B CA 1
ATOM 2036 C C . GLN B 1 5 ? -2.965 -0.956 -24.703 1 75.88 5 GLN B C 1
ATOM 2038 O O . GLN B 1 5 ? -2.428 -1.894 -24.109 1 75.88 5 GLN B O 1
ATOM 2043 N N . THR B 1 6 ? -2.41 -0.171 -25.625 1 86.5 6 THR B N 1
ATOM 2044 C CA . THR B 1 6 ? -1.049 -0.491 -26.047 1 86.5 6 THR B CA 1
ATOM 2045 C C . THR B 1 6 ? -0.059 -0.209 -24.922 1 86.5 6 THR B C 1
ATOM 2047 O O . THR B 1 6 ? 0.821 -1.026 -24.641 1 86.5 6 THR B O 1
ATOM 2050 N N . LYS B 1 7 ? -0.251 0.903 -24.203 1 90.69 7 LYS B N 1
ATOM 2051 C CA . LYS B 1 7 ? 0.605 1.269 -23.078 1 90.69 7 LYS B CA 1
ATOM 2052 C C . LYS B 1 7 ? 0.544 0.216 -21.969 1 90.69 7 LYS B C 1
ATOM 2054 O O . LYS B 1 7 ? 1.58 -0.217 -21.469 1 90.69 7 LYS B O 1
ATOM 2059 N N . ASP B 1 8 ? -0.638 -0.212 -21.719 1 90.12 8 ASP B N 1
ATOM 2060 C CA . ASP B 1 8 ? -0.831 -1.19 -20.656 1 90.12 8 ASP B CA 1
ATOM 2061 C C . ASP B 1 8 ? -0.166 -2.52 -21 1 90.12 8 ASP B C 1
ATOM 2063 O O . ASP B 1 8 ? 0.413 -3.178 -20.141 1 90.12 8 ASP B O 1
ATOM 2067 N N . TYR B 1 9 ? -0.285 -2.793 -22.203 1 91.81 9 TYR B N 1
ATOM 2068 C CA . TYR B 1 9 ? 0.365 -4.008 -22.672 1 91.81 9 TYR B CA 1
ATOM 2069 C C . TYR B 1 9 ? 1.879 -3.914 -22.531 1 91.81 9 TYR B C 1
ATOM 2071 O O . TYR B 1 9 ? 2.523 -4.855 -22.047 1 91.81 9 TYR B O 1
ATOM 2079 N N . ILE B 1 10 ? 2.396 -2.84 -22.922 1 94.25 10 ILE B N 1
ATOM 2080 C CA . ILE B 1 10 ? 3.838 -2.627 -22.859 1 94.25 10 ILE B CA 1
ATOM 2081 C C . ILE B 1 10 ? 4.309 -2.68 -21.406 1 94.25 10 ILE B C 1
ATOM 2083 O O . ILE B 1 10 ? 5.324 -3.307 -21.094 1 94.25 10 ILE B O 1
ATOM 2087 N N . VAL B 1 11 ? 3.551 -2.059 -20.531 1 94.38 11 VAL B N 1
ATOM 2088 C CA . VAL B 1 11 ? 3.885 -2.053 -19.109 1 94.38 11 VAL B CA 1
ATOM 2089 C C . VAL B 1 11 ? 3.939 -3.486 -18.578 1 94.38 11 VAL B C 1
ATOM 2091 O O . VAL B 1 11 ? 4.922 -3.885 -17.953 1 94.38 11 VAL B O 1
ATOM 2094 N N . GLN B 1 12 ? 2.951 -4.199 -18.938 1 92.31 12 GLN B N 1
ATOM 2095 C CA . GLN B 1 12 ? 2.867 -5.57 -18.438 1 92.31 12 GLN B CA 1
ATOM 2096 C C . GLN B 1 12 ? 3.984 -6.434 -19.016 1 92.31 12 GLN B C 1
ATOM 2098 O O . GLN B 1 12 ? 4.57 -7.254 -18.312 1 92.31 12 GLN B O 1
ATOM 2103 N N . LEU B 1 13 ? 4.266 -6.238 -20.219 1 92.62 13 LEU B N 1
ATOM 2104 C CA . LEU B 1 13 ? 5.316 -7.008 -20.891 1 92.62 13 LEU B CA 1
ATOM 2105 C C . LEU B 1 13 ? 6.672 -6.742 -20.234 1 92.62 13 LEU B C 1
ATOM 2107 O O . LEU B 1 13 ? 7.414 -7.68 -19.938 1 92.62 13 LEU B O 1
ATOM 2111 N N . ILE B 1 14 ? 7 -5.516 -20.047 1 93.44 14 ILE B N 1
ATOM 2112 C CA . ILE B 1 14 ? 8.297 -5.148 -19.484 1 93.44 14 ILE B CA 1
ATOM 2113 C C . ILE B 1 14 ? 8.383 -5.613 -18.031 1 93.44 14 ILE B C 1
ATOM 2115 O O . ILE B 1 14 ? 9.422 -6.105 -17.594 1 93.44 14 ILE B O 1
ATOM 2119 N N . LYS B 1 15 ? 7.289 -5.531 -17.312 1 92.75 15 LYS B N 1
ATOM 2120 C CA . LYS B 1 15 ? 7.246 -6.047 -15.945 1 92.75 15 LYS B CA 1
ATOM 2121 C C . LYS B 1 15 ? 7.574 -7.535 -15.914 1 92.75 15 LYS B C 1
ATOM 2123 O O . LYS B 1 15 ? 8.383 -7.98 -15.094 1 92.75 15 LYS B O 1
ATOM 2128 N N . GLU B 1 16 ? 6.984 -8.219 -16.797 1 90.31 16 GLU B N 1
ATOM 2129 C CA . GLU B 1 16 ? 7.211 -9.656 -16.875 1 90.31 16 GLU B CA 1
ATOM 2130 C C . GLU B 1 16 ? 8.672 -9.969 -17.188 1 90.31 16 GLU B C 1
ATOM 2132 O O . GLU B 1 16 ? 9.242 -10.914 -16.641 1 90.31 16 GLU B O 1
ATOM 2137 N N . GLU B 1 17 ? 9.219 -9.227 -18.016 1 89.94 17 GLU B N 1
ATOM 2138 C CA . GLU B 1 17 ? 10.609 -9.445 -18.391 1 89.94 17 GLU B CA 1
ATOM 2139 C C . GLU B 1 17 ? 11.555 -9.141 -17.234 1 89.94 17 GLU B C 1
ATOM 2141 O O . GLU B 1 17 ? 12.57 -9.82 -17.062 1 89.94 17 GLU B O 1
ATOM 2146 N N . ILE B 1 18 ? 11.188 -8.18 -16.469 1 89.19 18 ILE B N 1
ATOM 2147 C CA . ILE B 1 18 ? 11.977 -7.828 -15.305 1 89.19 18 ILE B CA 1
ATOM 2148 C C . ILE B 1 18 ? 11.852 -8.922 -14.242 1 89.19 18 ILE B C 1
ATOM 2150 O O . ILE B 1 18 ? 12.859 -9.422 -13.734 1 89.19 18 ILE B O 1
ATOM 2154 N N . LEU B 1 19 ? 10.688 -9.414 -14.047 1 88.75 19 LEU B N 1
ATOM 2155 C CA . LEU B 1 19 ? 10.391 -10.352 -12.969 1 88.75 19 LEU B CA 1
ATOM 2156 C C . LEU B 1 19 ? 10.883 -11.75 -13.328 1 88.75 19 LEU B C 1
ATOM 2158 O O . LEU B 1 19 ? 11.281 -12.516 -12.445 1 88.75 19 LEU B O 1
ATOM 2162 N N . SER B 1 20 ? 10.883 -12.016 -14.609 1 85.56 20 SER B N 1
ATOM 2163 C CA . SER B 1 20 ? 11.312 -13.336 -15.062 1 85.56 20 SER B CA 1
ATOM 2164 C C . SER B 1 20 ? 12.828 -13.422 -15.148 1 85.56 20 SER B C 1
ATOM 2166 O O . SER B 1 20 ? 13.391 -14.516 -15.258 1 85.56 20 SER B O 1
ATOM 2168 N N . GLY B 1 21 ? 13.438 -12.273 -15.195 1 82.44 21 GLY B N 1
ATOM 2169 C CA . GLY B 1 21 ? 14.891 -12.234 -15.336 1 82.44 21 GLY B CA 1
ATOM 2170 C C . GLY B 1 21 ? 15.344 -12.148 -16.781 1 82.44 21 GLY B C 1
ATOM 2171 O O . GLY B 1 21 ? 16.547 -12.102 -17.062 1 82.44 21 GLY B O 1
ATOM 2172 N N . VAL B 1 22 ? 14.445 -12.172 -17.688 1 82.19 22 VAL B N 1
ATOM 2173 C CA . VAL B 1 22 ? 14.797 -11.945 -19.094 1 82.19 22 VAL B CA 1
ATOM 2174 C C . VAL B 1 22 ? 15.539 -10.617 -19.234 1 82.19 22 VAL B C 1
ATOM 2176 O O . VAL B 1 22 ? 16.547 -10.539 -19.938 1 82.19 22 VAL B O 1
ATOM 2179 N N . MET B 1 23 ? 15.016 -9.641 -18.547 1 85.38 23 MET B N 1
ATOM 2180 C CA . MET B 1 23 ? 15.742 -8.383 -18.422 1 85.38 23 MET B CA 1
ATOM 2181 C C . MET B 1 23 ? 16.656 -8.398 -17.203 1 85.38 23 MET B C 1
ATOM 2183 O O . MET B 1 23 ? 16.203 -8.727 -16.094 1 85.38 23 MET B O 1
ATOM 2187 N N . LYS B 1 24 ? 17.906 -8.109 -17.422 1 82.62 24 LYS B N 1
ATOM 2188 C CA . LYS B 1 24 ? 18.875 -8.141 -16.328 1 82.62 24 LYS B CA 1
ATOM 2189 C C . LYS B 1 24 ? 18.656 -6.984 -15.359 1 82.62 24 LYS B C 1
ATOM 2191 O O . LYS B 1 24 ? 18.25 -5.891 -15.773 1 82.62 24 LYS B O 1
ATOM 2196 N N . PRO B 1 25 ? 18.953 -7.312 -14.148 1 83.94 25 PRO B N 1
ATOM 2197 C CA . PRO B 1 25 ? 18.906 -6.195 -13.203 1 83.94 25 PRO B CA 1
ATOM 2198 C C . PRO B 1 25 ? 19.797 -5.027 -13.633 1 83.94 25 PRO B C 1
ATOM 2200 O O . PRO B 1 25 ? 20.953 -5.227 -14.008 1 83.94 25 PRO B O 1
ATOM 2203 N N . GLY B 1 26 ? 19.141 -3.854 -13.625 1 88.75 26 GLY B N 1
ATOM 2204 C CA . GLY B 1 26 ? 19.906 -2.666 -13.969 1 88.75 26 GLY B CA 1
ATOM 2205 C C . GLY B 1 26 ? 20 -2.424 -15.461 1 88.75 26 GLY B C 1
ATOM 2206 O O . GLY B 1 26 ? 20.578 -1.435 -15.906 1 88.75 26 GLY B O 1
ATOM 2207 N N . GLU B 1 27 ? 19.391 -3.277 -16.219 1 90.94 27 GLU B N 1
ATOM 2208 C CA . GLU B 1 27 ? 19.406 -3.115 -17.672 1 90.94 27 GLU B CA 1
ATOM 2209 C C . GLU B 1 27 ? 18.734 -1.813 -18.078 1 90.94 27 GLU B C 1
ATOM 2211 O O . GLU B 1 27 ? 17.688 -1.443 -17.531 1 90.94 27 GLU B O 1
ATOM 2216 N N . GLU B 1 28 ? 19.359 -1.168 -19.016 1 93.5 28 GLU B N 1
ATOM 2217 C CA . GLU B 1 28 ? 18.797 0.083 -19.516 1 93.5 28 GLU B CA 1
ATOM 2218 C C . GLU B 1 28 ? 17.531 -0.167 -20.344 1 93.5 28 GLU B C 1
ATOM 2220 O O . GLU B 1 28 ? 17.5 -1.083 -21.156 1 93.5 28 GLU B O 1
ATOM 2225 N N . LEU B 1 29 ? 16.531 0.61 -20.031 1 95.5 29 LEU B N 1
ATOM 2226 C CA . LEU B 1 29 ? 15.305 0.594 -20.812 1 95.5 29 LEU B CA 1
ATOM 2227 C C . LEU B 1 29 ? 15.273 1.76 -21.797 1 95.5 29 LEU B C 1
ATOM 2229 O O . LEU B 1 29 ? 14.562 2.744 -21.578 1 95.5 29 LEU B O 1
ATOM 2233 N N . ALA B 1 30 ? 15.93 1.514 -22.875 1 93.69 30 ALA B N 1
ATOM 2234 C CA . ALA B 1 30 ? 16.062 2.566 -23.875 1 93.69 30 ALA B CA 1
ATOM 2235 C C . ALA B 1 30 ? 14.781 2.697 -24.703 1 93.69 30 ALA B C 1
ATOM 2237 O O . ALA B 1 30 ? 14.359 1.741 -25.359 1 93.69 30 ALA B O 1
ATOM 2238 N N . GLN B 1 31 ? 14.281 3.836 -24.703 1 93.75 31 GLN B N 1
ATOM 2239 C CA . GLN B 1 31 ? 13.008 4.094 -25.359 1 93.75 31 GLN B CA 1
ATOM 2240 C C . GLN B 1 31 ? 13.047 3.701 -26.828 1 93.75 31 GLN B C 1
ATOM 2242 O O . GLN B 1 31 ? 12.156 3.01 -27.312 1 93.75 31 GLN B O 1
ATOM 2247 N N . GLU B 1 32 ? 14.141 4.043 -27.516 1 94.06 32 GLU B N 1
ATOM 2248 C CA . GLU B 1 32 ? 14.258 3.789 -28.953 1 94.06 32 GLU B CA 1
ATOM 2249 C C . GLU B 1 32 ? 14.352 2.293 -29.234 1 94.06 32 GLU B C 1
ATOM 2251 O O . GLU B 1 32 ? 13.672 1.783 -30.141 1 94.06 32 GLU B O 1
ATOM 2256 N N . ALA B 1 33 ? 15.164 1.611 -28.531 1 94.75 33 ALA B N 1
ATOM 2257 C CA . ALA B 1 33 ? 15.359 0.177 -28.734 1 94.75 33 ALA B CA 1
ATOM 2258 C C . ALA B 1 33 ? 14.07 -0.593 -28.453 1 94.75 33 ALA B C 1
ATOM 2260 O O . ALA B 1 33 ? 13.734 -1.531 -29.188 1 94.75 33 ALA B O 1
ATOM 2261 N N . LEU B 1 34 ? 13.328 -0.226 -27.438 1 95.38 34 LEU B N 1
ATOM 2262 C CA . LEU B 1 34 ? 12.078 -0.889 -27.094 1 95.38 34 LEU B CA 1
ATOM 2263 C C . LEU B 1 34 ? 11.008 -0.641 -28.141 1 95.38 34 LEU B C 1
ATOM 2265 O O . LEU B 1 34 ? 10.242 -1.545 -28.484 1 95.38 34 LEU B O 1
ATOM 2269 N N . ALA B 1 35 ? 10.969 0.577 -28.594 1 95.81 35 ALA B N 1
ATOM 2270 C CA . ALA B 1 35 ? 10.016 0.919 -29.656 1 95.81 35 ALA B CA 1
ATOM 2271 C C . ALA B 1 35 ? 10.25 0.072 -30.906 1 95.81 35 ALA B C 1
ATOM 2273 O O . ALA B 1 35 ? 9.305 -0.442 -31.5 1 95.81 35 ALA B O 1
ATOM 2274 N N . GLU B 1 36 ? 11.516 -0.094 -31.266 1 96.06 36 GLU B N 1
ATOM 2275 C CA . GLU B 1 36 ? 11.883 -0.905 -32.406 1 96.06 36 GLU B CA 1
ATOM 2276 C C . GLU B 1 36 ? 11.523 -2.371 -32.188 1 96.06 36 GLU B C 1
ATOM 2278 O O . GLU B 1 36 ? 10.93 -3.006 -33.062 1 96.06 36 GLU B O 1
ATOM 2283 N N . ARG B 1 37 ? 11.828 -2.844 -31.047 1 94.62 37 ARG B N 1
ATOM 2284 C CA . ARG B 1 37 ? 11.594 -4.246 -30.719 1 94.62 37 ARG B CA 1
ATOM 2285 C C . ARG B 1 37 ? 10.102 -4.574 -30.734 1 94.62 37 ARG B C 1
ATOM 2287 O O . ARG B 1 37 ? 9.703 -5.648 -31.188 1 94.62 37 ARG B O 1
ATOM 2294 N N . LEU B 1 38 ? 9.289 -3.607 -30.312 1 94.75 38 LEU B N 1
ATOM 2295 C CA . LEU B 1 38 ? 7.871 -3.898 -30.125 1 94.75 38 LEU B CA 1
ATOM 2296 C C . LEU B 1 38 ? 7.043 -3.373 -31.297 1 94.75 38 LEU B C 1
ATOM 2298 O O . LEU B 1 38 ? 5.832 -3.605 -31.359 1 94.75 38 LEU B O 1
ATOM 2302 N N . GLY B 1 39 ? 7.652 -2.633 -32.156 1 94.62 39 GLY B N 1
ATOM 2303 C CA . GLY B 1 39 ? 6.977 -2.141 -33.344 1 94.62 39 GLY B CA 1
ATOM 2304 C C . GLY B 1 39 ? 5.941 -1.072 -33.062 1 94.62 39 GLY B C 1
ATOM 2305 O O . GLY B 1 39 ? 4.836 -1.103 -33.594 1 94.62 39 GLY B O 1
ATOM 2306 N N . VAL B 1 40 ? 6.215 -0.241 -32.094 1 94.56 40 VAL B N 1
ATOM 2307 C CA . VAL B 1 40 ? 5.305 0.838 -31.734 1 94.56 40 VAL B CA 1
ATOM 2308 C C . VAL B 1 40 ? 6.051 2.17 -31.734 1 94.56 40 VAL B C 1
ATOM 2310 O O . VAL B 1 40 ? 7.281 2.197 -31.844 1 94.56 40 VAL B O 1
ATOM 2313 N N . SER B 1 41 ? 5.297 3.209 -31.703 1 92.69 41 SER B N 1
ATOM 2314 C CA . SER B 1 41 ? 5.898 4.535 -31.625 1 92.69 41 SER B CA 1
ATOM 2315 C C . SER B 1 41 ? 6.508 4.797 -30.25 1 92.69 41 SER B C 1
ATOM 2317 O O . SER B 1 41 ? 6.293 4.027 -29.312 1 92.69 41 SER B O 1
ATOM 2319 N N . ARG B 1 42 ? 7.242 5.906 -30.125 1 92.44 42 ARG B N 1
ATOM 2320 C CA . ARG B 1 42 ? 7.949 6.238 -28.891 1 92.44 42 ARG B CA 1
ATOM 2321 C C . ARG B 1 42 ? 6.98 6.727 -27.812 1 92.44 42 ARG B C 1
ATOM 2323 O O . ARG B 1 42 ? 7.25 6.582 -26.625 1 92.44 42 ARG B O 1
ATOM 2330 N N . MET B 1 43 ? 5.941 7.184 -28.188 1 92.31 43 MET B N 1
ATOM 2331 C CA . MET B 1 43 ? 5.023 7.797 -27.234 1 92.31 43 MET B CA 1
ATOM 2332 C C . MET B 1 43 ? 4.492 6.762 -26.25 1 92.31 43 MET B C 1
ATOM 2334 O O . MET B 1 43 ? 4.633 6.922 -25.031 1 92.31 43 MET B O 1
ATOM 2338 N N . PRO B 1 44 ? 3.877 5.707 -26.719 1 94.38 44 PRO B N 1
ATOM 2339 C CA . PRO B 1 44 ? 3.396 4.715 -25.75 1 94.38 44 PRO B CA 1
ATOM 2340 C C . PRO B 1 44 ? 4.52 4.121 -24.906 1 94.38 44 PRO B C 1
ATOM 2342 O O . PRO B 1 44 ? 4.297 3.732 -23.75 1 94.38 44 PRO B O 1
ATOM 2345 N N . ILE B 1 45 ? 5.727 4.066 -25.469 1 95.06 45 ILE B N 1
ATOM 2346 C CA . ILE B 1 45 ? 6.867 3.555 -24.719 1 95.06 45 ILE B CA 1
ATOM 2347 C C . ILE B 1 45 ? 7.207 4.512 -23.578 1 95.06 45 ILE B C 1
ATOM 2349 O O . ILE B 1 45 ? 7.426 4.086 -22.453 1 95.06 45 ILE B O 1
ATOM 2353 N N . ARG B 1 46 ? 7.258 5.766 -23.891 1 92.75 46 ARG B N 1
ATOM 2354 C CA . ARG B 1 46 ? 7.547 6.781 -22.891 1 92.75 46 ARG B CA 1
ATOM 2355 C C . ARG B 1 46 ? 6.551 6.711 -21.734 1 92.75 46 ARG B C 1
ATOM 2357 O O . ARG B 1 46 ? 6.941 6.758 -20.562 1 92.75 46 ARG B O 1
ATOM 2364 N N . GLU B 1 47 ? 5.355 6.551 -22.047 1 92.69 47 GLU B N 1
ATOM 2365 C CA . GLU B 1 47 ? 4.309 6.461 -21.031 1 92.69 47 GLU B CA 1
ATOM 2366 C C . GLU B 1 47 ? 4.453 5.188 -20.203 1 92.69 47 GLU B C 1
ATOM 2368 O O . GLU B 1 47 ? 4.266 5.211 -18.984 1 92.69 47 GLU B O 1
ATOM 2373 N N . ALA B 1 48 ? 4.734 4.184 -20.875 1 95.19 48 ALA B N 1
ATOM 2374 C CA . ALA B 1 48 ? 4.918 2.908 -20.188 1 95.19 48 ALA B CA 1
ATOM 2375 C C . ALA B 1 48 ? 6.09 2.971 -19.203 1 95.19 48 ALA B C 1
ATOM 2377 O O . ALA B 1 48 ? 6.004 2.467 -18.094 1 95.19 48 ALA B O 1
ATOM 2378 N N . LEU B 1 49 ? 7.137 3.586 -19.703 1 95.25 49 LEU B N 1
ATOM 2379 C CA . LEU B 1 49 ? 8.32 3.699 -18.859 1 95.25 49 LEU B CA 1
ATOM 2380 C C . LEU B 1 49 ? 8.047 4.57 -17.641 1 95.25 49 LEU B C 1
ATOM 2382 O O . LEU B 1 49 ? 8.516 4.277 -16.547 1 95.25 49 LEU B O 1
ATOM 2386 N N . GLN B 1 50 ? 7.273 5.539 -17.828 1 92.5 50 GLN B N 1
ATOM 2387 C CA . GLN B 1 50 ? 6.875 6.375 -16.688 1 92.5 50 GLN B CA 1
ATOM 2388 C C . GLN B 1 50 ? 6.047 5.582 -15.688 1 92.5 50 GLN B C 1
ATOM 2390 O O . GLN B 1 50 ? 6.227 5.727 -14.477 1 92.5 50 GLN B O 1
ATOM 2395 N N . ASN B 1 51 ? 5.184 4.781 -16.188 1 92.69 51 ASN B N 1
ATOM 2396 C CA . ASN B 1 51 ? 4.379 3.928 -15.32 1 92.69 51 ASN B CA 1
ATOM 2397 C C . ASN B 1 51 ? 5.246 2.957 -14.523 1 92.69 51 ASN B C 1
ATOM 2399 O O . ASN B 1 51 ? 5.027 2.756 -13.328 1 92.69 51 ASN B O 1
ATOM 2403 N N . LEU B 1 52 ? 6.215 2.434 -15.195 1 94.38 52 LEU B N 1
ATOM 2404 C CA . LEU B 1 52 ? 7.105 1.477 -14.555 1 94.38 52 LEU B CA 1
ATOM 2405 C C . LEU B 1 52 ? 7.895 2.139 -13.43 1 94.38 52 LEU B C 1
ATOM 2407 O O . LEU B 1 52 ? 8.148 1.518 -12.391 1 94.38 52 LEU B O 1
ATOM 2411 N N . VAL B 1 53 ? 8.242 3.387 -13.656 1 93.06 53 VAL B N 1
ATOM 2412 C CA . VAL B 1 53 ? 8.945 4.145 -12.625 1 93.06 53 VAL B CA 1
ATOM 2413 C C . VAL B 1 53 ? 8.008 4.414 -11.453 1 93.06 53 VAL B C 1
ATOM 2415 O O . VAL B 1 53 ? 8.367 4.195 -10.297 1 93.06 53 VAL B O 1
ATOM 2418 N N . GLN B 1 54 ? 6.805 4.723 -11.734 1 88.56 54 GLN B N 1
ATOM 2419 C CA . GLN B 1 54 ? 5.82 5.055 -10.711 1 88.56 54 GLN B CA 1
ATOM 2420 C C . GLN B 1 54 ? 5.438 3.822 -9.898 1 88.56 54 GLN B C 1
ATOM 2422 O O . GLN B 1 54 ? 5.066 3.938 -8.727 1 88.56 54 GLN B O 1
ATOM 2427 N N . GLU B 1 55 ? 5.602 2.709 -10.547 1 90.38 55 GLU B N 1
ATOM 2428 C CA . GLU B 1 55 ? 5.219 1.477 -9.867 1 90.38 55 GLU B CA 1
ATOM 2429 C C . GLU B 1 55 ? 6.414 0.835 -9.164 1 90.38 55 GLU B C 1
ATOM 2431 O O . GLU B 1 55 ? 6.258 -0.147 -8.438 1 90.38 55 GLU B O 1
ATOM 2436 N N . GLY B 1 56 ? 7.598 1.366 -9.422 1 91.31 56 GLY B N 1
ATOM 2437 C CA . GLY B 1 56 ? 8.773 0.931 -8.695 1 91.31 56 GLY B CA 1
ATOM 2438 C C . GLY B 1 56 ? 9.508 -0.209 -9.375 1 91.31 56 GLY B C 1
ATOM 2439 O O . GLY B 1 56 ? 10.336 -0.884 -8.75 1 91.31 56 GLY B O 1
ATOM 2440 N N . PHE B 1 57 ? 9.211 -0.444 -10.633 1 93.38 57 PHE B N 1
ATOM 2441 C CA . PHE B 1 57 ? 9.883 -1.504 -11.383 1 93.38 57 PHE B CA 1
ATOM 2442 C C . PHE B 1 57 ? 11.062 -0.948 -12.164 1 93.38 57 PHE B C 1
ATOM 2444 O O . PHE B 1 57 ? 11.898 -1.708 -12.664 1 93.38 57 PHE B O 1
ATOM 2451 N N . ALA B 1 58 ? 11.094 0.343 -12.344 1 94.25 58 ALA B N 1
ATOM 2452 C CA . ALA B 1 58 ? 12.195 1.051 -12.992 1 94.25 58 ALA B CA 1
ATOM 2453 C C . ALA B 1 58 ? 12.586 2.299 -12.211 1 94.25 58 ALA B C 1
ATOM 2455 O O . ALA B 1 58 ? 11.844 2.746 -11.328 1 94.25 58 ALA B O 1
ATOM 2456 N N . VAL B 1 59 ? 13.773 2.799 -12.477 1 92.12 59 VAL B N 1
ATOM 2457 C CA . VAL B 1 59 ? 14.258 4.016 -11.828 1 92.12 59 VAL B CA 1
ATOM 2458 C C . VAL B 1 59 ? 14.789 4.984 -12.883 1 92.12 59 VAL B C 1
ATOM 2460 O O . VAL B 1 59 ? 15.398 4.562 -13.867 1 92.12 59 VAL B O 1
ATOM 2463 N N . ARG B 1 60 ? 14.5 6.18 -12.609 1 91.31 60 ARG B N 1
ATOM 2464 C CA . ARG B 1 60 ? 15.023 7.234 -13.469 1 91.31 60 ARG B CA 1
ATOM 2465 C C . ARG B 1 60 ? 16.375 7.734 -12.969 1 91.31 60 ARG B C 1
ATOM 2467 O O . ARG B 1 60 ? 16.5 8.125 -11.805 1 91.31 60 ARG B O 1
ATOM 2474 N N . LEU B 1 61 ? 17.359 7.758 -13.82 1 87.56 61 LEU B N 1
ATOM 2475 C CA . LEU B 1 61 ? 18.688 8.242 -13.492 1 87.56 61 LEU B CA 1
ATOM 2476 C C . LEU B 1 61 ? 18.875 9.688 -13.938 1 87.56 61 LEU B C 1
ATOM 2478 O O . LEU B 1 61 ? 18.078 10.203 -14.719 1 87.56 61 LEU B O 1
ATOM 2482 N N . PRO B 1 62 ? 19.812 10.484 -13.359 1 82.69 62 PRO B N 1
ATOM 2483 C CA . PRO B 1 62 ? 20.016 11.906 -13.664 1 82.69 62 PRO B CA 1
ATOM 2484 C C . PRO B 1 62 ? 20.125 12.18 -15.164 1 82.69 62 PRO B C 1
ATOM 2486 O O . PRO B 1 62 ? 19.656 13.203 -15.641 1 82.69 62 PRO B O 1
ATOM 2489 N N . ASN B 1 63 ? 20.688 11.312 -15.961 1 77.81 63 ASN B N 1
ATOM 2490 C CA . ASN B 1 63 ? 20.828 11.562 -17.391 1 77.81 63 ASN B CA 1
ATOM 2491 C C . ASN B 1 63 ? 19.641 11.016 -18.172 1 77.81 63 ASN B C 1
ATOM 2493 O O . ASN B 1 63 ? 19.797 10.586 -19.328 1 77.81 63 ASN B O 1
ATOM 2497 N N . ARG B 1 64 ? 18.547 10.984 -17.484 1 72.38 64 ARG B N 1
ATOM 2498 C CA . ARG B 1 64 ? 17.234 10.656 -18.047 1 72.38 64 ARG B CA 1
ATOM 2499 C C . ARG B 1 64 ? 17.188 9.195 -18.469 1 72.38 64 ARG B C 1
ATOM 2501 O O . ARG B 1 64 ? 16.25 8.781 -19.156 1 72.38 64 ARG B O 1
ATOM 2508 N N . HIS B 1 65 ? 18.156 8.531 -18.172 1 87.19 65 HIS B N 1
ATOM 2509 C CA . HIS B 1 65 ? 18.094 7.105 -18.469 1 87.19 65 HIS B CA 1
ATOM 2510 C C . HIS B 1 65 ? 17.234 6.363 -17.453 1 87.19 65 HIS B C 1
ATOM 2512 O O . HIS B 1 65 ? 17.188 6.734 -16.281 1 87.19 65 HIS B O 1
ATOM 2518 N N . ILE B 1 66 ? 16.391 5.5 -18.078 1 94.25 66 ILE B N 1
ATOM 2519 C CA . ILE B 1 66 ? 15.57 4.641 -17.234 1 94.25 66 ILE B CA 1
ATOM 2520 C C . ILE B 1 66 ? 16.141 3.225 -17.234 1 94.25 66 ILE B C 1
ATOM 2522 O O . ILE B 1 66 ? 16.531 2.709 -18.281 1 94.25 66 ILE B O 1
ATOM 2526 N N . GLN B 1 67 ? 16.312 2.648 -16.047 1 94.88 67 GLN B N 1
ATOM 2527 C CA . GLN B 1 67 ? 16.844 1.292 -15.906 1 94.88 67 GLN B CA 1
ATOM 2528 C C . GLN B 1 67 ? 15.906 0.423 -15.07 1 94.88 67 GLN B C 1
ATOM 2530 O O . GLN B 1 67 ? 15.141 0.935 -14.25 1 94.88 67 GLN B O 1
ATOM 2535 N N . ALA B 1 68 ? 15.938 -0.875 -15.406 1 93.81 68 ALA B N 1
ATOM 2536 C CA . ALA B 1 68 ? 15.211 -1.828 -14.578 1 93.81 68 ALA B CA 1
ATOM 2537 C C . ALA B 1 68 ? 15.773 -1.862 -13.156 1 93.81 68 ALA B C 1
ATOM 2539 O O . ALA B 1 68 ? 16.984 -1.785 -12.961 1 93.81 68 ALA B O 1
ATOM 2540 N N . VAL B 1 69 ? 14.898 -2.018 -12.211 1 89.56 69 VAL B N 1
ATOM 2541 C CA . VAL B 1 69 ? 15.312 -2.031 -10.812 1 89.56 69 VAL B CA 1
ATOM 2542 C C . VAL B 1 69 ? 16.141 -3.281 -10.539 1 89.56 69 VAL B C 1
ATOM 2544 O O . VAL B 1 69 ? 15.883 -4.348 -11.094 1 89.56 69 VAL B O 1
ATOM 2547 N N . VAL B 1 70 ? 17.172 -3.109 -9.758 1 82.88 70 VAL B N 1
ATOM 2548 C CA . VAL B 1 70 ? 17.984 -4.211 -9.242 1 82.88 70 VAL B CA 1
ATOM 2549 C C . VAL B 1 70 ? 17.516 -4.574 -7.828 1 82.88 70 VAL B C 1
ATOM 2551 O O . VAL B 1 70 ? 17.516 -3.723 -6.938 1 82.88 70 VAL B O 1
ATOM 2554 N N . LEU B 1 71 ? 17.094 -5.828 -7.711 1 84.06 71 LEU B N 1
ATOM 2555 C CA . LEU B 1 71 ? 16.719 -6.27 -6.371 1 84.06 71 LEU B CA 1
ATOM 2556 C C . LEU B 1 71 ? 17.609 -7.426 -5.918 1 84.06 71 LEU B C 1
ATOM 2558 O O . LEU B 1 71 ? 17.844 -8.367 -6.68 1 84.06 71 LEU B O 1
ATOM 2562 N N . SER B 1 72 ? 18.125 -7.246 -4.734 1 85.62 72 SER B N 1
ATOM 2563 C CA . SER B 1 72 ? 18.828 -8.359 -4.098 1 85.62 72 SER B CA 1
ATOM 2564 C C . SER B 1 72 ? 17.828 -9.383 -3.547 1 85.62 72 SER B C 1
ATOM 2566 O O . SER B 1 72 ? 16.625 -9.133 -3.498 1 85.62 72 SER B O 1
ATOM 2568 N N . ALA B 1 73 ? 18.375 -10.555 -3.234 1 89.25 73 ALA B N 1
ATOM 2569 C CA . ALA B 1 73 ? 17.562 -11.578 -2.586 1 89.25 73 ALA B CA 1
ATOM 2570 C C . ALA B 1 73 ? 16.891 -11.039 -1.333 1 89.25 73 ALA B C 1
ATOM 2572 O O . ALA B 1 73 ? 15.703 -11.289 -1.101 1 89.25 73 ALA B O 1
ATOM 2573 N N . GLN B 1 74 ? 17.625 -10.258 -0.646 1 90.44 74 GLN B N 1
ATOM 2574 C CA . GLN B 1 74 ? 17.078 -9.688 0.582 1 90.44 74 GLN B CA 1
ATOM 2575 C C . GLN B 1 74 ? 15.984 -8.672 0.279 1 90.44 74 GLN B C 1
ATOM 2577 O O . GLN B 1 74 ? 14.969 -8.617 0.977 1 90.44 74 GLN B O 1
ATOM 2582 N N . GLN B 1 75 ? 16.172 -7.934 -0.696 1 89.12 75 GLN B N 1
ATOM 2583 C CA . GLN B 1 75 ? 15.211 -6.895 -1.04 1 89.12 75 GLN B CA 1
ATOM 2584 C C . GLN B 1 75 ? 13.891 -7.504 -1.498 1 89.12 75 GLN B C 1
ATOM 2586 O O . GLN B 1 75 ? 12.82 -6.961 -1.212 1 89.12 75 GLN B O 1
ATOM 2591 N N . ILE B 1 76 ? 13.945 -8.586 -2.236 1 92.06 76 ILE B N 1
ATOM 2592 C CA . ILE B 1 76 ? 12.719 -9.258 -2.643 1 92.06 76 ILE B CA 1
ATOM 2593 C C . ILE B 1 76 ? 12.008 -9.828 -1.415 1 92.06 76 ILE B C 1
ATOM 2595 O O . ILE B 1 76 ? 10.781 -9.781 -1.325 1 92.06 76 ILE B O 1
ATOM 2599 N N . HIS B 1 77 ? 12.773 -10.391 -0.507 1 94.62 77 HIS B N 1
ATOM 2600 C CA . HIS B 1 77 ? 12.195 -10.859 0.747 1 94.62 77 HIS B CA 1
ATOM 2601 C C . HIS B 1 77 ? 11.531 -9.719 1.508 1 94.62 77 HIS B C 1
ATOM 2603 O O . HIS B 1 77 ? 10.438 -9.891 2.051 1 94.62 77 HIS B O 1
ATOM 2609 N N . ASP B 1 78 ? 12.195 -8.586 1.509 1 93.94 78 ASP B N 1
ATOM 2610 C CA . ASP B 1 78 ? 11.641 -7.418 2.188 1 93.94 78 ASP B CA 1
ATOM 2611 C C . ASP B 1 78 ? 10.32 -6.992 1.558 1 93.94 78 ASP B C 1
ATOM 2613 O O . ASP B 1 78 ? 9.383 -6.621 2.266 1 93.94 78 ASP B O 1
ATOM 2617 N N . VAL B 1 79 ? 10.258 -7.043 0.256 1 94.5 79 VAL B N 1
ATOM 2618 C CA . VAL B 1 79 ? 9.047 -6.684 -0.461 1 94.5 79 VAL B CA 1
ATOM 2619 C C . VAL B 1 79 ? 7.887 -7.562 0.005 1 94.5 79 VAL B C 1
ATOM 2621 O O . VAL B 1 79 ? 6.855 -7.059 0.452 1 94.5 79 VAL B O 1
ATOM 2624 N N . PHE B 1 80 ? 8.086 -8.844 -0.011 1 96.5 80 PHE B N 1
ATOM 2625 C CA . PHE B 1 80 ? 7 -9.758 0.311 1 96.5 80 PHE B CA 1
ATOM 2626 C C . PHE B 1 80 ? 6.691 -9.727 1.802 1 96.5 80 PHE B C 1
ATOM 2628 O O . PHE B 1 80 ? 5.547 -9.938 2.207 1 96.5 80 PHE B O 1
ATOM 2635 N N . HIS B 1 81 ? 7.715 -9.414 2.576 1 96.62 81 HIS B N 1
ATOM 2636 C CA . HIS B 1 81 ? 7.504 -9.258 4.012 1 96.62 81 HIS B CA 1
ATOM 2637 C C . HIS B 1 81 ? 6.551 -8.102 4.301 1 96.62 81 HIS B C 1
ATOM 2639 O O . HIS B 1 81 ? 5.629 -8.234 5.109 1 96.62 81 HIS B O 1
ATOM 2645 N N . VAL B 1 82 ? 6.754 -6.988 3.688 1 96.56 82 VAL B N 1
ATOM 2646 C CA . VAL B 1 82 ? 5.918 -5.812 3.906 1 96.56 82 VAL B CA 1
ATOM 2647 C C . VAL B 1 82 ? 4.516 -6.07 3.361 1 96.56 82 VAL B C 1
ATOM 2649 O O . VAL B 1 82 ? 3.52 -5.723 4.004 1 96.56 82 VAL B O 1
ATOM 2652 N N . ILE B 1 83 ? 4.398 -6.691 2.211 1 96.75 83 ILE B N 1
ATOM 2653 C CA . ILE B 1 83 ? 3.107 -7.039 1.633 1 96.75 83 ILE B CA 1
ATOM 2654 C C . ILE B 1 83 ? 2.334 -7.934 2.598 1 96.75 83 ILE B C 1
ATOM 2656 O O . ILE B 1 83 ? 1.145 -7.715 2.844 1 96.75 83 ILE B O 1
ATOM 2660 N N . ALA B 1 84 ? 3.023 -8.922 3.17 1 97.94 84 ALA B N 1
ATOM 2661 C CA . ALA B 1 84 ? 2.402 -9.859 4.105 1 97.94 84 ALA B CA 1
ATOM 2662 C C . ALA B 1 84 ? 1.857 -9.125 5.332 1 97.94 84 ALA B C 1
ATOM 2664 O O . ALA B 1 84 ? 0.758 -9.422 5.801 1 97.94 84 ALA B O 1
ATOM 2665 N N . ALA B 1 85 ? 2.615 -8.203 5.789 1 97.06 85 ALA B N 1
ATOM 2666 C CA . ALA B 1 85 ? 2.209 -7.465 6.98 1 97.06 85 ALA B CA 1
ATOM 2667 C C . ALA B 1 85 ? 0.951 -6.645 6.715 1 97.06 85 ALA B C 1
ATOM 2669 O O . ALA B 1 85 ? 0.029 -6.625 7.531 1 97.06 85 ALA B O 1
ATOM 2670 N N . MET B 1 86 ? 0.929 -5.938 5.613 1 96.75 86 MET B N 1
ATOM 2671 C CA . MET B 1 86 ? -0.249 -5.16 5.238 1 96.75 86 MET B CA 1
ATOM 2672 C C . MET B 1 86 ? -1.46 -6.066 5.047 1 96.75 86 MET B C 1
ATOM 2674 O O . MET B 1 86 ? -2.545 -5.777 5.559 1 96.75 86 MET B O 1
ATOM 2678 N N . ALA B 1 87 ? -1.257 -7.164 4.332 1 97.56 87 ALA B N 1
ATOM 2679 C CA . ALA B 1 87 ? -2.336 -8.117 4.074 1 97.56 87 ALA B CA 1
ATOM 2680 C C . ALA B 1 87 ? -2.879 -8.688 5.379 1 97.56 87 ALA B C 1
ATOM 2682 O O . ALA B 1 87 ? -4.086 -8.906 5.516 1 97.56 87 ALA B O 1
ATOM 2683 N N . ALA B 1 88 ? -1.989 -8.93 6.285 1 98.25 88 ALA B N 1
ATOM 2684 C CA . ALA B 1 88 ? -2.4 -9.508 7.562 1 98.25 88 ALA B CA 1
ATOM 2685 C C . ALA B 1 88 ? -3.348 -8.57 8.312 1 98.25 88 ALA B C 1
ATOM 2687 O O . ALA B 1 88 ? -4.406 -9 8.781 1 98.25 88 ALA B O 1
ATOM 2688 N N . GLU B 1 89 ? -2.996 -7.312 8.383 1 97.5 89 GLU B N 1
ATOM 2689 C CA . GLU B 1 89 ? -3.844 -6.363 9.102 1 97.5 89 GLU B CA 1
ATOM 2690 C C . GLU B 1 89 ? -5.215 -6.242 8.438 1 97.5 89 GLU B C 1
ATOM 2692 O O . GLU B 1 89 ? -6.238 -6.191 9.125 1 97.5 89 GLU B O 1
ATOM 2697 N N . ASN B 1 90 ? -5.23 -6.199 7.133 1 97.69 90 ASN B N 1
ATOM 2698 C CA . ASN B 1 90 ? -6.492 -6.133 6.402 1 97.69 90 ASN B CA 1
ATOM 2699 C C . ASN B 1 90 ? -7.332 -7.387 6.617 1 97.69 90 ASN B C 1
ATOM 2701 O O . ASN B 1 90 ? -8.547 -7.301 6.797 1 97.69 90 ASN B O 1
ATOM 2705 N N . THR B 1 91 ? -6.691 -8.516 6.586 1 98.5 91 THR B N 1
ATOM 2706 C CA . THR B 1 91 ? -7.391 -9.789 6.707 1 98.5 91 THR B CA 1
ATOM 2707 C C . THR B 1 91 ? -7.945 -9.969 8.117 1 98.5 91 THR B C 1
ATOM 2709 O O . THR B 1 91 ? -9.031 -10.531 8.297 1 98.5 91 THR B O 1
ATOM 2712 N N . ILE B 1 92 ? -7.258 -9.492 9.109 1 98.06 92 ILE B N 1
ATOM 2713 C CA . ILE B 1 92 ? -7.734 -9.523 10.492 1 98.06 92 ILE B CA 1
ATOM 2714 C C . ILE B 1 92 ? -9.031 -8.734 10.609 1 98.06 92 ILE B C 1
ATOM 2716 O O . ILE B 1 92 ? -9.953 -9.141 11.32 1 98.06 92 ILE B O 1
ATOM 2720 N N . LEU B 1 93 ? -9.109 -7.609 9.867 1 96.81 93 LEU B N 1
ATOM 2721 C CA . LEU B 1 93 ? -10.344 -6.828 9.852 1 96.81 93 LEU B CA 1
ATOM 2722 C C . LEU B 1 93 ? -11.484 -7.625 9.227 1 96.81 93 LEU B C 1
ATOM 2724 O O . LEU B 1 93 ? -12.633 -7.512 9.656 1 96.81 93 LEU B O 1
ATOM 2728 N N . VAL B 1 94 ? -11.195 -8.43 8.203 1 97.62 94 VAL B N 1
ATOM 2729 C CA . VAL B 1 94 ? -12.195 -9.289 7.582 1 97.62 94 VAL B CA 1
ATOM 2730 C C . VAL B 1 94 ? -12.695 -10.312 8.602 1 97.62 94 VAL B C 1
ATOM 2732 O O . VAL B 1 94 ? -13.898 -10.586 8.672 1 97.62 94 VAL B O 1
ATOM 2735 N N . ALA B 1 95 ? -11.789 -10.891 9.391 1 97.88 95 ALA B N 1
ATOM 2736 C CA . ALA B 1 95 ? -12.148 -11.867 10.414 1 97.88 95 ALA B CA 1
ATOM 2737 C C . ALA B 1 95 ? -13.078 -11.258 11.461 1 97.88 95 ALA B C 1
ATOM 2739 O O . ALA B 1 95 ? -14.047 -11.891 11.891 1 97.88 95 ALA B O 1
ATOM 2740 N N . LYS B 1 96 ? -12.805 -10.047 11.867 1 95.44 96 LYS B N 1
ATOM 2741 C CA . LYS B 1 96 ? -13.633 -9.352 12.844 1 95.44 96 LYS B CA 1
ATOM 2742 C C . LYS B 1 96 ? -15.039 -9.117 12.297 1 95.44 96 LYS B C 1
ATOM 2744 O O . LYS B 1 96 ? -16.031 -9.273 13.016 1 95.44 96 LYS B O 1
ATOM 2749 N N . LYS B 1 97 ? -15.094 -8.758 11.094 1 93 97 LYS B N 1
ATOM 2750 C CA . LYS B 1 97 ? -16.391 -8.539 10.453 1 93 97 LYS B CA 1
ATOM 2751 C C . LYS B 1 97 ? -17.188 -9.836 10.391 1 93 97 LYS B C 1
ATOM 2753 O O . LYS B 1 97 ? -18.406 -9.828 10.547 1 93 97 LYS B O 1
ATOM 2758 N N . GLU B 1 98 ? -16.484 -10.883 10.008 1 95.44 98 GLU B N 1
ATOM 2759 C CA . GLU B 1 98 ? -17.172 -12.172 9.953 1 95.44 98 GLU B CA 1
ATOM 2760 C C . GLU B 1 98 ? -17.766 -12.539 11.312 1 95.44 98 GLU B C 1
ATOM 2762 O O . GLU B 1 98 ? -18.875 -13.086 11.383 1 95.44 98 GLU B O 1
ATOM 2767 N N . GLN B 1 99 ? -17.062 -12.234 12.352 1 94.06 99 GLN B N 1
ATOM 2768 C CA . GLN B 1 99 ? -17.578 -12.523 13.688 1 94.06 99 GLN B CA 1
ATOM 2769 C C . GLN B 1 99 ? -18.859 -11.734 13.961 1 94.06 99 GLN B C 1
ATOM 2771 O O . GLN B 1 99 ? -19.797 -12.258 14.562 1 94.06 99 GLN B O 1
ATOM 2776 N N . MET B 1 100 ? -18.891 -10.547 13.516 1 89.56 100 MET B N 1
ATOM 2777 C CA . MET B 1 100 ? -20.078 -9.719 13.68 1 89.56 100 MET B CA 1
ATOM 2778 C C . MET B 1 100 ? -21.25 -10.258 12.859 1 89.56 100 MET B C 1
ATOM 2780 O O . MET B 1 100 ? -22.391 -10.281 13.328 1 89.56 100 MET B O 1
ATOM 2784 N N . LEU B 1 101 ? -20.969 -10.641 11.695 1 90.75 101 LEU B N 1
ATOM 2785 C CA . LEU B 1 101 ? -21.984 -11.211 10.82 1 90.75 101 LEU B CA 1
ATOM 2786 C C . LEU B 1 101 ? -22.547 -12.492 11.414 1 90.75 101 LEU B C 1
ATOM 2788 O O . LEU B 1 101 ? -23.766 -12.727 11.344 1 90.75 101 LEU B O 1
ATOM 2792 N N . ARG B 1 102 ? -21.719 -13.336 11.977 1 90.75 102 ARG B N 1
ATOM 2793 C CA . ARG B 1 102 ? -22.156 -14.586 12.578 1 90.75 102 ARG B CA 1
ATOM 2794 C C . ARG B 1 102 ? -23.062 -14.328 13.781 1 90.75 102 ARG B C 1
ATOM 2796 O O . ARG B 1 102 ? -24.047 -15.039 13.984 1 90.75 102 ARG B O 1
ATOM 2803 N N . ARG B 1 103 ? -22.75 -13.305 14.484 1 88.56 103 ARG B N 1
ATOM 2804 C CA . ARG B 1 103 ? -23.594 -12.938 15.625 1 88.56 103 ARG B CA 1
ATOM 2805 C C . ARG B 1 103 ? -24.953 -12.445 15.164 1 88.56 103 ARG B C 1
ATOM 2807 O O . ARG B 1 103 ? -25.984 -12.789 15.758 1 88.56 103 ARG B O 1
ATOM 2814 N N . LYS B 1 104 ? -24.938 -11.68 14.18 1 85.5 104 LYS B N 1
ATOM 2815 C CA . LYS B 1 104 ? -26.188 -11.156 13.625 1 85.5 104 LYS B CA 1
ATOM 2816 C C . LYS B 1 104 ? -27.062 -12.289 13.07 1 85.5 104 LYS B C 1
ATOM 2818 O O . LYS B 1 104 ? -28.281 -12.281 13.242 1 85.5 104 LYS B O 1
ATOM 2823 N N . ASN B 1 105 ? -26.406 -13.188 12.398 1 83.25 105 ASN B N 1
ATOM 2824 C CA . ASN B 1 105 ? -27.109 -14.328 11.812 1 83.25 105 ASN B CA 1
ATOM 2825 C C . ASN B 1 105 ? -27.75 -15.195 12.891 1 83.25 105 ASN B C 1
ATOM 2827 O O . ASN B 1 105 ? -28.859 -15.695 12.703 1 83.25 105 ASN B O 1
ATOM 2831 N N . VAL B 1 106 ? -27.125 -15.406 14.023 1 81.31 106 VAL B N 1
ATOM 2832 C CA . VAL B 1 106 ? -27.656 -16.203 15.133 1 81.31 106 VAL B CA 1
ATOM 2833 C C . VAL B 1 106 ? -28.859 -15.492 15.742 1 81.31 106 VAL B C 1
ATOM 2835 O O . VAL B 1 106 ? -29.875 -16.125 16.047 1 81.31 106 VAL B O 1
ATOM 2838 N N . GLU B 1 107 ? -28.734 -14.188 15.852 1 79.75 107 GLU B N 1
ATOM 2839 C CA . GLU B 1 107 ? -29.828 -13.406 16.422 1 79.75 107 GLU B CA 1
ATOM 2840 C C . GLU B 1 107 ? -31.062 -13.445 15.523 1 79.75 107 GLU B C 1
ATOM 2842 O O . GLU B 1 107 ? -32.188 -13.539 16.016 1 79.75 107 GLU B O 1
ATOM 2847 N N . GLN B 1 108 ? -30.828 -13.352 14.273 1 76.19 108 GLN B N 1
ATOM 2848 C CA . GLN B 1 108 ? -31.922 -13.375 13.312 1 76.19 108 GLN B CA 1
ATOM 2849 C C . GLN B 1 108 ? -32.594 -14.742 13.281 1 76.19 108 GLN B C 1
ATOM 2851 O O . GLN B 1 108 ? -33.844 -14.828 13.164 1 76.19 108 GLN B O 1
ATOM 2856 N N . THR B 1 109 ? -31.812 -15.773 13.344 1 71.19 109 THR B N 1
ATOM 2857 C CA . THR B 1 109 ? -32.375 -17.125 13.328 1 71.19 109 THR B CA 1
ATOM 2858 C C . THR B 1 109 ? -33.156 -17.391 14.602 1 71.19 109 THR B C 1
ATOM 2860 O O . THR B 1 109 ? -34.219 -18.031 14.555 1 71.19 109 THR B O 1
ATOM 2863 N N . SER B 1 110 ? -32.656 -16.859 15.68 1 69.88 110 SER B N 1
ATOM 2864 C CA . SER B 1 110 ? -33.375 -17.031 16.953 1 69.88 110 SER B CA 1
ATOM 2865 C C . SER B 1 110 ? -34.719 -16.312 16.938 1 69.88 110 SER B C 1
ATOM 2867 O O . SER B 1 110 ? -35.688 -16.812 17.484 1 69.88 110 SER B O 1
ATOM 2869 N N . GLN B 1 111 ? -34.719 -15.211 16.328 1 67.19 111 GLN B N 1
ATOM 2870 C CA . GLN B 1 111 ? -35.969 -14.438 16.266 1 67.19 111 GLN B CA 1
ATOM 2871 C C . GLN B 1 111 ? -37 -15.125 15.367 1 67.19 111 GLN B C 1
ATOM 2873 O O . GLN B 1 111 ? -38.188 -15.125 15.672 1 67.19 111 GLN B O 1
ATOM 2878 N N . THR B 1 112 ? -36.438 -15.688 14.32 1 61.59 112 THR B N 1
ATOM 2879 C CA . THR B 1 112 ? -37.312 -16.375 13.391 1 61.59 112 THR B CA 1
ATOM 2880 C C . THR B 1 112 ? -37.906 -17.625 14.023 1 61.59 112 THR B C 1
ATOM 2882 O O . THR B 1 112 ? -39.062 -17.969 13.805 1 61.59 112 THR B O 1
ATOM 2885 N N . GLU B 1 113 ? -37.062 -18.391 14.75 1 59.97 113 GLU B N 1
ATOM 2886 C CA . GLU B 1 113 ? -37.531 -19.594 15.406 1 59.97 113 GLU B CA 1
ATOM 2887 C C . GLU B 1 113 ? -38.625 -19.281 16.453 1 59.97 113 GLU B C 1
ATOM 2889 O O . GLU B 1 113 ? -39.594 -20.031 16.578 1 59.97 113 GLU B O 1
ATOM 2894 N N . PHE B 1 114 ? -38.469 -18.219 17.094 1 56.44 114 PHE B N 1
ATOM 2895 C CA . PHE B 1 114 ? -39.438 -17.844 18.109 1 56.44 114 PHE B CA 1
ATOM 2896 C C . PHE B 1 114 ? -40.75 -17.453 17.453 1 56.44 114 PHE B C 1
ATOM 2898 O O . PHE B 1 114 ? -41.812 -17.797 17.969 1 56.44 114 PHE B O 1
ATOM 2905 N N . GLU B 1 115 ? -40.531 -16.781 16.359 1 53.97 115 GLU B N 1
ATOM 2906 C CA . GLU B 1 115 ? -41.781 -16.375 15.695 1 53.97 115 GLU B CA 1
ATOM 2907 C C . GLU B 1 115 ? -42.531 -17.578 15.125 1 53.97 115 GLU B C 1
ATOM 2909 O O . GLU B 1 115 ? -43.75 -17.578 15.047 1 53.97 115 GLU B O 1
ATOM 2914 N N . GLU B 1 116 ? -41.75 -18.594 14.742 1 54.38 116 GLU 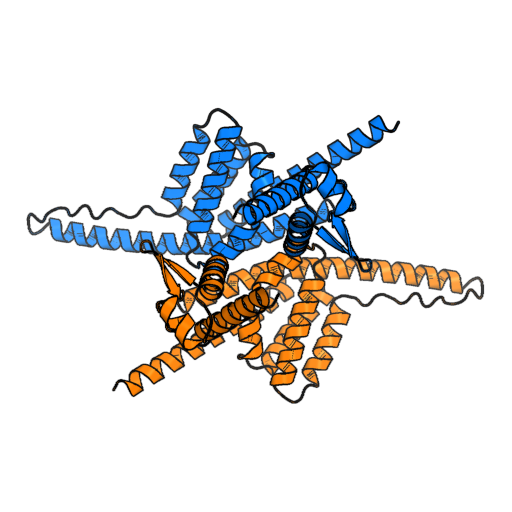B N 1
ATOM 2915 C CA . GLU B 1 116 ? -42.344 -19.797 14.172 1 54.38 116 GLU B CA 1
ATOM 2916 C C . GLU B 1 116 ? -43.125 -20.562 15.234 1 54.38 116 GLU B C 1
ATOM 2918 O O . GLU B 1 116 ? -44.156 -21.188 14.938 1 54.38 116 GLU B O 1
ATOM 2923 N N . ASP B 1 117 ? -42.625 -20.766 16.484 1 54.5 117 ASP B N 1
ATOM 2924 C CA . ASP B 1 117 ? -43.406 -21.531 17.453 1 54.5 117 ASP B CA 1
ATOM 2925 C C . ASP B 1 117 ? -44.781 -20.906 17.672 1 54.5 117 ASP B C 1
ATOM 2927 O O . ASP B 1 117 ? -45.688 -21.562 18.172 1 54.5 117 ASP B O 1
ATOM 2931 N N . GLY B 1 118 ? -45.031 -19.547 17.359 1 49.47 118 GLY B N 1
ATOM 2932 C CA . GLY B 1 118 ? -46.406 -19.047 17.344 1 49.47 118 GLY B CA 1
ATOM 2933 C C . GLY B 1 118 ? -47.094 -19.219 16 1 49.47 118 GLY B C 1
ATOM 2934 O O . GLY B 1 118 ? -48.219 -19.719 15.93 1 49.47 118 GLY B O 1
ATOM 2935 N N . GLN B 1 119 ? -47.469 -18.219 15 1 46.09 119 GLN B N 1
ATOM 2936 C CA . GLN B 1 119 ? -48.219 -18.328 13.75 1 46.09 119 GLN B CA 1
ATOM 2937 C C . GLN B 1 119 ? -47.344 -18.938 12.648 1 46.09 119 GLN B C 1
ATOM 2939 O O . GLN B 1 119 ? -46.125 -18.875 12.711 1 46.09 119 GLN B O 1
ATOM 2944 N N . SER B 1 120 ? -48 -19.875 11.688 1 41.53 120 SER B N 1
ATOM 2945 C CA . SER B 1 120 ? -47.562 -20.5 10.445 1 41.53 120 SER B CA 1
ATOM 2946 C C . SER B 1 120 ? -46.719 -19.547 9.617 1 41.53 120 SER B C 1
ATOM 2948 O O . SER B 1 120 ? -47.125 -19.109 8.547 1 41.53 120 SER B O 1
ATOM 2950 N N . LYS B 1 121 ? -46.312 -18.391 10.141 1 41.72 121 LYS B N 1
ATOM 2951 C CA . LYS B 1 121 ? -45.75 -17.484 9.141 1 41.72 121 LYS B CA 1
ATOM 2952 C C . LYS B 1 121 ? -44.625 -18.141 8.367 1 41.72 121 LYS B C 1
ATOM 2954 O O . LYS B 1 121 ? -43.844 -18.922 8.922 1 41.72 121 LYS B O 1
ATOM 2959 N N . LEU B 1 122 ? -44.688 -18.141 7.035 1 41.72 122 LEU B N 1
ATOM 2960 C CA . LEU B 1 122 ? -43.781 -18.453 5.934 1 41.72 122 LEU B CA 1
ATOM 2961 C C . LEU B 1 122 ? -42.312 -18.234 6.352 1 41.72 122 LEU B C 1
ATOM 2963 O O . LEU B 1 122 ? -41.938 -17.156 6.797 1 41.72 122 LEU B O 1
ATOM 2967 N N . PHE B 1 123 ? -41.625 -19.203 6.73 1 44.16 123 PHE B N 1
ATOM 2968 C CA . PHE B 1 123 ? -40.188 -19.297 6.84 1 44.16 123 PHE B CA 1
ATOM 2969 C C . PHE B 1 123 ? -39.5 -18.453 5.77 1 44.16 123 PHE B C 1
ATOM 2971 O O . PHE B 1 123 ? -39.5 -18.828 4.59 1 44.16 123 PHE B O 1
ATOM 2978 N N . LEU B 1 124 ? -39.781 -17.266 5.652 1 44.59 124 LEU B N 1
ATOM 2979 C CA . LEU B 1 124 ? -38.875 -16.5 4.793 1 44.59 124 LEU B CA 1
ATOM 2980 C C . LEU B 1 124 ? -37.406 -16.938 5.023 1 44.59 124 LEU B C 1
ATOM 2982 O O . LEU B 1 124 ? -36.875 -16.75 6.113 1 44.59 124 LEU B O 1
ATOM 2986 N N . GLU B 1 125 ? -36.938 -18.047 4.578 1 48.44 125 GLU B N 1
ATOM 2987 C CA . GLU B 1 125 ? -35.531 -18.422 4.398 1 48.44 125 GLU B CA 1
ATOM 2988 C C . GLU B 1 125 ? -34.656 -17.203 4.18 1 48.44 125 GLU B C 1
ATOM 2990 O O . GLU B 1 125 ? -34.594 -16.672 3.07 1 48.44 125 GLU B O 1
ATOM 2995 N N . GLN B 1 126 ? -34.75 -16.281 5 1 54.12 126 GLN B N 1
ATOM 2996 C CA . GLN B 1 126 ? -33.812 -15.164 4.832 1 54.12 126 GLN B CA 1
ATOM 2997 C C . GLN B 1 126 ? -32.438 -15.656 4.465 1 54.12 126 GLN B C 1
ATOM 2999 O O . GLN B 1 126 ? -31.891 -16.547 5.129 1 54.12 126 GLN B O 1
ATOM 3004 N N . GLU B 1 127 ? -32.094 -15.773 3.203 1 62.12 127 GLU B N 1
ATOM 3005 C CA . GLU B 1 127 ? -30.812 -16.125 2.613 1 62.12 127 GLU B CA 1
ATOM 3006 C C . GLU B 1 127 ? -29.656 -15.617 3.465 1 62.12 127 GLU B C 1
ATOM 3008 O O . GLU B 1 127 ? -29.484 -14.406 3.641 1 62.12 127 GLU B O 1
ATOM 3013 N N . ILE B 1 128 ? -29.266 -16.453 4.5 1 72.88 128 ILE B N 1
ATOM 3014 C CA . ILE B 1 128 ? -28.109 -16.156 5.34 1 72.88 128 ILE B CA 1
ATOM 3015 C C . ILE B 1 128 ? -26.906 -15.836 4.461 1 72.88 128 ILE B C 1
ATOM 3017 O O . ILE B 1 128 ? -26.531 -16.609 3.582 1 72.88 128 ILE B O 1
ATOM 3021 N N . GLU B 1 129 ? -26.484 -14.68 4.465 1 83.25 129 GLU B N 1
ATOM 3022 C CA . GLU B 1 129 ? -25.297 -14.227 3.734 1 83.25 129 GLU B CA 1
ATOM 3023 C C . GLU B 1 129 ? -24.078 -15.055 4.098 1 83.25 129 GLU B C 1
ATOM 3025 O O . GLU B 1 129 ? -23.797 -15.281 5.277 1 83.25 129 GLU B O 1
ATOM 3030 N N . LYS B 1 130 ? -23.5 -15.711 3.078 1 91.62 130 LYS B N 1
ATOM 3031 C CA . LYS B 1 130 ? -22.266 -16.453 3.328 1 91.62 130 LYS B CA 1
ATOM 3032 C C . LYS B 1 130 ? -21.219 -15.578 3.98 1 91.62 130 LYS B C 1
ATOM 3034 O O . LYS B 1 130 ? -21.047 -14.422 3.6 1 91.62 130 LYS B O 1
ATOM 3039 N N . THR B 1 131 ? -20.594 -16.156 5.023 1 95.38 131 THR B N 1
ATOM 3040 C CA . THR B 1 131 ? -19.5 -15.445 5.684 1 95.38 131 THR B CA 1
ATOM 3041 C C . THR B 1 131 ? -18.281 -15.352 4.77 1 95.38 131 THR B C 1
ATOM 3043 O O . THR B 1 131 ? -18.188 -16.078 3.785 1 95.38 131 THR B O 1
ATOM 3046 N N . PRO B 1 132 ? -17.438 -14.461 5.074 1 97.19 132 PRO B N 1
ATOM 3047 C CA . PRO B 1 132 ? -16.188 -14.359 4.305 1 97.19 132 PRO B CA 1
ATOM 3048 C C . PRO B 1 132 ? -15.445 -15.688 4.203 1 97.19 132 PRO B C 1
ATOM 3050 O O . PRO B 1 132 ? -15.031 -16.078 3.111 1 97.19 132 PRO B O 1
ATOM 3053 N N . SER B 1 133 ? -15.266 -16.391 5.328 1 98.31 133 SER B N 1
ATOM 3054 C CA . SER B 1 133 ? -14.523 -17.656 5.293 1 98.31 133 SER B CA 1
ATOM 3055 C C . SER B 1 133 ? -15.242 -18.688 4.445 1 98.31 133 SER B C 1
ATOM 3057 O O . SER B 1 133 ? -14.594 -19.484 3.75 1 98.31 133 SER B O 1
ATOM 3059 N N . GLU B 1 134 ? -16.547 -18.688 4.5 1 97.38 134 GLU B N 1
ATOM 3060 C CA . GLU B 1 134 ? -17.312 -19.625 3.688 1 97.38 134 GLU B CA 1
ATOM 3061 C C . GLU B 1 134 ? -17.125 -19.359 2.197 1 97.38 134 GLU B C 1
ATOM 3063 O O . GLU B 1 134 ? -16.969 -20.297 1.407 1 97.38 134 GLU B O 1
ATOM 3068 N N . GLN B 1 135 ? -17.156 -18.141 1.847 1 97.75 135 GLN B N 1
ATOM 3069 C CA . GLN B 1 135 ? -16.906 -17.766 0.46 1 97.75 135 GLN B CA 1
ATOM 3070 C C . GLN B 1 135 ? -15.523 -18.203 0.009 1 97.75 135 GLN B C 1
ATOM 3072 O O . GLN B 1 135 ? -15.359 -18.75 -1.086 1 97.75 135 GLN B O 1
ATOM 3077 N N . LEU B 1 136 ? -14.531 -18 0.837 1 98.69 136 LEU B N 1
ATOM 3078 C CA . LEU B 1 136 ? -13.148 -18.328 0.5 1 98.69 136 LEU B CA 1
ATOM 3079 C C . LEU B 1 136 ? -12.945 -19.828 0.444 1 98.69 136 LEU B C 1
ATOM 3081 O O . LEU B 1 136 ? -12.227 -20.328 -0.429 1 98.69 136 LEU B O 1
ATOM 3085 N N . PHE B 1 137 ? -13.594 -20.562 1.349 1 98.69 137 PHE B N 1
ATOM 3086 C CA . PHE B 1 137 ? -13.492 -22.016 1.321 1 98.69 137 PHE B CA 1
ATOM 3087 C C . PHE B 1 137 ? -14.094 -22.578 0.037 1 98.69 137 PHE B C 1
ATOM 3089 O O . PHE B 1 137 ? -13.602 -23.578 -0.499 1 98.69 137 PHE B O 1
ATOM 3096 N N . GLN B 1 138 ? -15.141 -21.953 -0.383 1 98.44 138 GLN B N 1
ATOM 3097 C CA . GLN B 1 138 ? -15.742 -22.375 -1.641 1 98.44 138 GLN B CA 1
ATOM 3098 C C . GLN B 1 138 ? -14.758 -22.234 -2.799 1 98.44 138 GLN B C 1
ATOM 3100 O O . GLN B 1 138 ? -14.664 -23.109 -3.656 1 98.44 138 GLN B O 1
ATOM 3105 N N . ILE B 1 139 ? -14.055 -21.188 -2.844 1 98.62 139 ILE B N 1
ATOM 3106 C CA . ILE B 1 139 ? -13.055 -20.969 -3.877 1 98.62 139 ILE B CA 1
ATOM 3107 C C . ILE B 1 139 ? -11.945 -22.016 -3.752 1 98.62 139 ILE B C 1
ATOM 3109 O O . ILE B 1 139 ? -11.5 -22.578 -4.754 1 98.62 139 ILE B O 1
ATOM 3113 N N . LEU B 1 140 ? -11.523 -22.297 -2.518 1 98.69 140 LEU B N 1
ATOM 3114 C CA . LEU B 1 140 ? -10.461 -23.266 -2.279 1 98.69 140 LEU B CA 1
ATOM 3115 C C . LEU B 1 140 ? -10.883 -24.656 -2.74 1 98.69 140 LEU B C 1
ATOM 3117 O O . LEU B 1 140 ? -10.047 -25.438 -3.201 1 98.69 140 LEU B O 1
ATOM 3121 N N . SER B 1 141 ? -12.172 -24.953 -2.617 1 98.56 141 SER B N 1
ATOM 3122 C CA . SER B 1 141 ? -12.664 -26.234 -3.131 1 98.56 141 SER B CA 1
ATOM 3123 C C . SER B 1 141 ? -12.469 -26.328 -4.641 1 98.56 141 SER B C 1
ATOM 3125 O O . SER B 1 141 ? -12.094 -27.391 -5.152 1 98.56 141 SER B O 1
ATOM 3127 N N . GLY B 1 142 ? -12.719 -25.234 -5.289 1 98.25 142 GLY B N 1
ATOM 3128 C CA . GLY B 1 142 ? -12.43 -25.188 -6.715 1 98.25 142 GLY B CA 1
ATOM 3129 C C . GLY B 1 142 ? -10.961 -25.391 -7.035 1 98.25 142 GLY B C 1
ATOM 3130 O O . GLY B 1 142 ? -10.617 -26.141 -7.945 1 98.25 142 GLY B O 1
ATOM 3131 N N . MET B 1 143 ? -10.102 -24.812 -6.246 1 98.06 143 MET B N 1
ATOM 3132 C CA . MET B 1 143 ? -8.656 -24.953 -6.426 1 98.06 143 MET B CA 1
ATOM 3133 C C . MET B 1 143 ? -8.219 -26.391 -6.191 1 98.06 143 MET B C 1
ATOM 3135 O O . MET B 1 143 ? -7.41 -26.922 -6.953 1 98.06 143 MET B O 1
ATOM 3139 N N . GLU B 1 144 ? -8.766 -26.938 -5.184 1 97.94 144 GLU B N 1
ATOM 3140 C CA . GLU B 1 144 ? -8.43 -28.312 -4.812 1 97.94 144 GLU B CA 1
ATOM 3141 C C . GLU B 1 144 ? -8.805 -29.297 -5.918 1 97.94 144 GLU B C 1
ATOM 3143 O O . GLU B 1 144 ? -8.07 -30.25 -6.18 1 97.94 144 GLU B O 1
ATOM 3148 N N . ASN B 1 145 ? -9.891 -29.047 -6.59 1 97.88 145 ASN B N 1
ATOM 3149 C CA . ASN B 1 145 ? -10.438 -29.969 -7.578 1 97.88 145 ASN B CA 1
ATOM 3150 C C . ASN B 1 145 ? -9.805 -29.766 -8.953 1 97.88 145 ASN B C 1
ATOM 3152 O O . ASN B 1 145 ? -9.992 -30.578 -9.852 1 97.88 145 ASN B O 1
ATOM 3156 N N . ALA B 1 146 ? -9.102 -28.625 -9.07 1 97.12 146 ALA B N 1
ATOM 3157 C CA . ALA B 1 146 ? -8.43 -28.391 -10.344 1 97.12 146 ALA B CA 1
ATOM 3158 C C . ALA B 1 146 ? -7.297 -29.391 -10.562 1 97.12 146 ALA B C 1
ATOM 3160 O O . ALA B 1 146 ? -6.527 -29.688 -9.641 1 97.12 146 ALA B O 1
ATOM 3161 N N . LEU B 1 147 ? -7.168 -29.922 -11.719 1 92.5 147 LEU B N 1
ATOM 3162 C CA . LEU B 1 147 ? -6.227 -31 -12.008 1 92.5 147 LEU B CA 1
ATOM 3163 C C . LEU B 1 147 ? -4.906 -30.453 -12.531 1 92.5 147 LEU B C 1
ATOM 3165 O O . LEU B 1 147 ? -3.85 -31.047 -12.312 1 92.5 147 LEU B O 1
ATOM 3169 N N . ARG B 1 148 ? -4.965 -29.375 -13.234 1 94.56 148 ARG B N 1
ATOM 3170 C CA . ARG B 1 148 ? -3.779 -28.812 -13.867 1 94.56 148 ARG B CA 1
ATOM 3171 C C . ARG B 1 148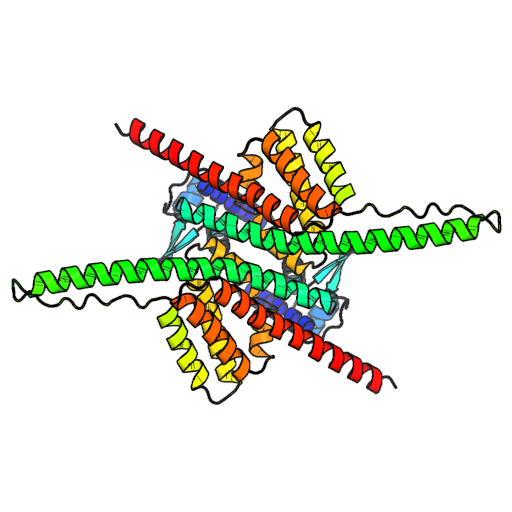 ? -3.242 -27.625 -13.055 1 94.56 148 ARG B C 1
ATOM 3173 O O . ARG B 1 148 ? -4.016 -26.859 -12.492 1 94.56 148 ARG B O 1
ATOM 3180 N N . PRO B 1 149 ? -1.98 -27.531 -13 1 93.62 149 PRO B N 1
ATOM 3181 C CA . PRO B 1 149 ? -1.37 -26.422 -12.258 1 93.62 149 PRO B CA 1
ATOM 3182 C C . PRO B 1 149 ? -1.833 -25.062 -12.742 1 93.62 149 PRO B C 1
ATOM 3184 O O . PRO B 1 149 ? -2.002 -24.141 -11.93 1 93.62 149 PRO B O 1
ATOM 3187 N N . GLU B 1 150 ? -2.066 -24.969 -13.984 1 95.06 150 GLU B N 1
ATOM 3188 C CA . GLU B 1 150 ? -2.498 -23.672 -14.531 1 95.06 150 GLU B CA 1
ATOM 3189 C C . GLU B 1 150 ? -3.883 -23.297 -14.008 1 95.06 150 GLU B C 1
ATOM 3191 O O . GLU B 1 150 ? -4.145 -22.125 -13.734 1 95.06 150 GLU B O 1
ATOM 3196 N N . LYS B 1 151 ? -4.715 -24.25 -13.898 1 97.06 151 LYS B N 1
ATOM 3197 C CA . LYS B 1 151 ? -6.055 -24.016 -13.375 1 97.06 151 LYS B CA 1
ATOM 3198 C C . LYS B 1 151 ? -6.016 -23.703 -11.883 1 97.06 151 LYS B C 1
ATOM 3200 O O . LYS B 1 151 ? -6.793 -22.891 -11.383 1 97.06 151 LYS B O 1
ATOM 3205 N N . LYS B 1 152 ? -5.113 -24.406 -11.141 1 97.75 152 LYS B N 1
ATOM 3206 C CA . LYS B 1 152 ? -4.938 -24.109 -9.727 1 97.75 152 LYS B CA 1
ATOM 3207 C C . LYS B 1 152 ? -4.461 -22.672 -9.531 1 97.75 152 LYS B C 1
ATOM 3209 O O . LYS B 1 152 ? -4.887 -21.984 -8.602 1 97.75 152 LYS B O 1
ATOM 3214 N N . ALA B 1 153 ? -3.617 -22.188 -10.438 1 97.56 153 ALA B N 1
ATOM 3215 C CA . ALA B 1 153 ? -3.145 -20.812 -10.391 1 97.56 153 ALA B CA 1
ATOM 3216 C C . ALA B 1 153 ? -4.293 -19.828 -10.602 1 97.56 153 ALA B C 1
ATOM 3218 O O . ALA B 1 153 ? -4.352 -18.781 -9.953 1 97.56 153 ALA B O 1
ATOM 3219 N N . GLU B 1 154 ? -5.172 -20.172 -11.531 1 97.56 154 GLU B N 1
ATOM 3220 C CA . GLU B 1 154 ? -6.34 -19.328 -11.781 1 97.56 154 GLU B CA 1
ATOM 3221 C C . GLU B 1 154 ? -7.203 -19.203 -10.531 1 97.56 154 GLU B C 1
ATOM 3223 O O . GLU B 1 154 ? -7.664 -18.109 -10.195 1 97.56 154 GLU B O 1
ATOM 3228 N N . TRP B 1 155 ? -7.379 -20.312 -9.844 1 98.25 155 TRP B N 1
ATOM 3229 C CA . TRP B 1 155 ? -8.172 -20.312 -8.625 1 98.25 155 TRP B CA 1
ATOM 3230 C C . TRP B 1 155 ? -7.469 -19.516 -7.52 1 98.25 155 TRP B C 1
ATOM 3232 O O . TRP B 1 155 ? -8.117 -18.844 -6.719 1 98.25 155 TRP B O 1
ATOM 3242 N N . GLU B 1 156 ? -6.16 -19.688 -7.461 1 98.19 156 GLU B N 1
ATOM 3243 C CA . GLU B 1 156 ? -5.383 -18.906 -6.504 1 98.19 156 GLU B CA 1
ATOM 3244 C C . GLU B 1 156 ? -5.562 -17.406 -6.738 1 98.19 156 GLU B C 1
ATOM 3246 O O . GLU B 1 156 ? -5.699 -16.625 -5.785 1 98.19 156 GLU B O 1
ATOM 3251 N N . MET B 1 157 ? -5.59 -17.016 -7.992 1 97.31 157 MET B N 1
ATOM 3252 C CA . MET B 1 157 ? -5.84 -15.625 -8.359 1 97.31 157 MET B CA 1
ATOM 3253 C C . MET B 1 157 ? -7.23 -15.188 -7.91 1 97.31 157 MET B C 1
ATOM 3255 O O . MET B 1 157 ? -7.395 -14.109 -7.344 1 97.31 157 MET B O 1
ATOM 3259 N N . VAL B 1 158 ? -8.211 -16 -8.109 1 98.06 158 VAL B N 1
ATOM 3260 C CA . VAL B 1 158 ? -9.594 -15.711 -7.723 1 98.06 158 VAL B CA 1
ATOM 3261 C C . VAL B 1 158 ? -9.672 -15.555 -6.203 1 98.06 158 VAL B C 1
ATOM 3263 O O . VAL B 1 158 ? -10.367 -14.672 -5.703 1 98.06 158 VAL B O 1
ATOM 3266 N N . TYR B 1 159 ? -8.938 -16.453 -5.484 1 98.62 159 TYR B N 1
ATOM 3267 C CA . TYR B 1 159 ? -8.906 -16.375 -4.027 1 98.62 159 TYR B CA 1
ATOM 3268 C C . TYR B 1 159 ? -8.383 -15.023 -3.562 1 98.62 159 TYR B C 1
ATOM 3270 O O . TYR B 1 159 ? -9 -14.359 -2.721 1 98.62 159 TYR B O 1
ATOM 3278 N N . GLN B 1 160 ? -7.254 -14.586 -4.105 1 97.81 160 GLN B N 1
ATOM 3279 C CA . GLN B 1 160 ? -6.641 -13.312 -3.732 1 97.81 160 GLN B CA 1
ATOM 3280 C C . GLN B 1 160 ? -7.566 -12.148 -4.047 1 97.81 160 GLN B C 1
ATOM 3282 O O . GLN B 1 160 ? -7.742 -11.25 -3.221 1 97.81 160 GLN B O 1
ATOM 3287 N N . GLU B 1 161 ? -8.156 -12.164 -5.184 1 96.38 161 GLU B N 1
ATOM 3288 C CA . GLU B 1 161 ? -9.07 -11.094 -5.598 1 96.38 161 GLU B CA 1
ATOM 3289 C C . GLU B 1 161 ? -10.281 -11.016 -4.68 1 96.38 161 GLU B C 1
ATOM 3291 O O . GLU B 1 161 ? -10.727 -9.93 -4.316 1 96.38 161 GLU B O 1
ATOM 3296 N N . ARG B 1 162 ? -10.805 -12.156 -4.316 1 97.62 162 ARG B N 1
ATOM 3297 C CA . ARG B 1 162 ? -11.961 -12.195 -3.428 1 97.62 162 ARG B CA 1
ATOM 3298 C C . ARG B 1 162 ? -11.594 -11.688 -2.035 1 97.62 162 ARG B C 1
ATOM 3300 O O . ARG B 1 162 ? -12.328 -10.891 -1.445 1 97.62 162 ARG B O 1
ATOM 3307 N N . LEU B 1 163 ? -10.484 -12.188 -1.522 1 98.06 163 LEU B N 1
ATOM 3308 C CA . LEU B 1 163 ? -10.039 -11.727 -0.211 1 98.06 163 LEU B CA 1
ATOM 3309 C C . LEU B 1 163 ? -9.906 -10.211 -0.183 1 98.06 163 LEU B C 1
ATOM 3311 O O . LEU B 1 163 ? -10.391 -9.555 0.745 1 98.06 163 LEU B O 1
ATOM 3315 N N . ILE B 1 164 ? -9.312 -9.625 -1.196 1 96.62 164 ILE B N 1
ATOM 3316 C CA . ILE B 1 164 ? -9.109 -8.18 -1.292 1 96.62 164 ILE B CA 1
ATOM 3317 C C . ILE B 1 164 ? -10.469 -7.477 -1.368 1 96.62 164 ILE B C 1
ATOM 3319 O O . ILE B 1 164 ? -10.664 -6.434 -0.742 1 96.62 164 ILE B O 1
ATOM 3323 N N . SER B 1 165 ? -11.438 -8.086 -2.068 1 94.56 165 SER B N 1
ATOM 3324 C CA . SER B 1 165 ? -12.758 -7.484 -2.221 1 94.56 165 SER B CA 1
ATOM 3325 C C . SER B 1 165 ? -13.523 -7.504 -0.904 1 94.56 165 SER B C 1
ATOM 3327 O O . SER B 1 165 ? -14.508 -6.773 -0.743 1 94.56 165 SER B O 1
ATOM 3329 N N . LEU B 1 166 ? -13.062 -8.359 -0.017 1 95.44 166 LEU B N 1
ATOM 3330 C CA . LEU B 1 166 ? -13.75 -8.5 1.264 1 95.44 166 LEU B CA 1
ATOM 3331 C C . LEU B 1 166 ? -13.266 -7.441 2.254 1 95.44 166 LEU B C 1
ATOM 3333 O O . LEU B 1 166 ? -13.852 -7.277 3.326 1 95.44 166 LEU B O 1
ATOM 3337 N N . PHE B 1 167 ? -12.211 -6.703 1.797 1 91.19 167 PHE B N 1
ATOM 3338 C CA . PHE B 1 167 ? -11.781 -5.594 2.641 1 91.19 167 PHE B CA 1
ATOM 3339 C C . PHE B 1 167 ? -12.836 -4.492 2.656 1 91.19 167 PHE B C 1
ATOM 3341 O O . PHE B 1 167 ? -13.406 -4.16 1.616 1 91.19 167 PHE B O 1
ATOM 3348 N N . GLU B 1 168 ? -13.445 -4.125 3.65 1 78.81 168 GLU B N 1
ATOM 3349 C CA . GLU B 1 168 ? -14.594 -3.225 3.738 1 78.81 168 GLU B CA 1
ATOM 3350 C C . GLU B 1 168 ? -14.211 -1.803 3.334 1 78.81 168 GLU B C 1
ATOM 3352 O O . GLU B 1 168 ? -15.062 -1.031 2.885 1 78.81 168 GLU B O 1
ATOM 3357 N N . ASN B 1 169 ? -13.031 -1.449 3.504 1 88.25 169 ASN B N 1
ATOM 3358 C CA . ASN B 1 169 ? -12.586 -0.118 3.104 1 88.25 169 ASN B CA 1
ATOM 3359 C C . ASN B 1 169 ? -12.047 -0.112 1.68 1 88.25 169 ASN B C 1
ATOM 3361 O O . ASN B 1 169 ? -11.016 -0.736 1.4 1 88.25 169 ASN B O 1
ATOM 3365 N N . PRO B 1 170 ? -12.852 0.572 0.811 1 89.5 170 PRO B N 1
ATOM 3366 C CA . PRO B 1 170 ? -12.414 0.588 -0.588 1 89.5 170 PRO B CA 1
ATOM 3367 C C . PRO B 1 170 ? -10.992 1.113 -0.757 1 89.5 170 PRO B C 1
ATOM 3369 O O . PRO B 1 170 ? -10.266 0.667 -1.649 1 89.5 170 PRO B O 1
ATOM 3372 N N . TYR B 1 171 ? -10.602 2.025 0.046 1 92.06 171 TYR B N 1
ATOM 3373 C CA . TYR B 1 171 ? -9.242 2.551 -0.011 1 92.06 171 TYR B CA 1
ATOM 3374 C C . TYR B 1 171 ? -8.227 1.455 0.267 1 92.06 171 TYR B C 1
ATOM 3376 O O . TYR B 1 171 ? -7.246 1.307 -0.469 1 92.06 171 TYR B O 1
ATOM 3384 N N . LEU B 1 172 ? -8.477 0.658 1.293 1 93.94 172 LEU B N 1
ATOM 3385 C CA . LEU B 1 172 ? -7.566 -0.423 1.659 1 93.94 172 LEU B CA 1
ATOM 3386 C C . LEU B 1 172 ? -7.578 -1.523 0.604 1 93.94 172 LEU B C 1
ATOM 3388 O O . LEU B 1 172 ? -6.539 -2.127 0.318 1 93.94 172 LEU B O 1
ATOM 3392 N N . SER B 1 173 ? -8.758 -1.765 0.031 1 94.5 173 SER B N 1
ATOM 3393 C CA . SER B 1 173 ? -8.859 -2.734 -1.056 1 94.5 173 SER B CA 1
ATOM 3394 C C . SER B 1 173 ? -8.023 -2.307 -2.256 1 94.5 173 SER B C 1
ATOM 3396 O O . SER B 1 173 ? -7.305 -3.123 -2.842 1 94.5 173 SER B O 1
ATOM 3398 N N . GLN B 1 174 ? -8.078 -1.074 -2.52 1 91.94 174 GLN B N 1
ATOM 3399 C CA . GLN B 1 174 ? -7.324 -0.569 -3.666 1 91.94 174 GLN B CA 1
ATOM 3400 C C . GLN B 1 174 ? -5.824 -0.558 -3.381 1 91.94 174 GLN B C 1
ATOM 3402 O O . GLN B 1 174 ? -5.02 -0.896 -4.25 1 91.94 174 GLN B O 1
ATOM 3407 N N . LEU B 1 175 ? -5.484 -0.173 -2.184 1 92.44 175 LEU B N 1
ATOM 3408 C CA . LEU B 1 175 ? -4.078 -0.146 -1.799 1 92.44 175 LEU B CA 1
ATOM 3409 C C . LEU B 1 175 ? -3.473 -1.544 -1.851 1 92.44 175 LEU B C 1
ATOM 3411 O O . LEU B 1 175 ? -2.432 -1.752 -2.477 1 92.44 175 LEU B O 1
ATOM 3415 N N . GLN B 1 176 ? -4.137 -2.523 -1.278 1 94.19 176 GLN B N 1
ATOM 3416 C CA . GLN B 1 176 ? -3.68 -3.906 -1.338 1 94.19 176 GLN B CA 1
ATOM 3417 C C . GLN B 1 176 ? -3.717 -4.438 -2.768 1 94.19 176 GLN B C 1
ATOM 3419 O O . GLN B 1 176 ? -2.844 -5.207 -3.174 1 94.19 176 GLN B O 1
ATOM 3424 N N . GLY B 1 177 ? -4.746 -4.043 -3.463 1 93.81 177 GLY B N 1
ATOM 3425 C CA . GLY B 1 177 ? -4.906 -4.477 -4.84 1 93.81 177 GLY B CA 1
ATOM 3426 C C . GLY B 1 177 ? -3.742 -4.086 -5.73 1 93.81 177 GLY B C 1
ATOM 3427 O O . GLY B 1 177 ? -3.434 -4.781 -6.699 1 93.81 177 GLY B O 1
ATOM 3428 N N . LYS B 1 178 ? -3.086 -3.08 -5.363 1 90.75 178 LYS B N 1
ATOM 3429 C CA . LYS B 1 178 ? -1.944 -2.625 -6.152 1 90.75 178 LYS B CA 1
ATOM 3430 C C . LYS B 1 178 ? -0.802 -3.635 -6.102 1 90.75 178 LYS B C 1
ATOM 3432 O O . LYS B 1 178 ? 0.007 -3.713 -7.027 1 90.75 178 LYS B O 1
ATOM 3437 N N . THR B 1 179 ? -0.74 -4.426 -5.059 1 92 179 THR B N 1
ATOM 3438 C CA . THR B 1 179 ? 0.332 -5.406 -4.934 1 92 179 THR B CA 1
ATOM 3439 C C . THR B 1 179 ? 0.126 -6.559 -5.91 1 92 179 THR B C 1
ATOM 3441 O O . THR B 1 179 ? 1.061 -7.312 -6.195 1 92 179 THR B O 1
ATOM 3444 N N . MET B 1 180 ? -1.118 -6.656 -6.418 1 89.94 180 MET B N 1
ATOM 3445 C CA . MET B 1 180 ? -1.441 -7.711 -7.375 1 89.94 180 MET B CA 1
ATOM 3446 C C . MET B 1 180 ? -0.875 -7.383 -8.75 1 89.94 180 MET B C 1
ATOM 3448 O O . MET B 1 180 ? -0.76 -8.266 -9.609 1 89.94 180 MET B O 1
ATOM 3452 N N . ASP B 1 181 ? -0.548 -6.129 -8.914 1 80.62 181 ASP B N 1
ATOM 3453 C CA . ASP B 1 181 ? -0.034 -5.695 -10.211 1 80.62 181 ASP B CA 1
ATOM 3454 C C . ASP B 1 181 ? 1.484 -5.84 -10.273 1 80.62 181 ASP B C 1
ATOM 3456 O O . ASP B 1 181 ? 2.215 -4.855 -10.141 1 80.62 181 ASP B O 1
ATOM 3460 N N . GLY B 1 182 ? 2.027 -6.969 -10.383 1 85.31 182 GLY B N 1
ATOM 3461 C CA . GLY B 1 182 ? 3.467 -7.152 -10.477 1 85.31 182 GLY B CA 1
ATOM 3462 C C . GLY B 1 182 ? 3.943 -8.445 -9.836 1 85.31 182 GLY B C 1
ATOM 3463 O O . GLY B 1 182 ? 3.719 -9.531 -10.375 1 85.31 182 GLY B O 1
ATOM 3464 N N . TYR B 1 183 ? 4.5 -8.312 -8.617 1 87.75 183 TYR B N 1
ATOM 3465 C CA . TYR B 1 183 ? 5.215 -9.406 -7.969 1 87.75 183 TYR B CA 1
ATOM 3466 C C . TYR B 1 183 ? 4.266 -10.547 -7.625 1 87.75 183 TYR B C 1
ATOM 3468 O O . TYR B 1 183 ? 4.543 -11.711 -7.926 1 87.75 183 TYR B O 1
ATOM 3476 N N . VAL B 1 184 ? 3.092 -10.164 -7.16 1 94.25 184 VAL B N 1
ATOM 3477 C CA . VAL B 1 184 ? 2.213 -11.188 -6.598 1 94.25 184 VAL B CA 1
ATOM 3478 C C . VAL B 1 184 ? 1.526 -11.961 -7.719 1 94.25 184 VAL B C 1
ATOM 3480 O O . VAL B 1 184 ? 1.559 -13.195 -7.742 1 94.25 184 VAL B O 1
ATOM 3483 N N . ALA B 1 185 ? 0.954 -11.258 -8.656 1 93.62 185 ALA B N 1
ATOM 3484 C CA . ALA B 1 185 ? 0.28 -11.93 -9.766 1 93.62 185 ALA B CA 1
ATOM 3485 C C . ALA B 1 185 ? 1.258 -12.781 -10.562 1 93.62 185 ALA B C 1
ATOM 3487 O O . ALA B 1 185 ? 0.934 -13.906 -10.953 1 93.62 185 ALA B O 1
ATOM 3488 N N . TYR B 1 186 ? 2.434 -12.281 -10.781 1 92.75 186 TYR B N 1
ATOM 3489 C CA . TYR B 1 186 ? 3.451 -13.031 -11.508 1 92.75 186 TYR B CA 1
ATOM 3490 C C . TYR B 1 186 ? 3.828 -14.305 -10.758 1 92.75 186 TYR B C 1
ATOM 3492 O O . TYR B 1 186 ? 3.92 -15.383 -11.352 1 92.75 186 TYR B O 1
ATOM 3500 N N . ALA B 1 187 ? 4.09 -14.156 -9.516 1 93.94 187 ALA B N 1
ATOM 3501 C CA . ALA B 1 187 ? 4.473 -15.305 -8.703 1 93.94 187 ALA B CA 1
ATOM 3502 C C . ALA B 1 187 ? 3.383 -16.375 -8.703 1 93.94 187 ALA B C 1
ATOM 3504 O O . ALA B 1 187 ? 3.672 -17.562 -8.844 1 93.94 187 ALA B O 1
ATOM 3505 N N . ILE B 1 188 ? 2.123 -15.953 -8.625 1 94.81 188 ILE B N 1
ATOM 3506 C CA . ILE B 1 188 ? 0.993 -16.875 -8.609 1 94.81 188 ILE B CA 1
ATOM 3507 C C . ILE B 1 188 ? 0.946 -17.656 -9.922 1 94.81 188 ILE B C 1
ATOM 3509 O O . ILE B 1 188 ? 0.768 -18.875 -9.922 1 94.81 188 ILE B O 1
ATOM 3513 N N . GLU B 1 189 ? 1.179 -16.984 -10.953 1 93 189 GLU B N 1
ATOM 3514 C CA . GLU B 1 189 ? 1.045 -17.578 -12.273 1 93 189 GLU B CA 1
ATOM 3515 C C . GLU B 1 189 ? 2.236 -18.484 -12.594 1 93 189 GLU B C 1
ATOM 3517 O O . GLU B 1 189 ? 2.086 -19.516 -13.25 1 93 189 GLU B O 1
ATOM 3522 N N . LYS B 1 190 ? 3.412 -18.125 -12.07 1 91.75 190 LYS B N 1
ATOM 3523 C CA . LYS B 1 190 ? 4.605 -18.734 -12.656 1 91.75 190 LYS B CA 1
ATOM 3524 C C . LYS B 1 190 ? 5.379 -19.531 -11.609 1 91.75 190 LYS B C 1
ATOM 3526 O O . LYS B 1 190 ? 6.273 -20.312 -11.953 1 91.75 190 LYS B O 1
ATOM 3531 N N . MET B 1 191 ? 4.941 -19.344 -10.398 1 90.69 191 MET B N 1
ATOM 3532 C CA . MET B 1 191 ? 5.82 -19.906 -9.375 1 90.69 191 MET B CA 1
ATOM 3533 C C . MET B 1 191 ? 5.02 -20.672 -8.32 1 90.69 191 MET B C 1
ATOM 3535 O O . MET B 1 191 ? 3.793 -20.547 -8.258 1 90.69 191 MET B O 1
ATOM 3539 N N . GLY B 1 192 ? 5.746 -21.438 -7.578 1 84.25 192 GLY B N 1
ATOM 3540 C CA . GLY B 1 192 ? 5.223 -22.047 -6.363 1 84.25 192 GLY B CA 1
ATOM 3541 C C . GLY B 1 192 ? 4.621 -23.422 -6.59 1 84.25 192 GLY B C 1
ATOM 3542 O O . GLY B 1 192 ? 4.18 -23.734 -7.695 1 84.25 192 GLY B O 1
ATOM 3543 N N . ASP B 1 193 ? 4.68 -24.203 -5.57 1 92.88 193 ASP B N 1
ATOM 3544 C CA . ASP B 1 193 ? 3.963 -25.469 -5.48 1 92.88 193 ASP B CA 1
ATOM 3545 C C . ASP B 1 193 ? 2.494 -25.25 -5.125 1 92.88 193 ASP B C 1
ATOM 3547 O O . ASP B 1 193 ? 2.17 -24.906 -3.988 1 92.88 193 ASP B O 1
ATOM 3551 N N . LYS B 1 194 ? 1.641 -25.516 -6.121 1 96 194 LYS B N 1
ATOM 3552 C CA . LYS B 1 194 ? 0.239 -25.125 -5.973 1 96 194 LYS B CA 1
ATOM 3553 C C . LYS B 1 194 ? -0.434 -25.938 -4.863 1 96 194 LYS B C 1
ATOM 3555 O O . LYS B 1 194 ? -1.371 -25.453 -4.223 1 96 194 LYS B O 1
ATOM 3560 N N . GLN B 1 195 ? 0.071 -27.094 -4.605 1 95.12 195 GLN B N 1
ATOM 3561 C CA . GLN B 1 195 ? -0.46 -27.859 -3.477 1 95.12 195 GLN B CA 1
ATOM 3562 C C . GLN B 1 195 ? -0.082 -27.203 -2.152 1 95.12 195 GLN B C 1
ATOM 3564 O O . GLN B 1 195 ? -0.901 -27.125 -1.234 1 95.12 195 GLN B O 1
ATOM 3569 N N . GLN B 1 196 ? 1.153 -26.797 -2.072 1 96.75 196 GLN B N 1
ATOM 3570 C CA . GLN B 1 196 ? 1.595 -26.062 -0.89 1 96.75 196 GLN B CA 1
ATOM 3571 C C . GLN B 1 196 ? 0.808 -24.766 -0.723 1 96.75 196 GLN B C 1
ATOM 3573 O O . GLN B 1 196 ? 0.429 -24.406 0.393 1 96.75 196 GLN B O 1
ATOM 3578 N N . LYS B 1 197 ? 0.559 -24.078 -1.825 1 98 197 LYS B N 1
ATOM 3579 C CA . LYS B 1 197 ? -0.196 -22.828 -1.792 1 98 197 LYS B CA 1
ATOM 3580 C C . LYS B 1 197 ? -1.628 -23.062 -1.318 1 98 197 LYS B C 1
ATOM 3582 O O . LYS B 1 197 ? -2.166 -22.281 -0.535 1 98 197 LYS B O 1
ATOM 3587 N N . LEU B 1 198 ? -2.201 -24.141 -1.784 1 98.19 198 LEU B N 1
ATOM 3588 C CA . LEU B 1 198 ? -3.549 -24.5 -1.36 1 98.19 198 LEU B CA 1
ATOM 3589 C C . LEU B 1 198 ? -3.615 -24.672 0.153 1 98.19 198 LEU B C 1
ATOM 3591 O O . LEU B 1 198 ? -4.535 -24.172 0.799 1 98.19 198 LEU B O 1
ATOM 3595 N N . GLU B 1 199 ? -2.67 -25.375 0.688 1 98.19 199 GLU B N 1
ATOM 3596 C CA . GLU B 1 199 ? -2.639 -25.609 2.127 1 98.19 199 GLU B CA 1
ATOM 3597 C C . GLU B 1 199 ? -2.426 -24.312 2.898 1 98.19 199 GLU B C 1
ATOM 3599 O O . GLU B 1 199 ? -3.016 -24.109 3.961 1 98.19 199 GLU B O 1
ATOM 3604 N N . GLN B 1 200 ? -1.582 -23.484 2.404 1 98.38 200 GLN B N 1
ATOM 3605 C CA . GLN B 1 200 ? -1.333 -22.203 3.031 1 98.38 200 GLN B CA 1
ATOM 3606 C C . GLN B 1 200 ? -2.59 -21.328 3.025 1 98.38 200 GLN B C 1
ATOM 3608 O O . GLN B 1 200 ? -2.93 -20.719 4.035 1 98.38 200 GLN B O 1
ATOM 3613 N N . LEU B 1 201 ? -3.318 -21.281 1.926 1 98.75 201 LEU B N 1
ATOM 3614 C CA . LEU B 1 201 ? -4.547 -20.516 1.819 1 98.75 201 LEU B CA 1
ATOM 3615 C C . LEU B 1 201 ? -5.629 -21.078 2.734 1 98.75 201 LEU B C 1
ATOM 3617 O O . LEU B 1 201 ? -6.41 -20.312 3.316 1 98.75 201 LEU B O 1
ATOM 3621 N N . ARG B 1 202 ? -5.629 -22.375 2.869 1 98.69 202 ARG B N 1
ATOM 3622 C CA . ARG B 1 202 ? -6.562 -23.016 3.795 1 98.69 202 ARG B CA 1
ATOM 3623 C C . ARG B 1 202 ? -6.312 -22.547 5.227 1 98.69 202 ARG B C 1
ATOM 3625 O O . ARG B 1 202 ? -7.258 -22.266 5.965 1 98.69 202 ARG B O 1
ATOM 3632 N N . ARG B 1 203 ? -5.082 -22.5 5.605 1 98.62 203 ARG B N 1
ATOM 3633 C CA . ARG B 1 203 ? -4.715 -22.078 6.949 1 98.62 203 ARG B CA 1
ATOM 3634 C C . ARG B 1 203 ? -5.141 -20.641 7.199 1 98.62 203 ARG B C 1
ATOM 3636 O O . ARG B 1 203 ? -5.641 -20.312 8.281 1 98.62 203 ARG B O 1
ATOM 3643 N N . ILE B 1 204 ? -4.938 -19.781 6.262 1 98.88 204 ILE B N 1
ATOM 3644 C CA . ILE B 1 204 ? -5.34 -18.391 6.367 1 98.88 204 ILE B CA 1
ATOM 3645 C C . ILE B 1 204 ? -6.855 -18.297 6.527 1 98.88 204 ILE B C 1
ATOM 3647 O O . ILE B 1 204 ? -7.352 -17.578 7.398 1 98.88 204 ILE B O 1
ATOM 3651 N N . THR B 1 205 ? -7.57 -19.031 5.699 1 98.88 205 THR B N 1
ATOM 3652 C CA . THR B 1 205 ? -9.031 -19.016 5.727 1 98.88 205 THR B CA 1
ATOM 3653 C C . THR B 1 205 ? -9.555 -19.547 7.055 1 98.88 205 THR B C 1
ATOM 3655 O O . THR B 1 205 ? -10.523 -19.016 7.602 1 98.88 205 THR B O 1
ATOM 3658 N N . GLU B 1 206 ? -8.906 -20.625 7.535 1 98.75 206 GLU B N 1
ATOM 3659 C CA . GLU B 1 206 ? -9.242 -21.125 8.859 1 98.75 206 GLU B CA 1
ATOM 3660 C C . GLU B 1 206 ? -9.031 -20.062 9.93 1 98.75 206 GLU B C 1
ATOM 3662 O O . GLU B 1 206 ? -9.836 -19.938 10.852 1 98.75 206 GLU B O 1
ATOM 3667 N N . GLY B 1 207 ? -7.941 -19.344 9.789 1 98.75 207 GLY B N 1
ATOM 3668 C CA . GLY B 1 207 ? -7.688 -18.25 10.711 1 98.75 207 GLY B CA 1
ATOM 3669 C C . GLY B 1 207 ? -8.781 -17.203 10.703 1 98.75 207 GLY B C 1
ATOM 3670 O O . GLY B 1 207 ? -9.156 -16.688 11.75 1 98.75 207 GLY B O 1
ATOM 3671 N N . ILE B 1 208 ? -9.297 -16.875 9.539 1 98.69 208 ILE B N 1
ATOM 3672 C CA . ILE B 1 208 ? -10.398 -15.938 9.406 1 98.69 208 ILE B CA 1
ATOM 3673 C C . ILE B 1 208 ? -11.633 -16.484 10.125 1 98.69 208 ILE B C 1
ATOM 3675 O O . ILE B 1 208 ? -12.25 -15.789 10.938 1 98.69 208 ILE B O 1
ATOM 3679 N N . ALA B 1 209 ? -11.977 -17.719 9.891 1 98.19 209 ALA B N 1
ATOM 3680 C CA . ALA B 1 209 ? -13.164 -18.344 10.461 1 98.19 209 ALA B CA 1
ATOM 3681 C C . ALA B 1 209 ? -13.078 -18.391 11.984 1 98.19 209 ALA B C 1
ATOM 3683 O O . ALA B 1 209 ? -14.094 -18.234 12.672 1 98.19 209 ALA B O 1
ATOM 3684 N N . GLU B 1 210 ? -11.898 -18.562 12.469 1 98 210 GLU B N 1
ATOM 3685 C CA . GLU B 1 210 ? -11.672 -18.719 13.906 1 98 210 GLU B CA 1
ATOM 3686 C C . GLU B 1 210 ? -11.438 -17.375 14.578 1 98 210 GLU B C 1
ATOM 3688 O O . GLU B 1 210 ? -11.289 -17.297 15.805 1 98 210 GLU B O 1
ATOM 3693 N N . ASN B 1 211 ? -11.398 -16.359 13.828 1 97.81 211 ASN B N 1
ATOM 3694 C CA . ASN B 1 211 ? -10.992 -15.047 14.328 1 97.81 211 ASN B CA 1
ATOM 3695 C C . ASN B 1 211 ? -9.672 -15.125 15.102 1 97.81 211 ASN B C 1
ATOM 3697 O O . ASN B 1 211 ? -9.57 -14.617 16.219 1 97.81 211 ASN B O 1
ATOM 3701 N N . ASN B 1 212 ? -8.797 -15.859 14.562 1 98.44 212 ASN B N 1
ATOM 3702 C CA . ASN B 1 212 ? -7.477 -16.078 15.141 1 98.44 212 ASN B CA 1
ATOM 3703 C C . ASN B 1 212 ? -6.418 -15.211 14.461 1 98.44 212 ASN B C 1
ATOM 3705 O O . ASN B 1 212 ? -5.871 -15.594 13.422 1 98.44 212 ASN B O 1
ATOM 3709 N N . GLU B 1 213 ? -6.082 -14.078 15.102 1 98.25 213 GLU B N 1
ATOM 3710 C CA . GLU B 1 213 ? -5.199 -13.078 14.508 1 98.25 213 GLU B CA 1
ATOM 3711 C C . GLU B 1 213 ? -3.809 -13.656 14.242 1 98.25 213 GLU B C 1
ATOM 3713 O O . GLU B 1 213 ? -3.215 -13.406 13.195 1 98.25 213 GLU B O 1
ATOM 3718 N N . GLN B 1 214 ? -3.307 -14.422 15.164 1 98.38 214 GLN B N 1
ATOM 3719 C CA . GLN B 1 214 ? -1.97 -14.992 15.031 1 98.38 214 GLN B CA 1
ATOM 3720 C C . GLN B 1 214 ? -1.905 -15.977 13.867 1 98.38 214 GLN B C 1
ATOM 3722 O O . GLN B 1 214 ? -0.938 -15.977 13.102 1 98.38 214 GLN B O 1
ATOM 3727 N N . LYS B 1 215 ? -2.898 -16.812 13.773 1 98.56 215 LYS B N 1
ATOM 3728 C CA . LYS B 1 215 ? -2.969 -17.766 12.664 1 98.56 215 LYS B CA 1
ATOM 3729 C C . LYS B 1 215 ? -3.012 -17.047 11.32 1 98.56 215 LYS B C 1
ATOM 3731 O O . LYS B 1 215 ? -2.369 -17.484 10.359 1 98.56 215 LYS B O 1
ATOM 3736 N N . ILE B 1 216 ? -3.701 -15.945 11.25 1 98.75 216 ILE B N 1
ATOM 3737 C CA . ILE B 1 216 ? -3.812 -15.148 10.031 1 98.75 216 ILE B CA 1
ATOM 3738 C C . ILE B 1 216 ? -2.457 -14.531 9.695 1 98.75 216 ILE B C 1
ATOM 3740 O O . ILE B 1 216 ? -1.972 -14.672 8.57 1 98.75 216 ILE B O 1
ATOM 3744 N N . ARG B 1 217 ? -1.812 -13.914 10.672 1 98.31 217 ARG B N 1
ATOM 3745 C CA . ARG B 1 217 ? -0.523 -13.266 10.469 1 98.31 217 ARG B CA 1
ATOM 3746 C C . ARG B 1 217 ? 0.535 -14.266 10.023 1 98.31 217 ARG B C 1
ATOM 3748 O O . ARG B 1 217 ? 1.258 -14.031 9.055 1 98.31 217 ARG B O 1
ATOM 3755 N N . MET B 1 218 ? 0.583 -15.383 10.727 1 98.38 218 MET B N 1
ATOM 3756 C CA . MET B 1 218 ? 1.579 -16.406 10.398 1 98.38 218 MET B CA 1
ATOM 3757 C C . MET B 1 218 ? 1.293 -17.031 9.039 1 98.38 218 MET B C 1
ATOM 3759 O O . MET B 1 218 ? 2.213 -17.266 8.258 1 98.38 218 MET B O 1
ATOM 3763 N N . GLY B 1 219 ? 0.053 -17.312 8.789 1 98.62 219 GLY B N 1
ATOM 3764 C CA . GLY B 1 219 ? -0.332 -17.891 7.516 1 98.62 219 GLY B CA 1
ATOM 3765 C C . GLY B 1 219 ? 0.011 -17 6.332 1 98.62 219 GLY B C 1
ATOM 3766 O O . GLY B 1 219 ? 0.567 -17.469 5.336 1 98.62 219 GLY B O 1
ATOM 3767 N N . LEU B 1 220 ? -0.276 -15.734 6.426 1 98.62 220 LEU B N 1
ATOM 3768 C CA . LEU B 1 220 ? -0.002 -14.797 5.344 1 98.62 220 LEU B CA 1
ATOM 3769 C C . LEU B 1 220 ? 1.498 -14.57 5.188 1 98.62 220 LEU B C 1
ATOM 3771 O O . LEU B 1 220 ? 1.995 -14.422 4.07 1 98.62 220 LEU B O 1
ATOM 3775 N N . ARG B 1 221 ? 2.174 -14.523 6.297 1 98 221 ARG B N 1
ATOM 3776 C CA . ARG B 1 221 ? 3.625 -14.406 6.219 1 98 221 ARG B CA 1
ATOM 3777 C C . ARG B 1 221 ? 4.234 -15.578 5.461 1 98 221 ARG B C 1
ATOM 3779 O O . ARG B 1 221 ? 5.027 -15.383 4.539 1 98 221 ARG B O 1
ATOM 3786 N N . GLU B 1 222 ? 3.836 -16.75 5.871 1 98.12 222 GLU B N 1
ATOM 3787 C CA . GLU B 1 222 ? 4.352 -17.938 5.211 1 98.12 222 GLU B CA 1
ATOM 3788 C C . GLU B 1 222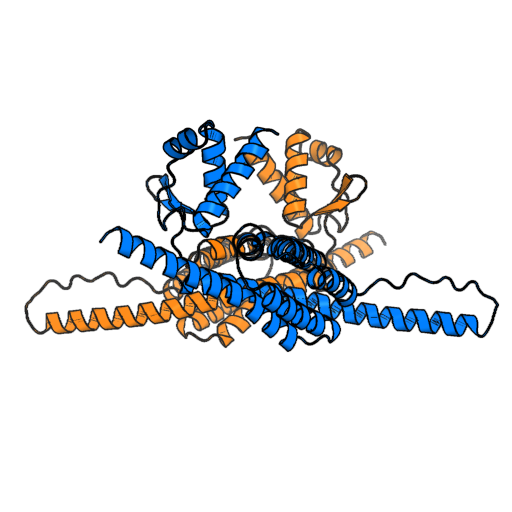 ? 3.99 -17.953 3.729 1 98.12 222 GLU B C 1
ATOM 3790 O O . GLU B 1 222 ? 4.824 -18.281 2.883 1 98.12 222 GLU B O 1
ATOM 3795 N N . TYR B 1 223 ? 2.779 -17.641 3.42 1 98.25 223 TYR B N 1
ATOM 3796 C CA . TYR B 1 223 ? 2.268 -17.641 2.055 1 98.25 223 TYR B CA 1
ATOM 3797 C C . TYR B 1 223 ? 3.07 -16.688 1.17 1 98.25 223 TYR B C 1
ATOM 3799 O O . TYR B 1 223 ? 3.609 -17.109 0.139 1 98.25 223 TYR B O 1
ATOM 3807 N N . TYR B 1 224 ? 3.301 -15.484 1.585 1 97.62 224 TYR B N 1
ATOM 3808 C CA . TYR B 1 224 ? 3.961 -14.477 0.764 1 97.62 224 TYR B CA 1
ATOM 3809 C C . TYR B 1 224 ? 5.469 -14.695 0.74 1 97.62 224 TYR B C 1
ATOM 3811 O O . TYR B 1 224 ? 6.113 -14.508 -0.294 1 97.62 224 TYR B O 1
ATOM 3819 N N . LEU B 1 225 ? 6.066 -15.117 1.874 1 97.12 225 LEU B N 1
ATOM 3820 C CA . LEU B 1 225 ? 7.512 -15.32 1.903 1 97.12 225 LEU B CA 1
ATOM 3821 C C . LEU B 1 225 ? 7.91 -16.531 1.062 1 97.12 225 LEU B C 1
ATOM 3823 O O . LEU B 1 225 ? 9.023 -16.578 0.529 1 97.12 225 LEU B O 1
ATOM 3827 N N . SER B 1 226 ? 7.004 -17.453 0.913 1 97.44 226 SER B N 1
ATOM 3828 C CA . SER B 1 226 ? 7.305 -18.578 0.034 1 97.44 226 SER B CA 1
ATOM 3829 C C . SER B 1 226 ? 7.473 -18.125 -1.411 1 97.44 226 SER B C 1
ATOM 3831 O O . SER B 1 226 ? 8.227 -18.734 -2.176 1 97.44 226 SER B O 1
ATOM 3833 N N . TYR B 1 227 ? 6.777 -17.062 -1.795 1 95.62 227 TYR B N 1
ATOM 3834 C CA . TYR B 1 227 ? 6.984 -16.5 -3.121 1 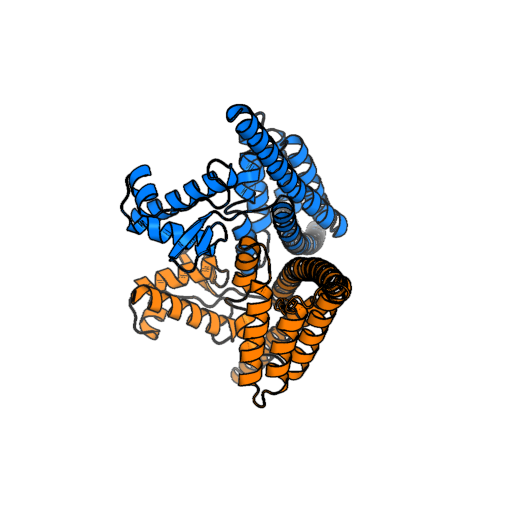95.62 227 TYR B CA 1
ATOM 3835 C C . TYR B 1 227 ? 8.336 -15.789 -3.201 1 95.62 227 TYR B C 1
ATOM 3837 O O . TYR B 1 227 ? 9.023 -15.867 -4.223 1 95.62 227 TYR B O 1
ATOM 3845 N N . ALA B 1 228 ? 8.719 -15.109 -2.104 1 94.56 228 ALA B N 1
ATOM 3846 C CA . ALA B 1 228 ? 10.047 -14.5 -2.066 1 94.56 228 ALA B CA 1
ATOM 3847 C C . ALA B 1 228 ? 11.141 -15.547 -2.283 1 94.56 228 ALA B C 1
ATOM 3849 O O . ALA B 1 228 ? 12.055 -15.336 -3.084 1 94.56 228 ALA B O 1
ATOM 3850 N N . ASP B 1 229 ? 10.945 -16.641 -1.623 1 95.31 229 ASP B N 1
ATOM 3851 C CA . ASP B 1 229 ? 11.898 -17.734 -1.754 1 95.31 229 ASP B CA 1
ATOM 3852 C C . ASP B 1 229 ? 11.953 -18.25 -3.191 1 95.31 229 ASP B C 1
ATOM 3854 O O . ASP B 1 229 ? 13.031 -18.547 -3.713 1 95.31 229 ASP B O 1
ATOM 3858 N N . ALA B 1 230 ? 10.828 -18.391 -3.764 1 93.75 230 ALA B N 1
ATOM 3859 C CA . ALA B 1 230 ? 10.758 -18.891 -5.133 1 93.75 230 ALA B CA 1
ATOM 3860 C C . ALA B 1 230 ? 11.453 -17.953 -6.102 1 93.75 230 ALA B C 1
ATOM 3862 O O . ALA B 1 230 ? 12.125 -18.391 -7.039 1 93.75 230 ALA B O 1
ATOM 3863 N N . PHE B 1 231 ? 11.297 -16.656 -5.91 1 91.12 231 PHE B N 1
ATOM 3864 C CA . PHE B 1 231 ? 11.977 -15.656 -6.73 1 91.12 231 PHE B CA 1
ATOM 3865 C C . PHE B 1 231 ? 13.492 -15.805 -6.609 1 91.12 231 PHE B C 1
ATOM 3867 O O . PHE B 1 231 ? 14.195 -15.828 -7.617 1 91.12 231 PHE B O 1
ATOM 3874 N N . VAL B 1 232 ? 13.969 -15.914 -5.414 1 90.38 232 VAL B N 1
ATOM 3875 C CA . VAL B 1 232 ? 15.398 -15.984 -5.145 1 90.38 232 VAL B CA 1
ATOM 3876 C C . VAL B 1 232 ? 15.984 -17.25 -5.781 1 90.38 232 VAL B C 1
ATOM 3878 O O . VAL B 1 232 ? 17.047 -17.188 -6.414 1 90.38 232 VAL B O 1
ATOM 3881 N N . GLU B 1 233 ? 15.281 -18.312 -5.629 1 90.88 233 GLU B N 1
ATOM 3882 C CA . GLU B 1 233 ? 15.734 -19.578 -6.199 1 90.88 233 GLU B CA 1
ATOM 3883 C C . GLU B 1 233 ? 15.836 -19.484 -7.719 1 90.88 233 GLU B C 1
ATOM 3885 O O . GLU B 1 233 ? 16.797 -20 -8.312 1 90.88 233 GLU B O 1
ATOM 3890 N N . ARG B 1 234 ? 14.93 -18.891 -8.281 1 86.81 234 ARG B N 1
ATOM 3891 C CA . ARG B 1 234 ? 14.906 -18.766 -9.734 1 86.81 234 ARG B CA 1
ATOM 3892 C C . ARG B 1 234 ? 16.062 -17.891 -10.227 1 86.81 234 ARG B C 1
ATOM 3894 O O . ARG B 1 234 ? 16.672 -18.188 -11.258 1 86.81 234 ARG B O 1
ATOM 3901 N N . TRP B 1 235 ? 16.328 -16.844 -9.531 1 81.31 235 TRP B N 1
ATOM 3902 C CA . TRP B 1 235 ? 17.406 -15.938 -9.898 1 81.31 235 TRP B CA 1
ATOM 3903 C C . TRP B 1 235 ? 18.766 -16.609 -9.742 1 81.31 235 TRP B C 1
ATOM 3905 O O . TRP B 1 235 ? 19.672 -16.406 -10.57 1 81.31 235 TRP B O 1
ATOM 3915 N N . GLU B 1 236 ? 18.906 -17.344 -8.727 1 82.62 236 GLU B N 1
ATOM 3916 C CA . GLU B 1 236 ? 20.156 -18.062 -8.492 1 82.62 236 GLU B CA 1
ATOM 3917 C C . GLU B 1 236 ? 20.391 -19.109 -9.578 1 82.62 236 GLU B C 1
ATOM 3919 O O . GLU B 1 236 ? 21.516 -19.281 -10.047 1 82.62 236 GLU B O 1
ATOM 3924 N N . LYS B 1 237 ? 19.375 -19.75 -9.953 1 83.94 237 LYS B N 1
ATOM 3925 C CA . LYS B 1 237 ? 19.484 -20.75 -11 1 83.94 237 LYS B CA 1
ATOM 3926 C C . LYS B 1 237 ? 19.875 -20.109 -12.336 1 83.94 237 LYS B C 1
ATOM 3928 O O 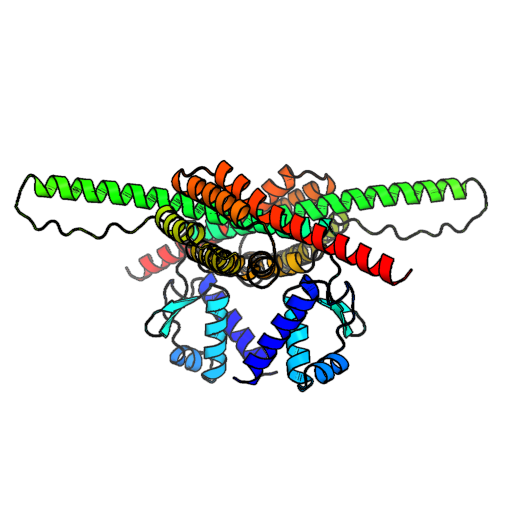. LYS B 1 237 ? 20.672 -20.656 -13.086 1 83.94 237 LYS B O 1
ATOM 3933 N N . LYS B 1 238 ? 19.344 -19.016 -12.617 1 79.5 238 LYS B N 1
ATOM 3934 C CA . LYS B 1 238 ? 19.641 -18.312 -13.867 1 79.5 238 LYS B CA 1
ATOM 3935 C C . LYS B 1 238 ? 21.062 -17.781 -13.867 1 79.5 238 LYS B C 1
ATOM 3937 O O . LYS B 1 238 ? 21.734 -17.766 -14.906 1 79.5 238 LYS B O 1
ATOM 3942 N N . ALA B 1 239 ? 21.484 -17.234 -12.758 1 75.81 239 ALA B N 1
ATOM 3943 C CA . ALA B 1 239 ? 22.844 -16.75 -12.625 1 75.81 239 ALA B CA 1
ATOM 3944 C C . ALA B 1 239 ? 23.859 -17.859 -12.852 1 75.81 239 ALA B C 1
ATOM 3946 O O . ALA B 1 239 ? 24.891 -17.656 -13.484 1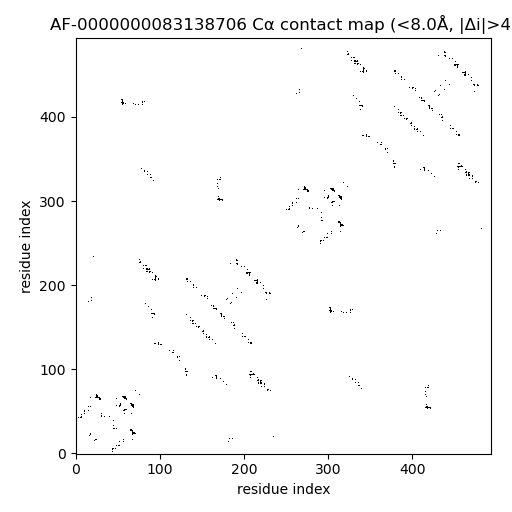 75.81 239 ALA B O 1
ATOM 3947 N N . GLU B 1 240 ? 23.516 -18.984 -12.367 1 78.06 240 GLU B N 1
ATOM 3948 C CA . GLU B 1 240 ? 24.375 -20.156 -12.539 1 78.06 240 GLU B CA 1
ATOM 3949 C C . GLU B 1 240 ? 24.422 -20.594 -14 1 78.06 240 GLU B C 1
ATOM 3951 O O . GLU B 1 240 ? 25.484 -20.969 -14.508 1 78.06 240 GLU B O 1
ATOM 3956 N N . GLU B 1 241 ? 23.297 -20.547 -14.586 1 79.19 241 GLU B N 1
ATOM 3957 C CA . GLU B 1 241 ? 23.203 -20.938 -15.984 1 79.19 241 GLU B CA 1
ATOM 3958 C C . GLU B 1 241 ? 23.984 -19.969 -16.875 1 79.19 241 GLU B C 1
ATOM 3960 O O . GLU B 1 241 ? 24.594 -20.391 -17.859 1 79.19 241 GLU B O 1
ATOM 3965 N N . THR B 1 242 ? 23.938 -18.719 -16.609 1 73.69 242 THR B N 1
ATOM 3966 C CA . THR B 1 242 ? 24.656 -17.703 -17.375 1 73.69 242 THR B CA 1
ATOM 3967 C C . THR B 1 242 ? 26.1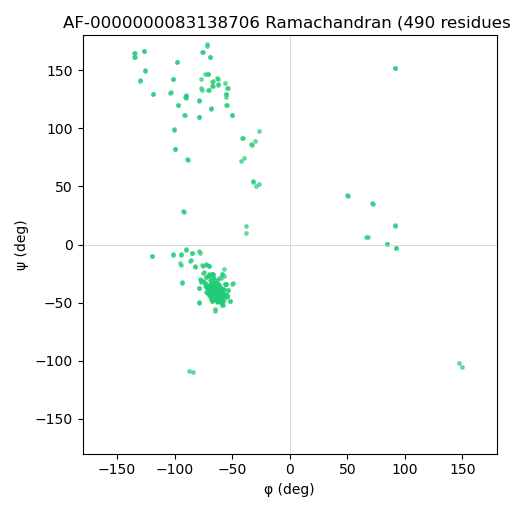72 -17.859 -17.188 1 73.69 242 THR B C 1
ATOM 3969 O O . THR B 1 242 ? 26.938 -17.672 -18.125 1 73.69 242 THR B O 1
ATOM 3972 N N . GLU B 1 243 ? 26.594 -18.094 -15.945 1 71.88 243 GLU B N 1
ATOM 3973 C CA . GLU B 1 243 ? 28.016 -18.312 -15.672 1 71.88 243 GLU B CA 1
ATOM 3974 C C . GLU B 1 243 ? 28.531 -19.562 -16.391 1 71.88 243 GLU B C 1
ATOM 3976 O O . GLU B 1 243 ? 29.656 -19.562 -16.891 1 71.88 243 GLU B O 1
ATOM 3981 N N . LYS B 1 244 ? 27.75 -20.609 -16.562 1 76.25 244 LYS B N 1
ATOM 3982 C CA . LYS B 1 244 ? 28.156 -21.844 -17.234 1 76.25 244 LYS B CA 1
ATOM 3983 C C . LYS B 1 244 ? 28.25 -21.641 -18.75 1 76.25 244 LYS B C 1
ATOM 3985 O O . LYS B 1 244 ? 29.109 -22.234 -19.406 1 76.25 244 LYS B O 1
ATOM 3990 N N . THR B 1 245 ? 27.344 -20.828 -19.188 1 72.06 245 THR B N 1
ATOM 3991 C CA . THR B 1 245 ? 27.359 -20.594 -20.625 1 72.06 245 THR B CA 1
ATOM 3992 C C . THR B 1 245 ? 28.516 -19.688 -21.016 1 72.06 245 THR B C 1
ATOM 3994 O O . THR B 1 245 ? 29 -19.719 -22.156 1 72.06 245 THR B O 1
ATOM 3997 N N . GLU B 1 246 ? 28.906 -18.75 -20.156 1 63.78 246 GLU B N 1
ATOM 3998 C CA . GLU B 1 246 ? 30.016 -17.844 -20.453 1 63.78 246 GLU B CA 1
ATOM 3999 C C . GLU B 1 246 ? 31.359 -18.547 -20.234 1 63.78 246 GLU B C 1
ATOM 4001 O O . GLU B 1 246 ? 32.406 -18.062 -20.703 1 63.78 246 GLU B O 1
ATOM 4006 N N . LYS B 1 247 ? 31.422 -19.766 -19.719 1 54.69 247 LYS B N 1
ATOM 4007 C CA . LYS B 1 247 ? 32.656 -20.562 -19.656 1 54.69 247 LYS B CA 1
ATOM 4008 C C . LYS B 1 247 ? 32.688 -21.594 -20.797 1 54.69 247 LYS B C 1
ATOM 4010 O O . LYS B 1 247 ? 31.656 -22.109 -21.203 1 54.69 247 LYS B O 1
#

Radius of gyration: 25.79 Å; Cα contacts (8 Å, |Δi|>4): 560; chains: 2; bounding box: 101×60×53 Å

Sequence (494 aa):
MASVQTKDYIVQLIKEEILSGVMKPGEELAQEALAERLGVSRMPIREALQNLVQEGFAVRLPNRHIQAVVLSAQQIHDVFHVIAAMAAENTILVAKKEQMLRRKNVEQTSQTEFEEDGQSKLFLEQEIEKTPSEQLFQILSGMENALRPEKKAEWEMVYQERLISLFENPYLSQLQGKTMDGYVAYAIEKMGDKQQKLEQLRRITEGIAENNEQKIRMGLREYYLSYADAFVERWEKKAEETEKTEKMASVQTKDYIVQLIKEEILSGVMKPGEELAQEALAERLGVSRMPIREALQNLVQEGFAVRLPNRHIQAVVLSAQQIHDVFHVIAAMAAENTILVAKKEQMLRRKNVEQTSQTEFEEDGQSKLFLEQEIEKTPSEQLFQILSGMENALRPEKKAEWEMVYQERLISLFENPYLSQLQGKTMDGYVAYAIEKMGDKQQKLEQLRRITEGIAENNEQKIRMGLREYYLSYADAFVERWEKKAEETEKTEK

Solvent-accessible surface area (backbone atoms only — not comparable to full-atom values): 25753 Å² total; per-residue (Å²): 108,71,61,58,50,48,21,53,48,51,37,51,52,53,50,49,31,50,75,71,49,77,38,51,69,53,37,73,57,51,55,68,62,51,17,64,74,68,72,48,62,58,63,48,43,52,53,19,53,50,48,32,35,63,58,24,53,27,42,78,42,96,85,71,44,36,22,34,50,69,72,52,66,65,51,45,38,50,52,28,48,38,52,19,53,34,49,25,52,48,47,46,52,40,15,53,48,38,53,51,50,53,52,50,50,53,52,51,50,51,52,51,52,57,48,49,79,67,53,93,60,79,78,72,73,68,79,74,75,75,44,64,40,56,54,50,49,53,43,47,51,54,28,68,69,39,85,46,70,69,54,27,28,51,33,51,49,51,46,54,53,49,56,40,67,54,35,84,47,50,36,58,24,35,59,58,50,51,52,47,71,50,69,47,45,48,37,48,70,75,42,78,57,65,68,60,49,49,54,34,52,49,46,26,40,50,13,32,67,65,56,32,59,65,47,26,41,52,26,33,39,52,51,34,41,51,47,26,51,50,52,42,52,52,52,52,52,50,53,52,52,52,55,55,67,74,97,108,69,60,56,52,47,21,53,48,49,38,51,51,53,49,47,29,48,74,69,50,77,40,50,68,52,36,73,57,50,56,67,62,51,17,62,75,68,71,49,62,57,62,48,43,54,52,20,52,50,49,34,36,62,59,25,54,25,43,77,43,95,86,72,44,36,24,34,52,70,72,51,66,64,50,43,40,49,51,27,48,38,52,19,52,33,49,26,51,47,45,45,53,38,14,54,50,37,54,51,50,53,51,52,53,52,51,51,50,52,53,49,54,57,47,47,79,66,54,92,61,78,76,71,74,67,79,75,73,77,43,65,41,55,54,51,50,54,44,47,52,54,27,68,69,38,85,46,70,68,52,27,29,52,34,51,50,51,47,52,54,48,57,40,66,54,34,84,47,53,36,57,23,36,58,58,50,52,54,48,71,50,69,48,45,49,36,49,71,74,42,78,58,65,67,62,49,51,53,34,52,48,45,26,40,50,14,32,67,65,58,32,59,65,48,25,40,51,26,35,38,52,51,35,42,51,49,26,50,50,53,44,53,51,50,52,53,50,52,49,51,50,56,54,66,76,95

Nearest PDB structures (foldseek):
  6za7-assembly1_A  TM=6.902E-01  e=1.797E-08  Agrobacterium fabrum str. C58
  3sxy-assembly1_B  TM=7.657E-01  e=1.305E-07  Thermotoga maritima
  3fms-assembly1_A-2  TM=7.689E-01  e=2.745E-07  Thermotoga maritima MSB8
  4p9f-assembly1_A  TM=6.532E-01  e=1.242E-07  Escherichia coli UMEA 3718-1
  3ihu-assembly2_B  TM=6.758E-01  e=2.745E-07  Cupriavidus pinatubonensis JMP134

Secondary structure (DSSP, 8-state):
-HHHHHHHHHHHHHHHHHHHTSSPTT-B--HHHHHHHHT--HHHHHHHHHHHHHHTSEEE-TTS-EEEPP--HHHHHHHHHHHHHHHHHHHHHHHHHHHHHHHHHHHHHHHHHHHHHHS---------PPPHHHHHHHHHHHHHH--SHHHHHHHHHHHHHHHHHT-S-HHHHHHHHGGGTTHHHHHHHH-S-HHHHHHHHHHHHHHHHTT-HHHHHHHHHHHHHHHHHHHHHHHHHHHHHHHHHH-/-HHHHHHHHHHHHHHHHHHHTSSPTT-B--HHHHHHHHT--HHHHHHHHHHHHHHTSEEE-TTS-EEEPP--HHHHHHHHHHHHHHHHHHHHHHHHHHHHHHHHHHHHHHHHHHHHHHS---------PPPHHHHHHHHHHHHHH--SHHHHHHHHHHHHHHHHHT-S-HHHHHHHHGGGTTHHHHHHHH-S-HHHHHHHHHHHHHHHHTT-HHHHHHHHHHHHHHHHHHHHHHHHHHHHHHHHHH-

pLDDT: mean 88.65, std 13.19, range [41.53, 98.88]

Foldseek 3Di:
DVLVVVLVVLLQVVLLCLLLCVFPAFAWDDLVVSCVVVVHDSVSSVVSLVVCCVLPQWHADPVRIITGHDDDLVRLLVVLQVLLVLLLVLLLVLLVVLVVLVVVLVVVVVVLVVVVVPDVDDPPVVPSDDRLLRVLVVLLVQLVPDDDLQSNLVSVVVSVLSSLVSRPDPVSSVVSVSVCSHLNVSLSRPHDDSVVLSVLSNQLSVCSPVSPSVSNSVSSSVNSSVSSVGSNVSVVVVVVVVVVVVD/DVLVVVLVVLLQVVLLCLLLCVFPAFAWDDLVVSCVVVVHDSVSSVVSLVVCCVLPQWHADPVRIITGHDDDLVRLLVVLQVLLVLLLVLLLVLLVVLVVLVVVLVVVVVVLVVVVVPDVPDPPVPPSDDRLLRVLVVLLVQLVPDDDLQSNLVSVVVSVLSSLVSRPDPVSSVVSVSVCSHLNVSLSRPHDDSVVLSVLSNQLSVCSPVSPSVSNSVSSSVNSSVSSVGSNVSVVVVVVVVVVVVD

InterPro domains:
  IPR000524 Transcription regulator HTH, GntR [PF00392] (8-64)
  IPR000524 Transcription regulator HTH, GntR [PR00035] (28-42)
  IPR000524 Transcription regulator HTH, GntR [PR00035] (42-58)
  IPR000524 Transcription regulator HTH, GntR [PS50949] (4-74)
  IPR000524 Transcription regulator HTH, GntR [SM00345] (10-66)
  IPR000524 Transcription regulator HTH, GntR [cd07377] (8-64)
  IPR036388 Winged helix-like DNA-binding domain superfamily [G3DSA:1.10.10.10] (2-68)
  IPR036390 Winged helix DNA-binding domain superfamily [SSF46785] (6-72)

Organism: NCBI:txid33039